Protein AF-R7TVD9-F1 (afdb_monomer_lite)

Organism: Capitella teleta (NCBI:txid283909)

Secondary structure (DSSP, 8-state):
--------------------------HHHHHHHHHHHHHHHHHHHHHHHHHHHHHHHHHHHHHHHHHHHHHHHS----HHHHHHHHHHHHHHHHHHHHHHHHHHHHHHHHHHHHHHHHHHHHHHHHIIIIIHHHHHHHHHHHHHHHHHHHHHHHHHHHHHHHHHHHHHHHHHHHHHHHHHHHHHHHHHHHHHHHHHHHHHHTTS-HHHHHHHHHHHHHHHHHHHHHHHHHHHHHHHHHHHHHHHHHHHHHHHHHHHHHHHHHHHHHHHS-TT----STTHHHHHHHHHHHHTS---S--PPPPHHHHHHHHHHHT-----------------------------TTSSSSS--TTHHHHTT--S---------------PPPPPPPHHHHHHHHHS-SS-SS-HHHHHTTTT-PPP-

pLDDT: mean 73.04, std 22.51, range [28.39, 98.31]

InterPro domains:
  IPR026702 Coiled-coil domain-containing protein 83 [PTHR21468] (41-410)

Sequence (417 aa):
MGKKAKKSGKKGKKGKKGKKADDSMTWEEALLAYKISLVEREMEDNERLQLEQKEYISILLQDAKQYKKDHLNDPETEKEEVVMVMKDKWEAARQEEKNIADLKEQIAKKAAEIALEEHQVEYWTEYRDHGQNEHRMQIQLLEHELQDMQNTFNEMSATELTKLIISRPLKQNLNAAKAEIQGSTDEALDQQKYLATEKAMAKMDKYSRQEVLDNDWLKREVAIHQSDVDVLMSQVESVEAENLKIMSQLFECHVDDLKISRDFFLTQFGEGDEVEGFLEDDITQNLSLVSTKASNQSQRPKSAIHKAVEEKVMSLPAPSKVDSDDAVDSDFDGDPGEEGSAADPFEKNFLGDEHFEDYLRLGPLELKMLNVNGKGMKIIKPQTPPVEEIKSKDWRPDEWPVTKPMLRNITGVTPRK

Radius of gyration: 65.83 Å; chains: 1; bounding box: 169×78×164 Å

Foldseek 3Di:
DDDDDDDDDDDDDDDDDDDDDDPDDPVVNVVVVVVVVVVVVVVVVVVVVVVVVVVVVVVVVVVVVVVVVVVVPPPPDDPVVVVVVVVVVVVVVVVVVVVVVVVVVVVVVVVVVVVVVVVVVVVVVCCVVPVVVVVVVVVVVVVVVVVVVVVVVVVVVVVVVVVCVVVVVVVVVVVVVVVVVVVVVVVVVVVVVVVVVVVVLVPDDPVVNVVVVVVVVVVVVVVVVVVVVVVVVVVVVVVVVVVVVVVVVVVVVVVVVVVVVVVVVVVVVPDDDPPPDPPVVVVVVVVVVVVPPDDDDDDDDDDPVVVVVVVVVVPDDDDDDDDDDDDDDDDDDDDDDDDDDDDDPPPPPDPPDPCPVVVVPDDDDDDDDDDDDDDDDDDDDPDDDDPVVVVVCVVPPPDDPDDPVNVVVVVPDDDDD

Structure (mmCIF, N/CA/C/O backbone):
data_AF-R7TVD9-F1
#
_entry.id   AF-R7TVD9-F1
#
loop_
_atom_site.group_PDB
_atom_site.id
_atom_site.type_symbol
_atom_site.label_atom_id
_atom_site.label_alt_id
_atom_site.label_comp_id
_atom_site.label_asym_id
_atom_site.label_entity_id
_atom_site.label_seq_id
_atom_site.pdbx_PDB_ins_code
_atom_site.Cartn_x
_atom_site.Cartn_y
_atom_site.Cartn_z
_atom_site.occupancy
_atom_site.B_iso_or_equiv
_atom_site.auth_seq_id
_atom_site.auth_comp_id
_atom_site.auth_asym_id
_atom_site.auth_atom_id
_atom_site.pdbx_PDB_model_num
ATOM 1 N N . MET A 1 1 ? 51.808 -37.024 -86.737 1.00 39.38 1 MET A N 1
ATOM 2 C CA . MET A 1 1 ? 52.379 -37.529 -88.007 1.00 39.38 1 MET A CA 1
ATOM 3 C C . MET A 1 1 ? 53.708 -36.823 -88.289 1.00 39.38 1 MET A C 1
ATOM 5 O O . MET A 1 1 ? 53.767 -35.635 -88.032 1.00 39.38 1 MET A O 1
ATOM 9 N N . GLY A 1 2 ? 54.729 -37.563 -88.769 1.00 36.62 2 GLY A N 1
ATOM 10 C CA . GLY A 1 2 ? 55.984 -37.115 -89.439 1.00 36.62 2 GLY A CA 1
ATOM 11 C C . GLY A 1 2 ? 56.921 -36.152 -88.679 1.00 36.62 2 GLY A C 1
ATOM 12 O O . GLY A 1 2 ? 56.628 -34.974 -88.616 1.00 36.62 2 GLY A O 1
ATOM 13 N N . LYS A 1 3 ? 58.018 -36.538 -87.999 1.00 40.53 3 LYS A N 1
ATOM 14 C CA . LYS A 1 3 ? 59.333 -37.108 -88.420 1.00 40.53 3 LYS A CA 1
ATOM 15 C C . LYS A 1 3 ? 60.117 -36.332 -89.504 1.00 40.53 3 LYS A C 1
ATOM 17 O O . LYS A 1 3 ? 59.781 -36.458 -90.675 1.00 40.53 3 LYS A O 1
ATOM 22 N N . LYS A 1 4 ? 61.272 -35.752 -89.110 1.00 37.47 4 LYS A N 1
ATOM 23 C CA . LYS A 1 4 ? 62.683 -35.975 -89.581 1.00 37.47 4 LYS A CA 1
ATOM 24 C C . LYS A 1 4 ? 63.512 -34.693 -89.309 1.00 37.47 4 LYS A C 1
ATOM 26 O O . LYS A 1 4 ? 63.111 -33.643 -89.771 1.00 37.47 4 LYS A O 1
ATOM 31 N N . ALA A 1 5 ? 64.565 -34.616 -88.484 1.00 38.12 5 ALA A N 1
ATOM 32 C CA . ALA A 1 5 ? 65.796 -35.401 -88.254 1.00 38.12 5 ALA A CA 1
ATOM 33 C C . ALA A 1 5 ? 66.974 -35.103 -89.215 1.00 38.12 5 ALA A C 1
ATOM 35 O O . ALA A 1 5 ? 66.896 -35.453 -90.389 1.00 38.12 5 ALA A O 1
ATOM 36 N N . LYS A 1 6 ? 68.086 -34.578 -88.654 1.00 34.38 6 LYS A N 1
ATOM 37 C CA . LYS A 1 6 ? 69.535 -34.884 -88.881 1.00 34.38 6 LYS A CA 1
ATOM 38 C C . LYS A 1 6 ? 70.362 -33.805 -88.145 1.00 34.38 6 LYS A C 1
ATOM 40 O O . LYS A 1 6 ? 70.102 -32.639 -88.375 1.00 34.38 6 LYS A O 1
ATOM 45 N N . LYS A 1 7 ? 71.276 -34.014 -87.185 1.00 39.00 7 LYS A N 1
ATOM 46 C CA . LYS A 1 7 ? 72.205 -35.084 -86.746 1.00 39.00 7 LYS A CA 1
ATOM 47 C C . LYS A 1 7 ? 73.457 -35.281 -87.622 1.00 39.00 7 LYS A C 1
ATOM 49 O O . LYS A 1 7 ? 73.372 -35.972 -88.627 1.00 39.00 7 LYS A O 1
ATOM 54 N N . SER A 1 8 ? 74.605 -34.787 -87.133 1.00 34.12 8 SER A N 1
ATOM 55 C CA . SER A 1 8 ? 75.961 -35.405 -87.099 1.00 34.12 8 SER A CA 1
ATOM 56 C C . SER A 1 8 ? 76.964 -34.318 -86.664 1.00 34.12 8 SER A C 1
ATOM 58 O O . SER A 1 8 ? 76.883 -33.223 -87.194 1.00 34.12 8 SER A O 1
ATOM 60 N N . GLY A 1 9 ? 77.879 -34.455 -85.699 1.00 32.19 9 GLY A N 1
ATOM 61 C CA . GLY A 1 9 ? 78.761 -35.573 -85.329 1.00 32.19 9 GLY A CA 1
ATOM 62 C C . GLY A 1 9 ? 80.219 -35.104 -85.551 1.00 32.19 9 GLY A C 1
ATOM 63 O O . GLY A 1 9 ? 80.590 -34.856 -86.684 1.00 32.19 9 GLY A O 1
ATOM 64 N N . LYS A 1 10 ? 80.991 -34.763 -84.508 1.00 34.44 10 LYS A N 1
ATOM 65 C CA . LYS A 1 10 ? 81.915 -35.621 -83.720 1.00 34.44 10 LYS A CA 1
ATOM 66 C C . LYS A 1 10 ? 83.335 -35.791 -84.310 1.00 34.44 10 LYS A C 1
ATOM 68 O O . LYS A 1 10 ? 83.477 -36.384 -85.371 1.00 34.44 10 LYS A O 1
ATOM 73 N N . LYS A 1 11 ? 84.339 -35.454 -83.471 1.00 31.97 11 LYS A N 1
ATOM 74 C CA . LYS A 1 11 ? 85.750 -35.940 -83.311 1.00 31.97 11 LYS A CA 1
ATOM 75 C C . LYS A 1 11 ? 86.691 -34.721 -83.228 1.00 31.97 11 LYS A C 1
ATOM 77 O O . LYS A 1 11 ? 86.650 -33.900 -84.120 1.00 31.97 11 LYS A O 1
ATOM 82 N N . GLY A 1 12 ? 87.546 -34.482 -82.231 1.00 31.95 12 GLY A N 1
ATOM 83 C CA . GLY A 1 12 ? 88.108 -35.302 -81.159 1.00 31.95 12 GLY A CA 1
ATOM 84 C C . GLY A 1 12 ? 89.523 -35.782 -81.503 1.00 31.95 12 GLY A C 1
ATOM 85 O O . GLY A 1 12 ? 89.610 -36.741 -82.261 1.00 31.95 12 GLY A O 1
ATOM 86 N N . LYS A 1 13 ? 90.581 -35.180 -80.918 1.00 32.12 13 LYS A N 1
ATOM 87 C CA . LYS A 1 13 ? 91.706 -35.832 -80.181 1.00 32.12 13 LYS A CA 1
ATOM 88 C C . LYS A 1 13 ? 92.952 -34.932 -80.010 1.00 32.12 13 LYS A C 1
ATOM 90 O O . LYS A 1 13 ? 93.446 -34.423 -81.000 1.00 32.12 13 LYS A O 1
ATOM 95 N N . LYS A 1 14 ? 93.503 -34.969 -78.776 1.00 29.25 14 LYS A N 1
ATOM 96 C CA . LYS A 1 14 ? 94.933 -35.019 -78.342 1.00 29.25 14 LYS A CA 1
ATOM 97 C C . LYS A 1 14 ? 95.892 -33.950 -78.913 1.00 29.25 14 LYS A C 1
ATOM 99 O O . LYS A 1 14 ? 96.063 -33.872 -80.111 1.00 29.25 14 LYS A O 1
ATOM 104 N N . GLY A 1 15 ? 96.655 -33.169 -78.147 1.00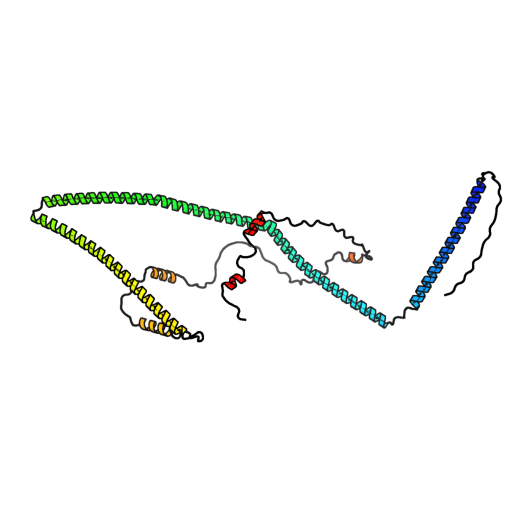 31.58 15 GLY A N 1
ATOM 105 C CA . GLY A 1 15 ? 97.243 -33.351 -76.815 1.00 31.58 15 GLY A CA 1
ATOM 106 C C . GLY A 1 15 ? 98.780 -33.266 -76.911 1.00 31.58 15 GLY A C 1
ATOM 107 O O . GLY A 1 15 ? 99.368 -34.116 -77.572 1.00 31.58 15 GLY A O 1
ATOM 108 N N . LYS A 1 16 ? 99.424 -32.278 -76.262 1.00 31.16 16 LYS A N 1
ATOM 109 C CA . LYS A 1 16 ? 100.869 -32.228 -75.896 1.00 31.16 16 LYS A CA 1
ATOM 110 C C . LYS A 1 16 ? 101.117 -30.947 -75.067 1.00 31.16 16 LYS A C 1
ATOM 112 O O . LYS A 1 16 ? 100.814 -29.874 -75.556 1.00 31.16 16 LYS A O 1
ATOM 117 N N . LYS A 1 17 ? 101.325 -31.016 -73.745 1.00 29.69 17 LYS A N 1
ATOM 118 C CA . LYS A 1 17 ? 102.586 -31.164 -72.970 1.00 29.69 17 LYS A CA 1
ATOM 119 C C . LYS A 1 17 ? 103.625 -30.036 -73.149 1.00 29.69 17 LYS A C 1
ATOM 121 O O . LYS A 1 17 ? 104.224 -29.931 -74.211 1.00 29.69 17 LYS A O 1
ATOM 126 N N . GLY A 1 18 ? 103.938 -29.377 -72.022 1.00 30.00 18 GLY A N 1
ATOM 127 C CA . GLY A 1 18 ? 105.071 -28.461 -71.786 1.00 30.00 18 GLY A CA 1
ATOM 128 C C . GLY A 1 18 ? 104.653 -27.000 -71.968 1.00 30.00 18 GLY A C 1
ATOM 129 O O . GLY A 1 18 ? 104.059 -26.693 -72.983 1.00 30.00 18 GLY A O 1
ATOM 130 N N . LYS A 1 19 ? 104.885 -26.051 -71.059 1.00 32.25 19 LYS A N 1
ATOM 131 C CA . LYS A 1 19 ? 106.022 -25.849 -70.150 1.00 32.25 19 LYS A CA 1
ATOM 132 C C . LYS A 1 19 ? 105.587 -24.821 -69.084 1.00 32.25 19 LYS A C 1
ATOM 134 O O . LYS A 1 19 ? 104.889 -23.875 -69.426 1.00 32.25 19 LYS A O 1
ATOM 139 N N . LYS A 1 20 ? 106.017 -24.995 -67.829 1.00 43.34 20 LYS A N 1
ATOM 140 C CA . LYS A 1 20 ? 106.060 -23.906 -66.839 1.00 43.34 20 LYS A CA 1
ATOM 141 C C . LYS A 1 20 ? 106.999 -22.818 -67.372 1.00 43.34 20 LYS A C 1
ATOM 143 O O . LYS A 1 20 ? 108.105 -23.160 -67.793 1.00 43.34 20 LYS A O 1
ATOM 148 N N . ALA A 1 21 ? 106.569 -21.565 -67.336 1.00 33.84 21 ALA A N 1
ATOM 149 C CA . ALA A 1 21 ? 107.438 -20.400 -67.400 1.00 33.84 21 ALA A CA 1
ATOM 150 C C . ALA A 1 21 ? 106.856 -19.352 -66.453 1.00 33.84 21 ALA A C 1
ATOM 152 O O . ALA A 1 21 ? 105.637 -19.233 -66.349 1.00 33.84 21 ALA A O 1
ATOM 153 N N . ASP A 1 22 ? 107.763 -18.734 -65.716 1.00 35.34 22 ASP A N 1
ATOM 154 C CA . ASP A 1 22 ? 107.546 -17.895 -64.555 1.00 35.34 22 ASP A CA 1
ATOM 155 C C . ASP A 1 22 ? 106.434 -16.864 -64.693 1.00 35.34 22 ASP A C 1
ATOM 157 O O . ASP A 1 22 ? 106.326 -16.115 -65.662 1.00 35.34 22 ASP A O 1
ATOM 161 N N . ASP A 1 23 ? 105.659 -16.847 -63.621 1.00 51.28 23 ASP A N 1
ATOM 162 C CA . ASP A 1 23 ? 104.728 -15.823 -63.216 1.00 51.28 23 ASP A CA 1
ATOM 163 C C . ASP A 1 23 ? 105.523 -14.578 -62.797 1.00 51.28 23 ASP A C 1
ATOM 165 O O . ASP A 1 23 ? 105.921 -14.408 -61.646 1.00 51.28 23 ASP A O 1
ATOM 169 N N . SER A 1 24 ? 105.795 -13.711 -63.763 1.00 51.91 24 SER A N 1
ATOM 170 C CA . SER A 1 24 ? 105.859 -12.284 -63.487 1.00 51.91 24 SER A CA 1
ATOM 171 C C . SER A 1 24 ? 105.196 -11.561 -64.650 1.00 51.91 24 SER A C 1
ATOM 173 O O . SER A 1 24 ? 105.871 -11.123 -65.581 1.00 51.91 24 SER A O 1
ATOM 175 N N . MET A 1 25 ? 103.860 -11.466 -64.624 1.00 48.34 25 MET A N 1
ATOM 176 C CA . MET A 1 25 ? 103.194 -10.423 -65.403 1.00 48.34 25 MET A CA 1
ATOM 177 C C . MET A 1 25 ? 103.833 -9.098 -65.000 1.00 48.34 25 MET A C 1
ATOM 179 O O . MET A 1 25 ? 103.726 -8.662 -63.850 1.00 48.34 25 MET A O 1
ATOM 183 N N . THR A 1 26 ? 104.515 -8.463 -65.945 1.00 61.47 26 THR A N 1
ATOM 184 C CA . THR A 1 26 ? 104.913 -7.072 -65.801 1.00 61.47 26 THR A CA 1
ATOM 185 C C . THR A 1 26 ? 103.630 -6.284 -65.557 1.00 61.47 26 THR A C 1
ATOM 187 O O . THR A 1 26 ? 102.646 -6.481 -66.271 1.00 61.47 26 THR A O 1
ATOM 190 N N . TRP A 1 27 ? 103.596 -5.441 -64.524 1.00 59.84 27 TRP A N 1
ATOM 191 C CA . TRP A 1 27 ? 102.374 -4.739 -64.107 1.00 59.84 27 TRP A CA 1
ATOM 192 C C . TRP A 1 27 ? 101.680 -4.021 -65.278 1.00 59.84 27 TRP A C 1
ATOM 194 O O . TRP A 1 27 ? 100.457 -3.960 -65.305 1.00 59.84 27 TRP A O 1
ATOM 204 N N . GLU A 1 28 ? 102.447 -3.567 -66.273 1.00 69.44 28 GLU A N 1
ATOM 205 C CA . GLU A 1 28 ? 101.973 -2.947 -67.514 1.00 69.44 28 GLU A CA 1
ATOM 206 C C . GLU A 1 28 ? 101.155 -3.898 -68.401 1.00 69.44 28 GLU A C 1
ATOM 208 O O . GLU A 1 28 ? 100.112 -3.503 -68.913 1.00 69.44 28 GLU A O 1
ATOM 213 N N . GLU A 1 29 ? 101.565 -5.159 -68.549 1.00 71.19 29 GLU A N 1
ATOM 214 C CA . GLU A 1 29 ? 100.846 -6.163 -69.347 1.00 71.19 29 GLU A CA 1
ATOM 215 C C . GLU A 1 29 ? 99.570 -6.628 -68.639 1.00 71.19 29 GLU A C 1
ATOM 217 O O . GLU A 1 29 ? 98.536 -6.801 -69.285 1.00 71.19 29 GLU A O 1
ATOM 222 N N . ALA A 1 30 ? 99.604 -6.741 -67.306 1.00 71.38 30 ALA A N 1
ATOM 223 C CA . ALA A 1 30 ? 98.407 -6.983 -66.501 1.00 71.38 30 ALA A CA 1
ATOM 224 C C . ALA A 1 30 ? 97.405 -5.823 -66.628 1.00 71.38 30 ALA A C 1
ATOM 226 O O . ALA A 1 30 ? 96.202 -6.049 -66.765 1.00 71.38 30 ALA A O 1
ATOM 227 N N . LEU A 1 31 ? 97.899 -4.578 -66.633 1.00 73.69 31 LEU A N 1
ATOM 228 C CA . LEU A 1 31 ? 97.075 -3.379 -66.795 1.00 73.69 31 LEU A CA 1
ATOM 229 C C . LEU A 1 31 ? 96.479 -3.283 -68.202 1.00 73.69 31 LEU A C 1
ATOM 231 O O . LEU A 1 31 ? 95.321 -2.897 -68.353 1.00 73.69 31 LEU A O 1
ATOM 235 N N . LEU A 1 32 ? 97.246 -3.652 -69.231 1.00 78.88 32 LEU A N 1
ATOM 236 C CA . LEU A 1 32 ? 96.796 -3.620 -70.621 1.00 78.88 32 LEU A CA 1
ATOM 237 C C . LEU A 1 32 ? 95.785 -4.736 -70.908 1.00 78.88 32 LEU A C 1
ATOM 239 O O . LEU A 1 32 ? 94.755 -4.468 -71.520 1.00 78.88 32 LEU A O 1
ATOM 243 N N . ALA A 1 33 ? 96.016 -5.950 -70.400 1.00 76.69 33 ALA A N 1
ATOM 244 C CA . ALA A 1 33 ? 95.053 -7.048 -70.470 1.00 76.69 33 ALA A CA 1
ATOM 245 C C . ALA A 1 33 ? 93.765 -6.720 -69.700 1.00 76.69 33 ALA A C 1
ATOM 247 O O . ALA A 1 33 ? 92.673 -6.969 -70.205 1.00 76.69 33 ALA A O 1
ATOM 248 N N . TYR A 1 34 ? 93.872 -6.090 -68.524 1.00 80.50 34 TYR A N 1
ATOM 249 C CA . TYR A 1 34 ? 92.705 -5.596 -67.795 1.00 80.50 34 TYR A CA 1
ATOM 250 C C . TYR A 1 34 ? 91.949 -4.539 -68.607 1.00 80.50 34 TYR A C 1
ATOM 252 O O . TYR A 1 34 ? 90.733 -4.639 -68.743 1.00 80.50 34 TYR A O 1
ATOM 260 N N . LYS A 1 35 ? 92.656 -3.581 -69.220 1.00 80.44 35 LYS A N 1
ATOM 261 C CA . LYS A 1 35 ? 92.052 -2.534 -70.056 1.00 80.44 35 LYS A CA 1
ATOM 262 C C . LYS A 1 35 ? 91.376 -3.097 -71.308 1.00 80.44 35 LYS A C 1
ATOM 264 O O . LYS A 1 35 ? 90.278 -2.662 -71.631 1.00 80.44 35 LYS A O 1
ATOM 269 N N . ILE A 1 36 ? 91.986 -4.078 -71.973 1.00 80.88 36 ILE A N 1
ATOM 270 C CA . ILE A 1 36 ? 91.374 -4.794 -73.102 1.00 80.88 36 ILE A CA 1
ATOM 271 C C . ILE A 1 36 ? 90.132 -5.551 -72.628 1.00 80.88 36 ILE A C 1
ATOM 273 O O . ILE A 1 36 ? 89.071 -5.363 -73.207 1.00 80.88 36 ILE A O 1
ATOM 277 N N . SER A 1 37 ? 90.218 -6.299 -71.523 1.00 79.50 37 SER A N 1
ATOM 278 C CA . SER A 1 37 ? 89.065 -7.029 -70.975 1.00 79.50 37 SER A CA 1
ATOM 279 C C . SER A 1 37 ? 87.926 -6.107 -70.524 1.00 79.50 37 SER A C 1
ATOM 281 O O . SER A 1 37 ? 86.766 -6.508 -70.528 1.00 79.50 37 SER A O 1
ATOM 283 N N . LEU A 1 38 ? 88.249 -4.872 -70.124 1.00 80.38 38 LEU A N 1
ATOM 284 C CA . LEU A 1 38 ? 87.268 -3.857 -69.759 1.00 80.38 38 LEU A CA 1
ATOM 285 C C . LEU A 1 38 ? 86.541 -3.344 -71.005 1.00 80.38 38 LEU A C 1
ATOM 287 O O . LEU A 1 38 ? 85.318 -3.313 -71.011 1.00 80.38 38 LEU A O 1
ATOM 291 N N . VAL A 1 39 ? 87.283 -3.028 -72.070 1.00 82.19 39 VAL A N 1
ATOM 292 C CA . VAL A 1 39 ? 86.712 -2.594 -73.356 1.00 82.19 39 VAL A CA 1
ATOM 293 C C . VAL A 1 39 ? 85.912 -3.715 -74.021 1.00 82.19 39 VAL A C 1
ATOM 295 O O . VAL A 1 39 ? 84.844 -3.460 -74.564 1.00 82.19 39 VAL A O 1
ATOM 298 N N . GLU A 1 40 ? 86.386 -4.960 -73.963 1.00 79.75 40 GLU A N 1
ATOM 299 C CA . GLU A 1 40 ? 85.651 -6.126 -74.468 1.00 79.75 40 GLU A CA 1
ATOM 300 C C . GLU A 1 40 ? 84.344 -6.333 -73.694 1.00 79.75 40 GLU A C 1
ATOM 302 O O . GLU A 1 40 ? 83.306 -6.549 -74.311 1.00 79.75 40 GLU A O 1
ATOM 307 N N . ARG A 1 41 ? 84.354 -6.168 -72.363 1.00 78.62 41 ARG A N 1
ATOM 308 C CA . ARG A 1 41 ? 83.131 -6.228 -71.551 1.00 78.62 41 ARG A CA 1
ATOM 309 C C . ARG A 1 41 ? 82.165 -5.090 -71.882 1.00 78.62 41 ARG A C 1
ATOM 311 O O . ARG A 1 41 ? 80.979 -5.340 -72.032 1.00 78.62 41 ARG A O 1
ATOM 318 N N . GLU A 1 42 ? 82.662 -3.866 -72.057 1.00 80.56 42 GLU A N 1
ATOM 319 C CA . GLU A 1 42 ? 81.837 -2.720 -72.467 1.00 80.56 42 GLU A CA 1
ATOM 320 C C . GLU A 1 42 ? 81.228 -2.912 -73.866 1.00 80.56 42 GLU A C 1
ATOM 322 O O . GLU A 1 42 ? 80.079 -2.538 -74.100 1.00 80.56 42 GLU A O 1
ATOM 327 N N . MET A 1 43 ? 81.971 -3.520 -74.795 1.00 80.88 43 MET A N 1
ATOM 328 C CA . MET A 1 43 ? 81.476 -3.878 -76.128 1.00 80.88 43 MET A CA 1
ATOM 329 C C . MET A 1 43 ? 80.390 -4.956 -76.051 1.00 80.88 43 MET A C 1
ATOM 331 O O . MET A 1 43 ? 79.331 -4.787 -76.652 1.00 80.88 43 MET A O 1
ATOM 335 N N . GLU A 1 44 ? 80.617 -6.025 -75.284 1.00 83.00 44 GLU A N 1
ATOM 336 C CA . GLU A 1 44 ? 79.630 -7.091 -75.070 1.00 83.00 44 GLU A CA 1
ATOM 337 C C . GLU A 1 44 ? 78.358 -6.568 -74.387 1.00 83.00 44 GLU A C 1
ATOM 339 O O . GLU A 1 44 ? 77.248 -6.928 -74.786 1.00 83.00 44 GLU A O 1
ATOM 344 N N . ASP A 1 45 ? 78.498 -5.688 -73.393 1.00 81.25 45 ASP A N 1
ATOM 345 C CA . ASP A 1 45 ? 77.371 -5.063 -72.700 1.00 81.25 45 ASP A CA 1
ATOM 346 C C . ASP A 1 45 ? 76.585 -4.135 -73.640 1.00 81.25 45 ASP A C 1
ATOM 348 O O . ASP A 1 45 ? 75.353 -4.140 -73.631 1.00 81.25 45 ASP A O 1
ATOM 352 N N . ASN A 1 46 ? 77.268 -3.390 -74.516 1.00 85.50 46 ASN A N 1
ATOM 353 C CA . ASN A 1 46 ? 76.619 -2.546 -75.521 1.00 85.50 46 ASN A CA 1
ATOM 354 C C . ASN A 1 46 ? 75.893 -3.383 -76.592 1.00 85.50 46 ASN A C 1
ATOM 356 O O . ASN A 1 46 ? 74.778 -3.052 -76.992 1.00 85.50 46 ASN A O 1
ATOM 360 N N . GLU A 1 47 ? 76.474 -4.501 -77.031 1.00 87.00 47 GLU A N 1
ATOM 361 C CA . GLU A 1 47 ? 75.817 -5.426 -77.961 1.00 87.00 47 GLU A CA 1
ATOM 362 C C . GLU A 1 47 ? 74.575 -6.079 -77.341 1.00 87.00 47 GLU A C 1
ATOM 364 O O . GLU A 1 47 ? 73.528 -6.146 -77.994 1.00 87.00 47 GLU A O 1
ATOM 369 N N . ARG A 1 48 ? 74.649 -6.500 -76.071 1.00 84.81 48 ARG A N 1
ATOM 370 C CA . ARG A 1 48 ? 73.489 -7.012 -75.322 1.00 84.81 48 ARG A CA 1
ATOM 371 C C . ARG A 1 48 ? 72.400 -5.958 -75.200 1.00 84.81 48 ARG A C 1
ATOM 373 O O . ARG A 1 48 ? 71.254 -6.242 -75.537 1.00 84.81 48 ARG A O 1
ATOM 380 N N . LEU A 1 49 ? 72.762 -4.735 -74.818 1.00 88.12 49 LEU A N 1
ATOM 381 C CA . LEU A 1 49 ? 71.816 -3.630 -74.703 1.00 88.12 49 LEU A CA 1
ATOM 382 C C . LEU A 1 49 ? 71.133 -3.327 -76.045 1.00 88.12 49 LEU A C 1
ATOM 384 O O . LEU A 1 49 ? 69.929 -3.093 -76.088 1.00 88.12 49 LEU A O 1
ATOM 388 N N . GLN A 1 50 ? 71.867 -3.374 -77.159 1.00 87.56 50 GLN A N 1
ATOM 389 C CA . GLN A 1 50 ? 71.281 -3.182 -78.488 1.00 87.56 50 GLN A CA 1
ATOM 390 C C . GLN A 1 50 ? 70.344 -4.319 -78.901 1.00 87.56 50 GLN A C 1
ATOM 392 O O . GLN A 1 50 ? 69.362 -4.068 -79.604 1.00 87.56 50 GLN A O 1
ATOM 397 N N . LEU A 1 51 ? 70.637 -5.563 -78.516 1.00 89.81 51 LEU A N 1
ATOM 398 C CA . LEU A 1 51 ? 69.744 -6.696 -78.760 1.00 89.81 51 LEU A CA 1
ATOM 399 C C . LEU A 1 51 ? 68.467 -6.574 -77.931 1.00 89.81 51 LEU A C 1
ATOM 401 O O . LEU A 1 51 ? 67.384 -6.658 -78.502 1.00 89.81 51 LEU A O 1
ATOM 405 N N . GLU A 1 52 ? 68.587 -6.266 -76.641 1.00 87.06 52 GLU A N 1
ATOM 406 C CA . GLU A 1 52 ? 67.440 -6.007 -75.766 1.00 87.06 52 GLU A CA 1
ATOM 407 C C . GLU A 1 52 ? 66.588 -4.852 -76.305 1.00 87.06 52 GLU A C 1
ATOM 409 O O . GLU A 1 52 ? 65.374 -4.980 -76.435 1.00 87.06 52 GLU A O 1
ATOM 414 N N . GLN A 1 53 ? 67.207 -3.743 -76.728 1.00 90.56 53 GLN A N 1
ATOM 415 C CA . GLN A 1 53 ? 66.491 -2.627 -77.353 1.00 90.56 53 GLN A CA 1
ATOM 416 C C . GLN A 1 53 ? 65.759 -3.048 -78.633 1.00 90.56 53 GLN A C 1
ATOM 418 O O . GLN A 1 53 ? 64.614 -2.649 -78.842 1.00 90.56 53 GLN A O 1
ATOM 423 N N . LYS A 1 54 ? 66.380 -3.867 -79.490 1.00 91.12 54 LYS A N 1
ATOM 424 C CA . LYS A 1 54 ? 65.725 -4.392 -80.700 1.00 91.12 54 LYS A CA 1
ATOM 425 C C . LYS A 1 54 ? 64.559 -5.318 -80.360 1.00 91.12 54 LYS A C 1
ATOM 427 O O . LYS A 1 54 ? 63.537 -5.258 -81.042 1.00 91.12 54 LYS A O 1
ATOM 432 N N . GLU A 1 55 ? 64.684 -6.132 -79.317 1.00 90.81 55 GLU A N 1
ATOM 433 C CA . GLU A 1 55 ? 63.603 -6.988 -78.827 1.00 90.81 55 GLU A CA 1
ATOM 434 C C . GLU A 1 55 ? 62.442 -6.157 -78.273 1.00 90.81 55 GLU A C 1
ATOM 436 O O . GLU A 1 55 ? 61.307 -6.358 -78.705 1.00 90.81 55 GLU A O 1
ATOM 441 N N . TYR A 1 56 ? 62.703 -5.152 -77.430 1.00 92.25 56 TYR A N 1
ATOM 442 C CA . TYR A 1 56 ? 61.664 -4.244 -76.928 1.00 92.25 56 TYR A CA 1
ATOM 443 C C . TYR A 1 56 ? 60.966 -3.476 -78.051 1.00 92.25 56 TYR A C 1
ATOM 445 O O . TYR A 1 56 ? 59.740 -3.382 -78.063 1.00 92.25 56 TYR A O 1
ATOM 453 N N . ILE A 1 57 ? 61.720 -2.969 -79.033 1.00 93.38 57 ILE A N 1
ATOM 454 C CA . ILE A 1 57 ? 61.140 -2.306 -80.208 1.00 93.38 57 ILE A CA 1
ATOM 455 C C . ILE A 1 57 ? 60.273 -3.292 -81.000 1.00 93.38 57 ILE A C 1
ATOM 457 O O . ILE A 1 57 ? 59.181 -2.933 -81.439 1.00 93.38 57 ILE A O 1
ATOM 461 N N . SER A 1 58 ? 60.717 -4.539 -81.166 1.00 93.94 58 SER A N 1
ATOM 462 C CA . SER A 1 58 ? 59.939 -5.572 -81.853 1.00 93.94 58 SER A CA 1
ATOM 463 C C . SER A 1 58 ? 58.639 -5.899 -81.116 1.00 93.94 58 SER A C 1
ATOM 465 O O . SER A 1 58 ? 57.596 -6.004 -81.761 1.00 93.94 58 SER A O 1
ATOM 467 N N . ILE A 1 59 ? 58.687 -6.032 -79.788 1.00 93.69 59 ILE A N 1
ATOM 468 C CA . ILE A 1 59 ? 57.514 -6.300 -78.947 1.00 93.69 59 ILE A CA 1
ATOM 469 C C . ILE A 1 59 ? 56.529 -5.134 -79.037 1.00 93.69 59 ILE A C 1
ATOM 471 O O . ILE A 1 59 ? 55.376 -5.347 -79.389 1.00 93.69 59 ILE A O 1
ATOM 475 N N . LEU A 1 60 ? 56.988 -3.892 -78.858 1.00 92.50 60 LEU A N 1
ATOM 476 C CA . LEU A 1 60 ? 56.133 -2.706 -78.978 1.00 92.50 60 LEU A CA 1
ATOM 477 C C . LEU A 1 60 ? 55.498 -2.581 -80.369 1.00 92.50 60 LEU A C 1
ATOM 479 O O . LEU A 1 60 ? 54.333 -2.210 -80.496 1.00 92.50 60 LEU A O 1
ATOM 483 N N . LEU A 1 61 ? 56.238 -2.914 -81.431 1.00 91.19 61 LEU A N 1
ATOM 484 C CA . LEU A 1 61 ? 55.693 -2.938 -82.789 1.00 91.19 61 LEU A CA 1
ATOM 485 C C . LEU A 1 61 ? 54.666 -4.058 -82.984 1.00 91.19 61 LEU A C 1
ATOM 487 O O . LEU A 1 61 ? 53.721 -3.882 -83.754 1.00 91.19 61 LEU A O 1
ATOM 491 N N . GLN A 1 62 ? 54.851 -5.204 -82.332 1.00 93.12 62 GLN A N 1
ATOM 492 C CA . GLN A 1 62 ? 53.898 -6.307 -82.355 1.00 93.12 62 GLN A CA 1
ATOM 493 C C . GLN A 1 62 ? 52.625 -5.950 -81.581 1.00 93.12 62 GLN A C 1
ATOM 495 O O . GLN A 1 62 ? 51.540 -6.125 -82.130 1.00 93.12 62 GLN A O 1
ATOM 500 N N . ASP A 1 63 ? 52.748 -5.366 -80.393 1.00 90.00 63 ASP A N 1
ATOM 501 C CA . ASP A 1 63 ? 51.621 -4.901 -79.580 1.00 90.00 63 ASP A CA 1
ATOM 502 C C . ASP A 1 63 ? 50.847 -3.796 -80.298 1.00 90.00 63 ASP A C 1
ATOM 504 O O . ASP A 1 63 ? 49.625 -3.849 -80.389 1.00 90.00 63 ASP A O 1
ATOM 508 N N . ALA A 1 64 ? 51.541 -2.845 -80.929 1.00 88.31 64 ALA A N 1
ATOM 509 C CA . ALA A 1 64 ? 50.897 -1.813 -81.736 1.00 88.31 64 ALA A CA 1
ATOM 510 C C . ALA A 1 64 ? 50.170 -2.393 -82.962 1.00 88.31 64 ALA A C 1
ATOM 512 O O . ALA A 1 64 ? 49.123 -1.883 -83.363 1.00 88.31 64 ALA A O 1
ATOM 513 N N . LYS A 1 65 ? 50.706 -3.452 -83.584 1.00 87.75 65 LYS A N 1
ATOM 514 C CA . LYS A 1 65 ? 50.024 -4.162 -84.680 1.00 87.75 65 LYS A CA 1
ATOM 515 C C . LYS A 1 65 ? 48.813 -4.939 -84.180 1.00 87.75 65 LYS A C 1
ATOM 517 O O . LYS A 1 65 ? 47.800 -4.946 -84.872 1.00 87.75 65 LYS A O 1
ATOM 522 N N . GLN A 1 66 ? 48.918 -5.571 -83.016 1.00 86.44 66 GLN A N 1
ATOM 523 C CA . GLN A 1 66 ? 47.837 -6.329 -82.402 1.00 86.44 66 GLN A CA 1
ATOM 524 C C . GLN A 1 66 ? 46.703 -5.394 -81.974 1.00 86.44 66 GLN A C 1
ATOM 526 O O . GLN A 1 66 ? 45.579 -5.593 -82.405 1.00 86.44 66 GLN A O 1
ATOM 531 N N . TYR A 1 67 ? 47.020 -4.291 -81.296 1.00 84.44 67 TYR A N 1
ATOM 532 C CA . TYR A 1 67 ? 46.068 -3.238 -80.945 1.00 84.44 67 TYR A CA 1
ATOM 533 C C . TYR A 1 67 ? 45.368 -2.655 -82.176 1.00 84.44 67 TYR A C 1
ATOM 535 O O . TYR A 1 67 ? 44.151 -2.518 -82.188 1.00 84.44 67 TYR A O 1
ATOM 543 N N . LYS A 1 68 ? 46.113 -2.373 -83.257 1.00 80.25 68 LYS A N 1
ATOM 544 C CA . LYS A 1 68 ? 45.509 -1.940 -84.526 1.00 80.25 68 LYS A CA 1
ATOM 545 C C . LYS A 1 68 ? 44.602 -3.003 -85.121 1.00 80.25 68 LYS A C 1
ATOM 547 O O . LYS A 1 68 ? 43.556 -2.645 -85.628 1.00 80.25 68 LYS A O 1
ATOM 552 N N . LYS A 1 69 ? 45.003 -4.276 -85.106 1.00 83.00 69 LYS A N 1
ATOM 553 C CA . LYS A 1 69 ? 44.206 -5.383 -85.645 1.00 83.00 69 LYS A CA 1
ATOM 554 C C . LYS A 1 69 ? 42.926 -5.586 -84.839 1.00 83.00 69 LYS A C 1
ATOM 556 O O . LYS A 1 69 ? 41.885 -5.796 -85.443 1.00 83.00 69 LYS A O 1
ATOM 561 N N . ASP A 1 70 ? 43.013 -5.517 -83.518 1.00 80.56 70 ASP A N 1
ATOM 562 C CA . ASP A 1 70 ? 41.873 -5.678 -82.623 1.00 80.56 70 ASP A CA 1
ATOM 563 C C . ASP A 1 70 ? 40.907 -4.496 -82.796 1.00 80.56 70 ASP A C 1
ATOM 565 O O . ASP A 1 70 ? 39.741 -4.730 -83.081 1.00 80.56 70 ASP A O 1
ATOM 569 N N . HIS A 1 71 ? 41.404 -3.253 -82.855 1.00 72.50 71 HIS A N 1
ATOM 570 C CA . HIS A 1 71 ? 40.571 -2.089 -83.188 1.00 72.50 71 HIS A CA 1
ATOM 571 C C . HIS A 1 71 ? 40.025 -2.064 -84.620 1.00 72.50 71 HIS A C 1
ATOM 573 O O . HIS A 1 71 ? 38.976 -1.478 -84.854 1.00 72.50 71 HIS A O 1
ATOM 579 N N . LEU A 1 72 ? 40.720 -2.658 -85.596 1.00 69.50 72 LEU A N 1
ATOM 580 C CA . LEU A 1 72 ? 40.194 -2.782 -86.963 1.00 69.50 72 LEU A CA 1
ATOM 581 C C . LEU A 1 72 ? 39.094 -3.848 -87.057 1.00 69.50 72 LEU A C 1
ATOM 583 O O . LEU A 1 72 ? 38.292 -3.811 -87.984 1.00 69.50 72 LEU A O 1
ATOM 587 N N . ASN A 1 73 ? 39.123 -4.833 -86.155 1.00 70.31 73 ASN A N 1
ATOM 588 C CA . ASN A 1 73 ? 38.145 -5.914 -86.074 1.00 70.31 73 ASN A CA 1
ATOM 589 C C . ASN A 1 73 ? 36.990 -5.587 -85.119 1.00 70.31 73 ASN A C 1
ATOM 591 O O . ASN A 1 73 ? 36.032 -6.362 -85.078 1.00 70.31 73 ASN A O 1
ATOM 595 N N . ASP A 1 74 ? 37.068 -4.488 -84.364 1.00 69.56 74 ASP A N 1
ATOM 596 C CA . ASP A 1 74 ? 35.925 -3.970 -83.625 1.00 69.56 74 ASP A CA 1
ATOM 597 C C . ASP A 1 74 ? 34.826 -3.646 -84.649 1.00 69.56 74 ASP A C 1
ATOM 599 O O . ASP A 1 74 ? 35.061 -2.853 -85.567 1.00 69.56 74 ASP A O 1
ATOM 603 N N . PRO A 1 75 ? 33.639 -4.271 -84.555 1.00 66.44 75 PRO A N 1
ATOM 604 C CA . PRO A 1 75 ? 32.535 -3.902 -85.422 1.00 66.44 75 PRO A CA 1
ATOM 605 C C . PRO A 1 75 ? 32.240 -2.418 -85.199 1.00 66.44 75 PRO A C 1
ATOM 607 O O . PRO A 1 75 ? 32.114 -1.973 -84.056 1.00 66.44 75 PRO A O 1
ATOM 610 N N . GLU A 1 76 ? 32.158 -1.645 -86.285 1.00 63.88 76 GLU A N 1
ATOM 611 C CA . GLU A 1 76 ? 31.703 -0.260 -86.219 1.00 63.88 76 GLU A CA 1
ATOM 612 C C . GLU A 1 76 ? 30.307 -0.266 -85.592 1.00 63.88 76 GLU A C 1
ATOM 614 O O . GLU A 1 76 ? 29.332 -0.692 -86.209 1.00 63.88 76 GLU A O 1
ATOM 619 N N . THR A 1 77 ? 30.236 0.122 -84.321 1.00 64.25 77 THR A N 1
ATOM 620 C CA . THR A 1 77 ? 28.979 0.149 -83.578 1.00 64.25 77 THR A CA 1
ATOM 621 C C . THR A 1 77 ? 28.054 1.166 -84.224 1.00 64.25 77 THR A C 1
ATOM 623 O O . THR A 1 77 ? 28.436 2.311 -84.499 1.00 64.25 77 THR A O 1
ATOM 626 N N . GLU A 1 78 ? 26.824 0.744 -84.496 1.00 74.44 78 GLU A N 1
ATOM 627 C CA . GLU A 1 78 ? 25.822 1.645 -85.033 1.00 74.44 78 GLU A CA 1
ATOM 628 C C . GLU A 1 78 ? 25.539 2.734 -83.991 1.00 74.44 78 GLU A C 1
ATOM 630 O O . GLU A 1 78 ? 25.444 2.476 -82.787 1.00 74.44 78 GLU A O 1
ATOM 635 N N . LYS A 1 79 ? 25.411 3.986 -84.444 1.00 80.75 79 LYS A N 1
ATOM 636 C CA . LYS A 1 79 ? 25.158 5.126 -83.546 1.00 80.75 79 LYS A CA 1
ATOM 637 C C . LYS A 1 79 ? 23.924 4.893 -82.669 1.00 80.75 79 LYS A C 1
ATOM 639 O O . LYS A 1 79 ? 23.878 5.385 -81.546 1.00 80.75 79 LYS A O 1
ATOM 644 N N . GLU A 1 80 ? 22.949 4.140 -83.170 1.00 82.81 80 GLU A N 1
ATOM 645 C CA . GLU A 1 80 ? 21.724 3.785 -82.458 1.00 82.81 80 GLU A CA 1
ATOM 646 C C . GLU A 1 80 ? 21.987 2.860 -81.261 1.00 82.81 80 GLU A C 1
ATOM 648 O O . GLU A 1 80 ? 21.474 3.128 -80.175 1.00 82.81 80 GLU A O 1
ATOM 653 N N . GLU A 1 81 ? 22.850 1.848 -81.399 1.00 84.00 81 GLU A N 1
ATOM 654 C CA . GLU A 1 81 ? 23.221 0.940 -80.302 1.00 84.00 81 GLU A CA 1
ATOM 655 C C . GLU A 1 81 ? 23.950 1.682 -79.177 1.00 84.00 81 GLU A C 1
ATOM 657 O O . GLU A 1 81 ? 23.641 1.501 -77.999 1.00 84.00 81 GLU A O 1
ATOM 662 N N . VAL A 1 82 ? 24.869 2.588 -79.530 1.00 86.25 82 VAL A N 1
ATOM 663 C CA . VAL A 1 82 ? 25.572 3.433 -78.549 1.00 86.25 82 VAL A CA 1
ATOM 664 C C . VAL A 1 82 ? 24.589 4.340 -77.809 1.00 86.25 82 VAL A C 1
ATOM 666 O O . VAL A 1 82 ? 24.685 4.492 -76.591 1.00 86.25 82 VAL A O 1
ATOM 669 N N . VAL A 1 83 ? 23.619 4.920 -78.522 1.00 87.31 83 VAL A N 1
ATOM 670 C CA . VAL A 1 83 ? 22.578 5.761 -77.918 1.00 87.31 83 VAL A CA 1
ATOM 671 C C . VAL A 1 83 ? 21.665 4.946 -76.999 1.00 87.31 83 VAL A C 1
ATOM 673 O O . VAL A 1 83 ? 21.321 5.445 -75.930 1.00 87.31 83 VAL A O 1
ATOM 676 N N . MET A 1 84 ? 21.296 3.712 -77.360 1.00 86.75 84 MET A N 1
ATOM 677 C CA . MET A 1 84 ? 20.508 2.828 -76.489 1.00 86.75 84 MET A CA 1
ATOM 678 C C . MET A 1 84 ? 21.276 2.462 -75.217 1.00 86.75 84 MET A C 1
ATOM 680 O O . MET A 1 84 ? 20.785 2.722 -74.125 1.00 86.75 84 MET A O 1
ATOM 684 N N . VAL A 1 85 ? 22.523 1.991 -75.334 1.00 91.56 85 VAL A N 1
ATOM 685 C CA . VAL A 1 85 ? 23.355 1.654 -74.164 1.00 91.56 85 VAL A CA 1
ATOM 686 C C . VAL A 1 85 ? 23.604 2.879 -73.279 1.00 91.56 85 VAL A C 1
ATOM 688 O O . VAL A 1 85 ? 23.655 2.761 -72.054 1.00 91.56 85 VAL A O 1
ATOM 691 N N . MET A 1 86 ? 23.760 4.072 -73.863 1.00 89.56 86 MET A N 1
ATOM 692 C CA . MET A 1 86 ? 23.845 5.301 -73.075 1.00 89.56 86 MET A CA 1
ATOM 693 C C . MET A 1 86 ? 22.531 5.616 -72.361 1.00 89.56 86 MET A C 1
ATOM 695 O O . MET A 1 86 ? 22.580 5.934 -71.178 1.00 89.56 86 MET A O 1
ATOM 699 N N . LYS A 1 87 ? 21.372 5.498 -73.018 1.00 93.44 87 LYS A N 1
ATOM 700 C CA . LYS A 1 87 ? 20.069 5.684 -72.358 1.00 93.44 87 LYS A CA 1
ATOM 701 C C . LYS A 1 87 ? 19.880 4.704 -71.202 1.00 93.44 87 LYS A C 1
ATOM 703 O O . LYS A 1 87 ? 19.554 5.155 -70.111 1.00 93.44 87 LYS A O 1
ATOM 708 N N . ASP A 1 88 ? 20.204 3.429 -71.393 1.00 94.19 88 ASP A N 1
ATOM 709 C CA . ASP A 1 88 ? 20.109 2.405 -70.347 1.00 94.19 88 ASP A CA 1
ATOM 710 C C . ASP A 1 88 ? 21.015 2.730 -69.150 1.00 94.19 88 ASP A C 1
ATOM 712 O O . ASP A 1 88 ? 20.593 2.637 -67.999 1.00 94.19 88 ASP A O 1
ATOM 716 N N . LYS A 1 89 ? 22.255 3.181 -69.396 1.00 95.12 89 LYS A N 1
ATOM 717 C CA . LYS A 1 89 ? 23.166 3.629 -68.327 1.00 95.12 89 LYS A CA 1
ATOM 718 C C . LYS A 1 89 ? 22.641 4.861 -67.595 1.00 95.12 89 LYS A C 1
ATOM 720 O O . LYS A 1 89 ? 22.790 4.953 -66.381 1.00 95.12 89 LYS A O 1
ATOM 725 N N . TRP A 1 90 ? 22.042 5.804 -68.319 1.00 94.81 90 TRP A N 1
ATOM 726 C CA . TRP A 1 90 ? 21.425 6.992 -67.729 1.00 94.81 90 TRP A CA 1
ATOM 727 C C . TRP A 1 90 ? 20.190 6.637 -66.896 1.00 94.81 90 TRP A C 1
ATOM 729 O O . TRP A 1 90 ? 19.980 7.217 -65.833 1.00 94.81 90 TRP A O 1
ATOM 739 N N . GLU A 1 91 ? 19.381 5.681 -67.347 1.00 94.94 91 GLU A N 1
ATOM 740 C CA . GLU A 1 91 ? 18.229 5.174 -66.602 1.00 94.94 91 GLU A CA 1
ATOM 741 C C . GLU A 1 91 ? 18.658 4.396 -65.356 1.00 94.94 91 GLU A C 1
ATOM 743 O O . GLU A 1 91 ? 18.106 4.635 -64.282 1.00 94.94 91 GLU A O 1
ATOM 748 N N . ALA A 1 92 ? 19.684 3.549 -65.465 1.00 94.88 92 ALA A N 1
ATOM 749 C CA . ALA A 1 92 ? 20.276 2.847 -64.330 1.00 94.88 92 ALA A CA 1
ATOM 750 C C . ALA A 1 92 ? 20.830 3.831 -63.289 1.00 94.88 92 ALA A C 1
ATOM 752 O O . ALA A 1 92 ? 20.474 3.733 -62.118 1.00 94.88 92 ALA A O 1
ATOM 753 N N . ALA A 1 93 ? 21.604 4.835 -63.718 1.00 95.62 93 ALA A N 1
ATOM 754 C CA . ALA A 1 93 ? 22.121 5.877 -62.831 1.00 95.62 93 ALA A CA 1
ATOM 755 C C . ALA A 1 93 ? 20.989 6.652 -62.138 1.00 95.62 93 ALA A C 1
ATOM 757 O O . ALA A 1 93 ? 21.023 6.859 -60.929 1.00 95.62 93 ALA A O 1
ATOM 758 N N . ARG A 1 94 ? 19.929 7.015 -62.872 1.00 96.50 94 ARG A N 1
ATOM 759 C CA . ARG A 1 94 ? 18.757 7.691 -62.295 1.00 96.50 94 ARG A CA 1
ATOM 760 C C . ARG A 1 94 ? 18.010 6.804 -61.297 1.00 96.50 94 ARG A C 1
ATOM 762 O O . ARG A 1 94 ? 17.472 7.308 -60.312 1.00 96.50 94 ARG A O 1
ATOM 769 N N . GLN A 1 95 ? 17.929 5.500 -61.550 1.00 95.75 95 GLN A N 1
ATOM 770 C CA . GLN A 1 95 ? 17.309 4.566 -60.617 1.00 95.75 95 GLN A CA 1
ATOM 771 C C . GLN A 1 95 ? 18.164 4.390 -59.357 1.00 95.75 95 GLN A C 1
ATOM 773 O O . GLN A 1 95 ? 17.616 4.360 -58.258 1.00 95.75 95 GLN A O 1
ATOM 778 N N . GLU A 1 96 ? 19.488 4.332 -59.491 1.00 95.12 96 GLU A N 1
ATOM 779 C CA . GLU A 1 96 ? 20.413 4.320 -58.356 1.00 95.12 96 GLU A CA 1
ATOM 780 C C . GLU A 1 96 ? 20.313 5.607 -57.530 1.00 95.12 96 GLU A C 1
ATOM 782 O O . GLU A 1 96 ? 20.223 5.530 -56.308 1.00 95.12 96 GLU A O 1
ATOM 787 N N . GLU A 1 97 ? 20.229 6.778 -58.167 1.00 96.25 97 GLU A N 1
ATOM 788 C CA . GLU A 1 97 ? 20.010 8.056 -57.478 1.00 96.25 97 GLU A CA 1
ATOM 789 C C . GLU A 1 97 ? 18.701 8.071 -56.681 1.00 96.25 97 GLU A C 1
ATOM 791 O O . GLU A 1 97 ? 18.694 8.502 -55.526 1.00 96.25 97 GLU A O 1
ATOM 796 N N . LYS A 1 98 ? 17.606 7.554 -57.257 1.00 96.62 98 LYS A N 1
ATOM 797 C CA . LYS A 1 98 ? 16.333 7.392 -56.535 1.00 96.62 98 LYS A CA 1
ATOM 798 C C . LYS A 1 98 ? 16.480 6.453 -55.344 1.00 96.62 98 LYS A C 1
ATOM 800 O O . LYS A 1 98 ? 16.091 6.815 -54.242 1.00 96.62 98 LYS A O 1
ATOM 805 N N . ASN A 1 99 ? 17.109 5.295 -55.537 1.00 96.38 99 ASN A N 1
ATOM 806 C CA . ASN A 1 99 ? 17.333 4.340 -54.453 1.00 96.38 99 ASN A CA 1
ATOM 807 C C . ASN A 1 99 ? 18.185 4.962 -53.329 1.00 96.38 99 ASN A C 1
ATOM 809 O O . ASN A 1 99 ? 17.910 4.745 -52.152 1.00 96.38 99 ASN A O 1
ATOM 813 N N . ILE A 1 100 ? 19.206 5.756 -53.669 1.00 96.44 100 ILE A N 1
ATOM 814 C CA . ILE A 1 100 ? 20.029 6.484 -52.693 1.00 96.44 100 ILE A CA 1
ATOM 815 C C . ILE A 1 100 ? 19.190 7.529 -51.950 1.00 96.44 100 ILE A C 1
ATOM 817 O O . ILE A 1 100 ? 19.351 7.676 -50.739 1.00 96.44 100 ILE A O 1
ATOM 821 N N . ALA A 1 101 ? 18.308 8.253 -52.642 1.00 96.69 101 ALA A N 1
ATOM 822 C CA . ALA A 1 101 ? 17.410 9.217 -52.014 1.00 96.69 101 ALA A CA 1
ATOM 823 C C . ALA A 1 101 ? 16.439 8.535 -51.034 1.00 96.69 101 ALA A C 1
ATOM 825 O O . ALA A 1 101 ? 16.343 8.965 -49.885 1.00 96.69 101 ALA A O 1
ATOM 826 N N . ASP A 1 102 ? 15.818 7.425 -51.439 1.00 97.19 102 ASP A N 1
ATOM 827 C CA . ASP A 1 102 ? 14.911 6.644 -50.592 1.00 97.19 102 ASP A CA 1
ATOM 828 C C . ASP A 1 102 ? 15.637 6.086 -49.356 1.00 97.19 102 ASP A C 1
ATOM 830 O O . ASP A 1 102 ? 15.121 6.137 -48.237 1.00 97.19 102 ASP A O 1
ATOM 834 N N . LEU A 1 103 ? 16.872 5.594 -49.525 1.00 97.25 103 LEU A N 1
ATOM 835 C CA . LEU A 1 103 ? 17.705 5.138 -48.410 1.00 97.25 103 LEU A CA 1
ATOM 836 C C . LEU A 1 103 ? 18.067 6.285 -47.462 1.00 97.25 103 LEU A C 1
ATOM 838 O O . LEU A 1 103 ? 18.024 6.100 -46.247 1.00 97.25 103 LEU A O 1
ATOM 842 N N . LYS A 1 104 ? 18.387 7.475 -47.984 1.00 97.25 104 LYS A N 1
ATOM 843 C CA . LYS A 1 104 ? 18.637 8.665 -47.155 1.00 97.25 104 LYS A CA 1
ATOM 844 C C . LYS A 1 104 ? 17.398 9.065 -46.357 1.00 97.25 104 LYS A C 1
ATOM 846 O O . LYS A 1 104 ? 17.529 9.382 -45.178 1.00 97.25 104 LYS A O 1
ATOM 851 N N . GLU A 1 105 ? 16.208 9.004 -46.955 1.00 97.38 105 GLU A N 1
ATOM 852 C CA . GLU A 1 105 ? 14.951 9.276 -46.249 1.00 97.38 105 GLU A CA 1
ATOM 853 C C . GLU A 1 105 ? 14.701 8.251 -45.131 1.00 97.38 105 GLU A C 1
ATOM 855 O O . GLU A 1 105 ? 14.342 8.621 -44.012 1.00 97.38 105 GLU A O 1
ATOM 860 N N . GLN A 1 106 ? 14.935 6.963 -45.395 1.00 97.50 106 GLN A N 1
ATOM 861 C CA . GLN A 1 106 ? 14.811 5.916 -44.376 1.00 97.50 106 GLN A CA 1
ATOM 862 C C . GLN A 1 106 ? 15.817 6.098 -43.236 1.00 97.50 106 GLN A C 1
ATOM 864 O O . GLN A 1 106 ? 15.443 5.958 -42.071 1.00 97.50 106 GLN A O 1
ATOM 869 N N . ILE A 1 107 ? 17.066 6.455 -43.551 1.00 96.44 107 ILE A N 1
ATOM 870 C CA . ILE A 1 107 ? 18.088 6.773 -42.547 1.00 96.44 107 ILE A CA 1
ATOM 871 C C . ILE A 1 107 ? 17.645 7.971 -41.703 1.00 96.44 107 ILE A C 1
ATOM 873 O O . ILE A 1 107 ? 17.743 7.905 -40.483 1.00 96.44 107 ILE A O 1
ATOM 877 N N . ALA A 1 108 ? 17.105 9.028 -42.316 1.00 97.19 108 ALA A N 1
ATOM 878 C CA . ALA A 1 108 ? 16.617 10.199 -41.588 1.00 97.19 108 ALA A CA 1
ATOM 879 C C . ALA A 1 108 ? 15.450 9.853 -40.647 1.00 97.19 108 ALA A C 1
ATOM 881 O O . ALA A 1 108 ? 15.455 10.259 -39.485 1.00 97.19 108 ALA A O 1
ATOM 882 N N . LYS A 1 109 ? 14.484 9.044 -41.106 1.00 97.81 109 LYS A N 1
ATOM 883 C CA . LYS A 1 109 ? 13.378 8.557 -40.261 1.00 97.81 109 LYS A CA 1
ATOM 884 C C . LYS A 1 109 ? 13.886 7.735 -39.079 1.00 97.81 109 LYS A C 1
ATOM 886 O O . LYS A 1 109 ? 13.437 7.943 -37.957 1.00 97.81 109 LYS A O 1
ATOM 891 N N . LYS A 1 110 ? 14.841 6.831 -39.315 1.00 97.31 110 LYS A N 1
ATOM 892 C CA . LYS A 1 110 ? 15.445 6.019 -38.251 1.00 97.31 110 LYS A CA 1
ATOM 893 C C . LYS A 1 110 ? 16.292 6.839 -37.286 1.00 97.31 110 LYS A C 1
ATOM 895 O O . LYS A 1 110 ? 16.234 6.580 -36.094 1.00 97.31 110 LYS A O 1
ATOM 900 N N . ALA A 1 111 ? 17.011 7.850 -37.760 1.00 97.38 111 ALA A N 1
ATOM 901 C CA . ALA A 1 111 ? 17.740 8.767 -36.890 1.00 97.38 111 ALA A CA 1
ATOM 902 C C . ALA A 1 111 ? 16.794 9.551 -35.964 1.00 97.38 111 ALA A C 1
ATOM 904 O O . ALA A 1 111 ? 17.091 9.709 -34.786 1.00 97.38 111 ALA A O 1
ATOM 905 N N . ALA A 1 112 ? 15.633 9.982 -36.468 1.00 96.88 112 ALA A N 1
ATOM 906 C CA . ALA A 1 112 ? 14.617 10.637 -35.645 1.00 96.88 112 ALA A CA 1
ATOM 907 C C . ALA A 1 112 ? 13.995 9.689 -34.601 1.00 96.88 112 ALA A C 1
ATOM 909 O O . ALA A 1 112 ? 13.772 10.094 -33.464 1.00 96.88 112 ALA A O 1
ATOM 910 N N . GLU A 1 113 ? 13.742 8.427 -34.968 1.00 97.81 113 GLU A N 1
ATOM 911 C CA . GLU A 1 113 ? 13.269 7.391 -34.035 1.00 97.81 113 GLU A CA 1
ATOM 912 C C . GLU A 1 113 ? 14.300 7.125 -32.927 1.00 97.81 113 GLU A C 1
ATOM 914 O O . GLU A 1 113 ? 13.946 7.134 -31.751 1.00 97.81 113 GLU A O 1
ATOM 919 N N . ILE A 1 114 ? 15.582 7.000 -33.290 1.00 96.69 114 ILE A N 1
ATOM 920 C CA . ILE A 1 114 ? 16.685 6.828 -32.335 1.00 96.69 114 ILE A CA 1
ATOM 921 C C . ILE A 1 114 ? 16.774 8.022 -31.380 1.00 96.69 114 ILE A C 1
ATOM 923 O O . ILE A 1 114 ? 16.883 7.813 -30.180 1.00 96.69 114 ILE A O 1
ATOM 927 N N . ALA A 1 115 ? 16.663 9.259 -31.870 1.00 96.88 115 ALA A N 1
ATOM 928 C CA . ALA A 1 115 ? 16.715 10.444 -31.010 1.00 96.88 115 ALA A CA 1
ATOM 929 C C . ALA A 1 115 ? 15.578 10.471 -29.967 1.00 96.88 115 ALA A C 1
ATOM 931 O O . ALA A 1 115 ? 15.770 10.903 -28.830 1.00 96.88 115 ALA A O 1
ATOM 932 N N . LEU A 1 116 ? 14.387 9.984 -30.332 1.00 96.94 116 LEU A N 1
ATOM 933 C CA . LEU A 1 116 ? 13.266 9.873 -29.398 1.00 96.94 116 LEU A CA 1
ATOM 934 C C . LEU A 1 116 ? 13.498 8.768 -28.359 1.00 96.94 116 LEU A C 1
ATOM 936 O O . LEU A 1 116 ? 13.184 8.955 -27.183 1.00 96.94 116 LEU A O 1
ATOM 940 N N . GLU A 1 117 ? 14.062 7.633 -28.774 1.00 96.94 117 GLU A N 1
ATOM 941 C CA . GLU A 1 117 ? 14.472 6.567 -27.857 1.00 96.94 117 GLU A CA 1
ATOM 942 C C . GLU A 1 117 ? 15.595 7.024 -26.915 1.00 96.94 117 GLU A C 1
ATOM 944 O O . GLU A 1 117 ? 15.544 6.721 -25.726 1.00 96.94 117 GLU A O 1
ATOM 949 N N . GLU A 1 118 ? 16.565 7.802 -27.397 1.00 96.75 118 GLU A N 1
ATOM 950 C CA . GLU A 1 118 ? 17.641 8.380 -26.584 1.00 96.75 118 GLU A CA 1
ATOM 951 C C . GLU A 1 118 ? 17.088 9.278 -25.474 1.00 96.75 118 GLU A C 1
ATOM 953 O O . GLU A 1 118 ? 17.479 9.114 -24.320 1.00 96.75 118 GLU A O 1
ATOM 958 N N . HIS A 1 119 ? 16.107 10.135 -25.776 1.00 96.62 119 HIS A N 1
ATOM 959 C CA . HIS A 1 119 ? 15.434 10.945 -24.756 1.00 96.62 119 HIS A CA 1
ATOM 960 C C . HIS A 1 119 ? 14.695 10.082 -23.718 1.00 96.62 119 HIS A C 1
ATOM 962 O O . HIS A 1 119 ? 14.686 10.390 -22.527 1.00 96.62 119 HIS A O 1
ATOM 968 N N . GLN A 1 120 ? 14.064 8.976 -24.136 1.00 97.00 120 GLN A N 1
ATOM 969 C CA . GLN A 1 120 ? 13.447 8.046 -23.183 1.00 97.00 120 GLN A CA 1
ATOM 970 C C . GLN A 1 120 ? 14.494 7.365 -22.303 1.00 97.00 120 GLN A C 1
ATOM 972 O O . GLN A 1 120 ? 14.284 7.223 -21.100 1.00 97.00 120 GLN A O 1
ATOM 977 N N . VAL A 1 121 ? 15.616 6.938 -22.884 1.00 97.31 121 VAL A N 1
ATOM 978 C CA . VAL A 1 121 ? 16.729 6.355 -22.130 1.00 97.31 121 VAL A CA 1
ATOM 979 C C . VAL A 1 121 ? 17.263 7.365 -21.120 1.00 97.31 121 VAL A C 1
ATOM 981 O O . VAL A 1 121 ? 17.423 6.999 -19.959 1.00 97.31 121 VAL A O 1
ATOM 984 N N . GLU A 1 122 ? 17.471 8.618 -21.523 1.00 96.88 122 GLU A N 1
ATOM 985 C CA . GLU A 1 122 ? 17.912 9.701 -20.641 1.00 96.88 122 GLU A CA 1
ATOM 986 C C . GLU A 1 122 ? 16.943 9.884 -19.467 1.00 96.88 122 GLU A C 1
ATOM 988 O O . GLU A 1 122 ? 17.352 9.739 -18.314 1.00 96.88 122 GLU A O 1
ATOM 993 N N . TYR A 1 123 ? 15.642 10.016 -19.745 1.00 96.94 123 TYR A N 1
ATOM 994 C CA . TYR A 1 123 ? 14.601 10.089 -18.716 1.00 96.94 123 TYR A CA 1
ATOM 995 C C . TYR A 1 123 ? 14.659 8.913 -17.725 1.00 96.94 123 TYR A C 1
ATOM 997 O O . TYR A 1 123 ? 14.639 9.099 -16.505 1.00 96.94 123 TYR A O 1
ATOM 1005 N N . TRP A 1 124 ? 14.770 7.678 -18.223 1.00 96.50 124 TRP A N 1
ATOM 1006 C CA . TRP A 1 124 ? 14.850 6.504 -17.352 1.00 96.50 124 TRP A CA 1
ATOM 1007 C C . TRP A 1 124 ? 16.161 6.439 -16.567 1.00 96.50 124 TRP A C 1
ATOM 1009 O O . TRP A 1 124 ? 16.167 5.929 -15.444 1.00 96.50 124 TRP A O 1
ATOM 1019 N N . THR A 1 125 ? 17.267 6.951 -17.112 1.00 95.56 125 THR A N 1
ATOM 1020 C CA . THR A 1 125 ? 18.531 7.053 -16.373 1.00 95.56 125 THR A CA 1
ATOM 1021 C C . THR A 1 125 ? 18.467 8.105 -15.273 1.00 95.56 125 THR A C 1
ATOM 1023 O O . THR A 1 125 ? 18.874 7.811 -14.150 1.00 95.56 125 THR A O 1
ATOM 1026 N N . GLU A 1 126 ? 17.871 9.268 -15.535 1.00 96.56 126 GLU A N 1
ATOM 1027 C CA . GLU A 1 126 ? 17.636 10.303 -14.526 1.00 96.56 126 GLU A CA 1
ATOM 1028 C C . GLU A 1 126 ? 16.736 9.787 -13.403 1.00 96.56 126 GLU A C 1
ATOM 1030 O O . GLU A 1 126 ? 17.040 9.966 -12.220 1.00 96.56 126 GLU A O 1
ATOM 1035 N N . TYR A 1 127 ? 15.668 9.071 -13.760 1.00 97.00 127 TYR A N 1
ATOM 1036 C CA . TYR A 1 127 ? 14.787 8.451 -12.781 1.00 97.00 127 TYR A CA 1
ATOM 1037 C C . TYR A 1 127 ? 15.505 7.373 -11.964 1.00 97.00 127 TYR A C 1
ATOM 1039 O O . TYR A 1 127 ? 15.371 7.342 -10.744 1.00 97.00 127 TYR A O 1
ATOM 1047 N N . ARG A 1 128 ? 16.295 6.500 -12.596 1.00 95.38 128 ARG A N 1
ATOM 1048 C CA . ARG A 1 128 ? 17.079 5.476 -11.887 1.00 95.38 128 ARG A CA 1
ATOM 1049 C C . ARG A 1 128 ? 18.058 6.103 -10.892 1.00 95.38 128 ARG A C 1
ATOM 1051 O O . ARG A 1 128 ? 18.195 5.603 -9.778 1.00 95.38 128 ARG A O 1
ATOM 1058 N N . ASP A 1 129 ? 18.741 7.171 -11.294 1.00 92.81 129 ASP A N 1
ATOM 1059 C CA . ASP A 1 129 ? 19.833 7.747 -10.509 1.00 92.81 129 ASP A CA 1
ATOM 1060 C C . ASP A 1 129 ? 19.324 8.696 -9.410 1.00 92.81 129 ASP A C 1
ATOM 1062 O O . ASP A 1 129 ? 19.853 8.685 -8.295 1.00 92.81 129 ASP A O 1
ATOM 1066 N N . HIS A 1 130 ? 18.264 9.465 -9.677 1.00 93.75 130 HIS A N 1
ATOM 1067 C CA . HIS A 1 130 ? 17.752 10.495 -8.765 1.00 93.75 130 HIS A CA 1
ATOM 1068 C C . HIS A 1 130 ? 16.308 10.227 -8.327 1.00 93.75 130 HIS A C 1
ATOM 1070 O O . HIS A 1 130 ? 16.058 10.064 -7.130 1.00 93.75 130 HIS A O 1
ATOM 1076 N N . GLY A 1 131 ? 15.371 10.096 -9.272 1.00 94.44 131 GLY A N 1
ATOM 1077 C CA . GLY A 1 131 ? 13.935 9.978 -8.965 1.00 94.44 131 GLY A CA 1
ATOM 1078 C C . GLY A 1 131 ? 13.575 8.774 -8.083 1.00 94.44 131 GLY A C 1
ATOM 1079 O O . GLY A 1 131 ? 12.760 8.876 -7.168 1.00 94.44 131 GLY A O 1
ATOM 1080 N N . GLN A 1 132 ? 14.251 7.637 -8.267 1.00 94.88 132 GLN A N 1
ATOM 1081 C CA . GLN A 1 132 ? 14.077 6.445 -7.441 1.00 94.88 132 GLN A CA 1
ATOM 1082 C C . GLN A 1 132 ? 14.441 6.719 -5.978 1.00 94.88 132 GLN A C 1
ATOM 1084 O O . GLN A 1 132 ? 13.802 6.180 -5.074 1.00 94.88 132 GLN A O 1
ATOM 1089 N N . ASN A 1 133 ? 15.472 7.528 -5.727 1.00 95.44 133 ASN A N 1
ATOM 1090 C CA . ASN A 1 133 ? 15.913 7.835 -4.371 1.00 95.44 133 ASN A CA 1
ATOM 1091 C C . ASN A 1 133 ? 14.929 8.778 -3.668 1.00 95.44 133 ASN A C 1
ATOM 1093 O O . ASN A 1 133 ? 14.636 8.552 -2.494 1.00 95.44 133 ASN A O 1
ATOM 1097 N N . GLU A 1 134 ? 14.389 9.769 -4.381 1.00 95.69 134 GLU A N 1
ATOM 1098 C CA . GLU A 1 134 ? 13.357 10.679 -3.864 1.00 95.69 134 GLU A CA 1
ATOM 1099 C C . GLU A 1 134 ? 12.069 9.925 -3.528 1.00 95.69 134 GLU A C 1
ATOM 1101 O O . GLU A 1 134 ? 11.595 9.987 -2.393 1.00 95.69 134 GLU A O 1
ATOM 1106 N N . HIS A 1 135 ? 11.562 9.116 -4.464 1.00 97.06 135 HIS A N 1
ATOM 1107 C CA . HIS A 1 135 ? 10.379 8.290 -4.222 1.00 97.06 135 HIS A CA 1
ATOM 1108 C C . HIS A 1 135 ? 10.609 7.274 -3.102 1.00 97.06 135 HIS A C 1
ATOM 1110 O O . HIS A 1 135 ? 9.733 7.076 -2.265 1.00 97.06 135 HIS A O 1
ATOM 1116 N N . ARG A 1 136 ? 11.795 6.654 -3.022 1.00 97.50 136 ARG A N 1
ATOM 1117 C CA . ARG A 1 136 ? 12.132 5.756 -1.908 1.00 97.50 136 ARG A CA 1
ATOM 1118 C C . ARG A 1 136 ? 12.109 6.491 -0.570 1.00 97.50 136 ARG A C 1
ATOM 1120 O O . ARG A 1 136 ? 11.588 5.940 0.392 1.00 97.50 136 ARG A O 1
ATOM 1127 N N . MET A 1 137 ? 12.662 7.701 -0.501 1.00 96.56 137 MET A N 1
ATOM 1128 C CA . MET A 1 137 ? 12.650 8.509 0.722 1.00 96.56 137 MET A CA 1
ATOM 1129 C C . MET A 1 137 ? 11.220 8.879 1.127 1.00 96.56 137 MET A C 1
ATOM 1131 O O . MET A 1 137 ? 10.857 8.735 2.291 1.00 96.56 137 MET A O 1
ATOM 1135 N N . GLN A 1 138 ? 10.391 9.294 0.167 1.00 97.88 138 GLN A N 1
ATOM 1136 C CA . GLN A 1 138 ? 8.986 9.609 0.416 1.00 97.88 138 GLN A CA 1
ATOM 1137 C C . GLN A 1 138 ? 8.210 8.387 0.920 1.00 97.88 138 GLN A C 1
ATOM 1139 O O . GLN A 1 138 ? 7.459 8.494 1.885 1.00 97.88 138 GLN A O 1
ATOM 1144 N N . ILE A 1 139 ? 8.420 7.219 0.309 1.00 97.88 139 ILE A N 1
ATOM 1145 C CA . ILE A 1 139 ? 7.804 5.965 0.757 1.00 97.88 139 ILE A CA 1
ATOM 1146 C C . ILE A 1 139 ? 8.246 5.637 2.186 1.00 97.88 139 ILE A C 1
ATOM 1148 O O . ILE A 1 139 ? 7.398 5.351 3.021 1.00 97.88 139 ILE A O 1
ATOM 1152 N N . GLN A 1 140 ? 9.542 5.741 2.493 1.00 98.06 140 GLN A N 1
ATOM 1153 C CA . GLN A 1 140 ? 10.058 5.485 3.841 1.00 98.06 140 GLN A CA 1
ATOM 1154 C C . GLN A 1 140 ? 9.463 6.432 4.889 1.00 98.06 140 GLN A C 1
ATOM 1156 O O . GLN A 1 140 ? 9.139 5.996 5.992 1.00 98.06 140 GLN A O 1
ATOM 1161 N N . LEU A 1 141 ? 9.301 7.713 4.551 1.00 98.31 141 LEU A N 1
ATOM 1162 C CA . LEU A 1 141 ? 8.665 8.687 5.434 1.00 98.31 141 LEU A CA 1
ATOM 1163 C C . LEU A 1 141 ? 7.201 8.315 5.701 1.00 98.31 141 LEU A C 1
ATOM 1165 O O . LEU A 1 141 ? 6.787 8.261 6.855 1.00 98.31 141 LEU A O 1
ATOM 1169 N N . LEU A 1 142 ? 6.442 7.988 4.652 1.00 98.25 142 LEU A N 1
ATOM 1170 C CA . LEU A 1 142 ? 5.040 7.585 4.778 1.00 98.25 142 LEU A CA 1
ATOM 1171 C C . LEU A 1 142 ? 4.878 6.273 5.560 1.00 98.25 142 LEU A C 1
ATOM 1173 O O . LEU A 1 142 ? 3.955 6.140 6.359 1.00 98.25 142 LEU A O 1
ATOM 1177 N N . GLU A 1 143 ? 5.772 5.303 5.368 1.00 97.94 143 GLU A N 1
ATOM 1178 C CA . GLU A 1 143 ? 5.791 4.061 6.151 1.00 97.94 143 GLU A CA 1
ATOM 1179 C C . GLU A 1 143 ? 6.041 4.337 7.638 1.00 97.94 143 GLU A C 1
ATOM 1181 O O . GLU A 1 143 ? 5.366 3.757 8.492 1.00 97.94 143 GLU A O 1
ATOM 1186 N N . HIS A 1 144 ? 6.961 5.254 7.951 1.00 97.88 144 HIS A N 1
ATOM 1187 C CA . HIS A 1 144 ? 7.218 5.681 9.324 1.00 97.88 144 HIS A CA 1
ATOM 1188 C C . HIS A 1 144 ? 6.007 6.400 9.934 1.00 97.88 144 HIS A C 1
ATOM 1190 O O . HIS A 1 144 ? 5.603 6.076 11.047 1.00 97.88 144 HIS A O 1
ATOM 1196 N N . GLU A 1 145 ? 5.376 7.325 9.207 1.00 98.06 145 GLU A N 1
ATOM 1197 C CA . GLU A 1 145 ? 4.159 8.015 9.660 1.00 98.06 145 GLU A CA 1
ATOM 1198 C C . GLU A 1 145 ? 3.003 7.036 9.918 1.00 98.06 145 GLU A C 1
ATOM 1200 O O . GLU A 1 145 ? 2.311 7.135 10.934 1.00 98.06 145 GLU A O 1
ATOM 1205 N N . LEU A 1 146 ? 2.812 6.046 9.039 1.00 97.56 146 LEU A N 1
ATOM 1206 C CA . LEU A 1 146 ? 1.836 4.974 9.247 1.00 97.56 146 LEU A CA 1
ATOM 1207 C C . LEU A 1 146 ? 2.156 4.153 10.498 1.00 97.56 146 LEU A C 1
ATOM 1209 O O . LEU A 1 146 ? 1.252 3.816 11.268 1.00 97.56 146 LEU A O 1
ATOM 1213 N N . GLN A 1 147 ? 3.432 3.836 10.720 1.00 97.62 147 GLN A N 1
ATOM 1214 C CA . GLN A 1 147 ? 3.867 3.102 11.900 1.00 97.62 147 GLN A CA 1
ATOM 1215 C C . GLN A 1 147 ? 3.646 3.906 13.188 1.00 97.62 147 GLN A C 1
ATOM 1217 O O . GLN A 1 147 ? 3.150 3.353 14.171 1.00 97.62 147 GLN A O 1
ATOM 1222 N N . ASP A 1 148 ? 3.936 5.205 13.184 1.00 97.44 148 ASP A N 1
ATOM 1223 C CA . ASP A 1 148 ? 3.685 6.101 14.315 1.00 97.44 148 ASP A CA 1
ATOM 1224 C C . ASP A 1 148 ? 2.189 6.227 14.617 1.00 97.44 148 ASP A C 1
ATOM 1226 O O . ASP A 1 148 ? 1.770 6.129 15.775 1.00 97.44 148 ASP A O 1
ATOM 1230 N N . MET A 1 149 ? 1.349 6.364 13.588 1.00 96.25 149 MET A N 1
ATOM 1231 C CA . MET A 1 149 ? -0.107 6.346 13.759 1.00 96.25 149 MET A CA 1
ATOM 1232 C C . MET A 1 149 ? -0.596 5.016 14.347 1.00 96.25 149 MET A C 1
ATOM 1234 O O . MET A 1 149 ? -1.456 5.002 15.229 1.00 96.25 149 MET A O 1
ATOM 1238 N N . GLN A 1 150 ? -0.022 3.887 13.929 1.00 96.69 150 GLN A N 1
ATOM 1239 C CA . GLN A 1 150 ? -0.363 2.587 14.502 1.00 96.69 150 GLN A CA 1
ATOM 1240 C C . GLN A 1 150 ? 0.091 2.465 15.964 1.00 96.69 150 GLN A C 1
ATOM 1242 O O . GLN A 1 150 ? -0.649 1.936 16.796 1.00 96.69 150 GLN A O 1
ATOM 1247 N N . ASN A 1 151 ? 1.289 2.950 16.294 1.00 95.56 151 ASN A N 1
ATOM 1248 C CA . ASN A 1 151 ? 1.818 2.932 17.656 1.00 95.56 151 ASN A CA 1
ATOM 1249 C C . ASN A 1 151 ? 0.970 3.806 18.584 1.00 95.56 151 ASN A C 1
ATOM 1251 O O . ASN A 1 151 ? 0.535 3.331 19.630 1.00 95.56 151 ASN A O 1
ATOM 1255 N N . THR A 1 152 ? 0.646 5.031 18.169 1.00 95.12 152 THR A N 1
ATOM 1256 C CA . THR A 1 152 ? -0.225 5.938 18.936 1.00 95.12 152 THR A CA 1
ATOM 1257 C C . THR A 1 152 ? -1.630 5.364 19.123 1.00 95.12 152 THR A C 1
ATOM 1259 O O . THR A 1 152 ? -2.188 5.445 20.220 1.00 95.12 152 THR A O 1
ATOM 1262 N N . PHE A 1 153 ? -2.191 4.706 18.103 1.00 94.19 153 PHE A N 1
ATOM 1263 C CA . PHE A 1 153 ? -3.455 3.981 18.235 1.00 94.19 153 PHE A CA 1
ATOM 1264 C C . PHE A 1 153 ? -3.351 2.830 19.243 1.00 94.19 153 PHE A C 1
ATOM 1266 O O . PHE A 1 153 ? -4.208 2.690 20.118 1.00 94.19 153 PHE A O 1
ATOM 1273 N N . ASN A 1 154 ? -2.294 2.021 19.161 1.00 93.12 154 ASN A N 1
ATOM 1274 C CA . ASN A 1 154 ? -2.071 0.909 20.079 1.00 93.12 154 ASN A CA 1
ATOM 1275 C C . ASN A 1 154 ? -1.905 1.403 21.524 1.00 93.12 154 ASN A C 1
ATOM 1277 O O . ASN A 1 154 ? -2.522 0.843 22.427 1.00 93.12 154 ASN A O 1
ATOM 1281 N N . GLU A 1 155 ? -1.143 2.471 21.753 1.00 92.44 155 GLU A N 1
ATOM 1282 C CA . GLU A 1 155 ? -0.977 3.100 23.068 1.00 92.44 155 GLU A CA 1
ATOM 1283 C C . GLU A 1 155 ? -2.302 3.643 23.617 1.00 92.44 155 GLU A C 1
ATOM 1285 O O . GLU A 1 155 ? -2.659 3.381 24.770 1.00 92.44 155 GLU A O 1
ATOM 1290 N N . MET A 1 156 ? -3.086 4.336 22.788 1.00 84.75 156 MET A N 1
ATOM 1291 C CA . MET A 1 156 ? -4.420 4.808 23.165 1.00 84.75 156 MET A CA 1
ATOM 1292 C C . MET A 1 156 ? -5.349 3.638 23.510 1.00 84.75 156 MET A C 1
ATOM 1294 O O . MET A 1 156 ? -6.044 3.658 24.526 1.00 84.75 156 MET A O 1
ATOM 1298 N N . SER A 1 157 ? -5.314 2.568 22.716 1.00 85.56 157 SER A N 1
ATOM 1299 C CA . SER A 1 157 ? -6.097 1.364 22.992 1.00 85.56 157 SER A CA 1
ATOM 1300 C C . SER A 1 157 ? -5.657 0.680 24.293 1.00 85.56 157 SER A C 1
ATOM 1302 O O . SER A 1 157 ? -6.499 0.266 25.087 1.00 85.56 157 SER A O 1
ATOM 1304 N N . ALA A 1 158 ? -4.351 0.615 24.572 1.00 86.88 158 ALA A N 1
ATOM 1305 C CA . ALA A 1 158 ? -3.804 -0.003 25.773 1.00 86.88 158 ALA A CA 1
ATOM 1306 C C . ALA A 1 158 ? -4.129 0.807 27.037 1.00 86.88 158 ALA A C 1
ATOM 1308 O O . ALA A 1 158 ? -4.456 0.228 28.078 1.00 86.88 158 ALA A O 1
ATOM 1309 N N . THR A 1 159 ? -4.084 2.139 26.963 1.00 85.44 159 THR A N 1
ATOM 1310 C CA . THR A 1 159 ? -4.464 3.024 28.077 1.00 85.44 159 THR A CA 1
ATOM 1311 C C . THR A 1 159 ? -5.960 2.937 28.385 1.00 85.44 159 THR A C 1
ATOM 1313 O O . THR A 1 159 ? -6.340 2.792 29.549 1.00 85.44 159 THR A O 1
ATOM 1316 N N . GLU A 1 160 ? -6.827 2.916 27.372 1.00 84.31 160 GLU A N 1
ATOM 1317 C CA . GLU A 1 160 ? -8.266 2.727 27.591 1.00 84.31 160 GLU A CA 1
ATOM 1318 C C . GLU A 1 160 ? -8.593 1.311 28.097 1.00 84.31 160 GLU A C 1
ATOM 1320 O O . GLU A 1 160 ? -9.386 1.152 29.031 1.00 84.31 160 GLU A O 1
ATOM 1325 N N . LEU A 1 161 ? -7.922 0.272 27.586 1.00 82.69 161 LEU A N 1
ATOM 1326 C CA . LEU A 1 161 ? -8.066 -1.091 28.104 1.00 82.69 161 LEU A CA 1
ATOM 1327 C C . LEU A 1 161 ? -7.610 -1.202 29.563 1.00 82.69 161 LEU A C 1
ATOM 1329 O O . LEU A 1 161 ? -8.335 -1.763 30.383 1.00 82.69 161 LEU A O 1
ATOM 1333 N N . THR A 1 162 ? -6.453 -0.647 29.929 1.00 78.19 162 THR A N 1
ATOM 1334 C CA . THR A 1 162 ? -5.966 -0.665 31.322 1.00 78.19 162 THR A CA 1
ATOM 1335 C C . THR A 1 162 ? -6.890 0.111 32.259 1.00 78.19 162 THR A C 1
ATOM 1337 O O . THR A 1 162 ? -7.209 -0.370 33.349 1.00 78.19 162 THR A O 1
ATOM 1340 N N . LYS A 1 163 ? -7.425 1.254 31.823 1.00 85.25 163 LYS A N 1
ATOM 1341 C CA . LYS A 1 163 ? -8.442 2.019 32.560 1.00 85.25 163 LYS A CA 1
ATOM 1342 C C . LYS A 1 163 ? -9.734 1.222 32.774 1.00 85.25 163 LYS A C 1
ATOM 1344 O O . LYS A 1 163 ? -10.299 1.238 33.874 1.00 85.25 163 LYS A O 1
ATOM 1349 N N . LEU A 1 164 ? -10.198 0.474 31.772 1.00 82.25 164 LEU A N 1
ATOM 1350 C CA . LEU A 1 164 ? -11.338 -0.438 31.917 1.00 82.25 164 LEU A CA 1
ATOM 1351 C C . LEU A 1 164 ? -11.025 -1.597 32.874 1.00 82.25 164 LEU A C 1
ATOM 1353 O O . LEU A 1 164 ? -11.832 -1.890 33.760 1.00 82.25 164 LEU A O 1
ATOM 1357 N N . ILE A 1 165 ? -9.845 -2.210 32.746 1.00 82.25 165 ILE A N 1
ATOM 1358 C CA . ILE A 1 165 ? -9.396 -3.324 33.593 1.00 82.25 165 ILE A CA 1
ATOM 1359 C C . ILE A 1 165 ? -9.280 -2.903 35.058 1.00 82.25 165 ILE A C 1
ATOM 1361 O O . ILE A 1 165 ? -9.641 -3.692 35.919 1.00 82.25 165 ILE A O 1
ATOM 1365 N N . ILE A 1 166 ? -8.833 -1.681 35.362 1.00 82.94 166 ILE A N 1
ATOM 1366 C CA . ILE A 1 166 ? -8.712 -1.187 36.745 1.00 82.94 166 ILE A CA 1
ATOM 1367 C C . ILE A 1 166 ? -10.071 -0.730 37.294 1.00 82.94 166 ILE A C 1
ATOM 1369 O O . ILE A 1 166 ? -10.410 -1.009 38.445 1.00 82.94 166 ILE A O 1
ATOM 1373 N N . SER A 1 167 ? -10.890 -0.054 36.484 1.00 84.12 167 SER A N 1
ATOM 1374 C CA . SER A 1 167 ? -12.181 0.471 36.952 1.00 84.12 167 SER A CA 1
ATOM 1375 C C . SER A 1 167 ? -13.230 -0.617 37.202 1.00 84.12 167 SER A C 1
ATOM 1377 O O . SER A 1 167 ? -14.077 -0.461 38.084 1.00 84.12 167 SER A O 1
ATOM 1379 N N . ARG A 1 168 ? -13.183 -1.733 36.468 1.00 85.81 168 ARG A N 1
ATOM 1380 C CA . ARG A 1 168 ? -14.114 -2.861 36.627 1.00 85.81 168 ARG A CA 1
ATOM 1381 C C . ARG A 1 168 ? -14.057 -3.539 38.010 1.00 85.81 168 ARG A C 1
ATOM 1383 O O . ARG A 1 168 ? -15.116 -3.613 38.632 1.00 85.81 168 ARG A O 1
ATOM 1390 N N . PRO A 1 169 ? -12.902 -4.004 38.528 1.00 83.12 169 PRO A N 1
ATOM 1391 C CA . PRO A 1 169 ? -12.815 -4.643 39.839 1.00 83.12 169 PRO A CA 1
ATOM 1392 C C . PRO A 1 169 ? -13.136 -3.664 40.969 1.00 83.12 169 PRO A C 1
ATOM 1394 O O . PRO A 1 169 ? -13.789 -4.049 41.931 1.00 83.12 169 PRO A O 1
ATOM 1397 N N . LEU A 1 170 ? -12.771 -2.383 40.830 1.00 86.81 170 LEU A N 1
ATOM 1398 C CA . LEU A 1 170 ? -13.159 -1.329 41.774 1.00 86.81 170 LEU A CA 1
ATOM 1399 C C . LEU A 1 170 ? -14.683 -1.175 41.861 1.00 86.81 170 LEU A C 1
ATOM 1401 O O . LEU A 1 170 ? -15.241 -1.168 42.957 1.00 86.81 170 LEU A O 1
ATOM 1405 N N . LYS A 1 171 ? -15.370 -1.117 40.714 1.00 89.25 171 LYS A N 1
ATOM 1406 C CA . LYS A 1 171 ? -16.840 -1.067 40.662 1.00 89.25 171 LYS A CA 1
ATOM 1407 C C . LYS A 1 171 ? -17.479 -2.337 41.222 1.00 89.25 171 LYS A C 1
ATOM 1409 O O . LYS A 1 171 ? -18.460 -2.248 41.951 1.00 89.25 171 LYS A O 1
ATOM 1414 N N . GLN A 1 172 ? -16.933 -3.509 40.901 1.00 91.75 172 GLN A N 1
ATOM 1415 C CA . GLN A 1 172 ? -17.431 -4.784 41.423 1.00 91.75 172 GLN A CA 1
ATOM 1416 C C . GLN A 1 172 ? -17.275 -4.876 42.943 1.00 91.75 172 GLN A C 1
ATOM 1418 O O . GLN A 1 172 ? -18.229 -5.251 43.614 1.00 91.75 172 GLN A O 1
ATOM 1423 N N . ASN A 1 173 ? -16.125 -4.472 43.488 1.00 93.25 173 ASN A N 1
ATOM 1424 C CA . ASN A 1 173 ? -15.886 -4.447 44.929 1.00 93.25 173 ASN A CA 1
ATOM 1425 C C . ASN A 1 173 ? -16.827 -3.459 45.638 1.00 93.25 173 ASN A C 1
ATOM 1427 O O . ASN A 1 173 ? -17.468 -3.811 46.622 1.00 93.25 173 ASN A O 1
ATOM 1431 N N . LEU A 1 174 ? -17.005 -2.252 45.087 1.00 93.75 174 LEU A N 1
ATOM 1432 C CA . LEU A 1 174 ? -17.962 -1.277 45.619 1.00 93.75 174 LEU A CA 1
ATOM 1433 C C . LEU A 1 174 ? -19.390 -1.836 45.640 1.00 93.75 174 LEU A C 1
ATOM 1435 O O . LEU A 1 174 ? -20.102 -1.677 46.629 1.00 93.75 174 LEU A O 1
ATOM 1439 N N . ASN A 1 175 ? -19.808 -2.505 44.566 1.00 94.25 175 ASN A N 1
ATOM 1440 C CA . ASN A 1 175 ? -21.130 -3.119 44.493 1.00 94.25 175 ASN A CA 1
ATOM 1441 C C . ASN A 1 175 ? -21.282 -4.279 45.486 1.00 94.25 175 ASN A C 1
ATOM 1443 O O . ASN A 1 175 ? -22.340 -4.402 46.095 1.00 94.25 175 ASN A O 1
ATOM 1447 N N . ALA A 1 176 ? -20.240 -5.093 45.674 1.00 94.94 176 ALA A N 1
ATOM 1448 C CA . ALA A 1 176 ? -20.236 -6.169 46.660 1.00 94.94 176 ALA A CA 1
ATOM 1449 C C . ALA A 1 176 ? -20.366 -5.617 48.088 1.00 94.94 176 ALA A C 1
ATOM 1451 O O . ALA A 1 176 ? -21.256 -6.038 48.820 1.00 94.94 176 ALA A O 1
ATOM 1452 N N . ALA A 1 177 ? -19.573 -4.601 48.443 1.00 95.19 177 ALA A N 1
ATOM 1453 C CA . ALA A 1 177 ? -19.673 -3.926 49.737 1.00 95.19 177 ALA A CA 1
ATOM 1454 C C . ALA A 1 177 ? -21.054 -3.280 49.944 1.00 95.19 177 ALA A C 1
ATOM 1456 O O . ALA A 1 177 ? -21.627 -3.352 51.028 1.00 95.19 177 ALA A O 1
ATOM 1457 N N . LYS A 1 178 ? -21.635 -2.681 48.895 1.00 96.31 178 LYS A N 1
ATOM 1458 C CA . LYS A 1 178 ? -22.995 -2.128 48.953 1.00 96.31 178 LYS A CA 1
ATOM 1459 C C . LYS A 1 178 ? -24.042 -3.217 49.205 1.00 96.31 178 LYS A C 1
ATOM 1461 O O . LYS A 1 178 ? -24.944 -2.992 50.004 1.00 96.31 178 LYS A O 1
ATOM 1466 N N . ALA A 1 179 ? -23.928 -4.367 48.542 1.00 95.62 179 ALA A N 1
ATOM 1467 C CA . ALA A 1 179 ? -24.838 -5.493 48.735 1.00 95.62 179 ALA A CA 1
ATOM 1468 C C . ALA A 1 179 ? -24.718 -6.091 50.146 1.00 95.62 179 ALA A C 1
ATOM 1470 O O . ALA A 1 179 ? -25.733 -6.428 50.743 1.00 95.62 179 ALA A O 1
ATOM 1471 N N . GLU A 1 180 ? -23.509 -6.157 50.706 1.00 97.19 180 GLU A N 1
ATOM 1472 C CA . GLU A 1 180 ? -23.273 -6.608 52.084 1.00 97.19 180 GLU A CA 1
ATOM 1473 C C . GLU A 1 180 ? -23.869 -5.640 53.119 1.00 97.19 180 GLU A C 1
ATOM 1475 O O . GLU A 1 180 ? -24.556 -6.057 54.055 1.00 97.19 180 GLU A O 1
ATOM 1480 N N . ILE A 1 181 ? -23.678 -4.330 52.929 1.00 95.50 181 ILE A N 1
ATOM 1481 C CA . ILE A 1 181 ? -24.312 -3.310 53.777 1.00 95.50 181 ILE A CA 1
ATOM 1482 C C . ILE A 1 181 ? -25.834 -3.405 53.665 1.00 95.50 181 ILE A C 1
ATOM 1484 O O . ILE A 1 181 ? -26.528 -3.338 54.675 1.00 95.50 181 ILE A O 1
ATOM 1488 N N . GLN A 1 182 ? -26.365 -3.578 52.455 1.00 96.00 182 GLN A N 1
ATOM 1489 C CA . GLN A 1 182 ? -27.802 -3.707 52.251 1.00 96.00 182 GLN A CA 1
ATOM 1490 C C . GLN A 1 182 ? -28.354 -4.967 52.932 1.00 96.00 182 GLN A C 1
ATOM 1492 O O . GLN A 1 182 ? -29.302 -4.851 53.697 1.00 96.00 182 GLN A O 1
ATOM 1497 N N . GLY A 1 183 ? -27.713 -6.125 52.753 1.00 96.31 183 GLY A N 1
ATOM 1498 C CA . GLY A 1 183 ? -28.112 -7.373 53.407 1.00 96.31 183 GLY A CA 1
ATOM 1499 C C . GLY A 1 183 ? -28.075 -7.277 54.932 1.00 96.31 183 GLY A C 1
ATOM 1500 O O . GLY A 1 183 ? -29.063 -7.587 55.588 1.00 96.31 183 GLY A O 1
ATOM 1501 N N . SER A 1 184 ? -26.988 -6.752 55.506 1.00 96.31 184 SER A N 1
ATOM 1502 C CA . SER A 1 184 ? -26.896 -6.552 56.963 1.00 96.31 184 SER A CA 1
ATOM 1503 C C . SER A 1 184 ? -27.915 -5.537 57.499 1.00 96.31 184 SER A C 1
ATOM 1505 O O . SER A 1 184 ? -28.441 -5.711 58.599 1.00 96.31 184 SER A O 1
ATOM 1507 N N . THR A 1 185 ? -28.236 -4.494 56.726 1.00 96.31 185 THR A N 1
ATOM 1508 C CA . THR A 1 185 ? -29.294 -3.531 57.077 1.00 96.31 185 THR A CA 1
ATOM 1509 C C . THR A 1 185 ? -30.670 -4.197 57.035 1.00 96.31 185 THR A C 1
ATOM 1511 O O . THR A 1 185 ? -31.454 -4.021 57.966 1.00 96.31 185 THR A O 1
ATOM 1514 N N . ASP A 1 186 ? -30.963 -4.979 55.995 1.00 96.31 186 ASP A N 1
ATOM 1515 C CA . ASP A 1 186 ? -32.235 -5.688 55.832 1.00 96.31 186 ASP A CA 1
ATOM 1516 C C . ASP A 1 186 ? -32.434 -6.728 56.946 1.00 96.31 186 ASP A C 1
ATOM 1518 O O . ASP A 1 186 ? -33.491 -6.761 57.576 1.00 96.31 186 ASP A O 1
ATOM 1522 N N . GLU A 1 187 ? -31.392 -7.491 57.291 1.00 96.38 187 GLU A N 1
ATOM 1523 C CA . GLU A 1 187 ? -31.407 -8.421 58.426 1.00 96.38 187 GLU A CA 1
ATOM 1524 C C . GLU A 1 187 ? -31.661 -7.704 59.758 1.00 96.38 187 GLU A C 1
ATOM 1526 O O . GLU A 1 187 ? -32.471 -8.162 60.569 1.00 96.38 187 GLU A O 1
ATOM 1531 N N . ALA A 1 188 ? -31.008 -6.562 59.998 1.00 95.25 188 ALA A N 1
ATOM 1532 C CA . ALA A 1 188 ? -31.234 -5.769 61.204 1.00 95.25 188 ALA A CA 1
ATOM 1533 C C . ALA A 1 188 ? -32.670 -5.221 61.266 1.00 95.25 188 ALA A C 1
ATOM 1535 O O . ALA A 1 188 ? -33.299 -5.240 62.330 1.00 95.25 188 ALA A O 1
ATOM 1536 N N . LEU A 1 189 ? -33.214 -4.772 60.129 1.00 95.88 189 LEU A N 1
ATOM 1537 C CA . LEU A 1 189 ? -34.604 -4.332 60.022 1.00 95.88 189 LEU A CA 1
ATOM 1538 C C . LEU A 1 189 ? -35.575 -5.483 60.285 1.00 95.88 189 LEU A C 1
ATOM 1540 O O . LEU A 1 189 ? -36.554 -5.290 61.005 1.00 95.88 189 LEU A O 1
ATOM 1544 N N . ASP A 1 190 ? -35.317 -6.676 59.760 1.00 94.31 190 ASP A N 1
ATOM 1545 C CA . ASP A 1 190 ? -36.175 -7.841 59.971 1.00 94.31 190 ASP A CA 1
ATOM 1546 C C . ASP A 1 190 ? -36.121 -8.346 61.416 1.00 94.31 190 ASP A C 1
ATOM 1548 O O . ASP A 1 190 ? -37.168 -8.633 62.002 1.00 94.31 190 ASP A O 1
ATOM 1552 N N . GLN A 1 191 ? -34.947 -8.336 62.053 1.00 95.06 191 GLN A N 1
ATOM 1553 C CA . GLN A 1 191 ? -34.825 -8.589 63.493 1.00 95.06 191 GLN A CA 1
ATOM 1554 C C . GLN A 1 191 ? -35.607 -7.554 64.311 1.00 95.06 191 GLN A C 1
ATOM 1556 O O . GLN A 1 191 ? -36.321 -7.907 65.254 1.00 95.06 191 GLN A O 1
ATOM 1561 N N . GLN A 1 192 ? -35.529 -6.271 63.944 1.00 95.06 192 GLN A N 1
ATOM 1562 C CA . GLN A 1 192 ? -36.281 -5.218 64.621 1.00 95.06 192 GLN A CA 1
ATOM 1563 C C . GLN A 1 192 ? -37.796 -5.387 64.431 1.00 95.06 192 GLN A C 1
ATOM 1565 O O . GLN A 1 192 ? -38.545 -5.237 65.401 1.00 95.06 192 GLN A O 1
ATOM 1570 N N . LYS A 1 193 ? -38.256 -5.735 63.221 1.00 94.31 193 LYS A N 1
ATOM 1571 C CA . LYS A 1 193 ? -39.664 -6.064 62.940 1.00 94.31 193 LYS A CA 1
ATOM 1572 C C . LYS A 1 193 ? -40.115 -7.269 63.761 1.00 94.31 193 LYS A C 1
ATOM 1574 O O . LYS A 1 193 ? -41.186 -7.217 64.363 1.00 94.31 193 LYS A O 1
ATOM 1579 N N . TYR A 1 194 ? -39.304 -8.322 63.847 1.00 92.12 194 TYR A N 1
ATOM 1580 C CA . TYR A 1 194 ? -39.607 -9.504 64.653 1.00 92.12 194 TYR A CA 1
ATOM 1581 C C . TYR A 1 194 ? -39.757 -9.150 66.140 1.00 92.12 194 TYR A C 1
ATOM 1583 O O . TYR A 1 194 ? -40.783 -9.434 66.750 1.00 92.12 194 TYR A O 1
ATOM 1591 N N . LEU A 1 195 ? -38.800 -8.420 66.719 1.00 93.75 195 LEU A N 1
ATOM 1592 C CA . LEU A 1 195 ? -38.877 -7.998 68.122 1.00 93.75 195 LEU A CA 1
ATOM 1593 C C . LEU A 1 195 ? -40.061 -7.058 68.392 1.00 93.75 195 LEU A C 1
ATOM 1595 O O . LEU A 1 195 ? -40.668 -7.108 69.464 1.00 93.75 195 LEU A O 1
ATOM 1599 N N . ALA A 1 196 ? -40.388 -6.175 67.445 1.00 92.06 196 ALA A N 1
ATOM 1600 C CA . ALA A 1 196 ? -41.538 -5.282 67.551 1.00 92.06 196 ALA A CA 1
ATOM 1601 C C . ALA A 1 196 ? -42.864 -6.055 67.488 1.00 92.06 196 ALA A C 1
ATOM 1603 O O . ALA A 1 196 ? -43.746 -5.817 68.314 1.00 92.06 196 ALA A O 1
ATOM 1604 N N . THR A 1 197 ? -42.990 -6.999 66.552 1.00 90.12 197 THR A N 1
ATOM 1605 C CA . THR A 1 197 ? -44.178 -7.853 66.406 1.00 90.12 197 THR A CA 1
ATOM 1606 C C . THR A 1 197 ? -44.348 -8.788 67.599 1.00 90.12 197 THR A C 1
ATOM 1608 O O . THR A 1 197 ? -45.451 -8.883 68.124 1.00 90.12 197 THR A O 1
ATOM 1611 N N . GLU A 1 198 ? -43.277 -9.386 68.124 1.00 90.50 198 GLU A N 1
ATOM 1612 C CA . GLU A 1 198 ? -43.322 -10.216 69.333 1.00 90.50 198 GLU A CA 1
ATOM 1613 C C . GLU A 1 198 ? -43.783 -9.412 70.560 1.00 90.50 198 GLU A C 1
ATOM 1615 O O . GLU A 1 198 ? -44.708 -9.818 71.270 1.00 90.50 198 GLU A O 1
ATOM 1620 N N . LYS A 1 199 ? -43.207 -8.220 70.778 1.00 92.31 199 LYS A N 1
ATOM 1621 C CA . LYS A 1 199 ? -43.627 -7.316 71.864 1.00 92.31 199 LYS A CA 1
ATOM 1622 C C . LYS A 1 199 ? -45.070 -6.841 71.708 1.00 92.31 199 LYS A C 1
ATOM 1624 O O . LYS A 1 199 ? -45.743 -6.640 72.720 1.00 92.31 199 LYS A O 1
ATOM 1629 N N . ALA A 1 200 ? -45.539 -6.632 70.477 1.00 90.00 200 ALA A N 1
ATOM 1630 C CA . ALA A 1 200 ? -46.933 -6.303 70.203 1.00 90.00 200 ALA A CA 1
ATOM 1631 C C . ALA A 1 200 ? -47.845 -7.499 70.515 1.00 90.00 200 ALA A C 1
ATOM 1633 O O . ALA A 1 200 ? -48.784 -7.351 71.293 1.00 90.00 200 ALA A O 1
ATOM 1634 N N . MET A 1 201 ? -47.517 -8.696 70.016 1.00 87.00 201 MET A N 1
ATOM 1635 C CA . MET A 1 201 ? -48.255 -9.939 70.277 1.00 87.00 201 MET A CA 1
ATOM 1636 C C . MET A 1 201 ? -48.356 -10.284 71.762 1.00 87.00 201 MET A C 1
ATOM 1638 O O . MET A 1 201 ? -49.400 -10.763 72.197 1.00 87.00 201 MET A O 1
ATOM 1642 N N . ALA A 1 202 ? -47.316 -10.010 72.553 1.00 89.25 202 ALA A N 1
ATOM 1643 C CA . ALA A 1 202 ? -47.325 -10.243 73.997 1.00 89.25 202 ALA A CA 1
ATOM 1644 C C . ALA A 1 202 ? -48.328 -9.355 74.761 1.00 89.25 202 ALA A C 1
ATOM 1646 O O . ALA A 1 202 ? -48.740 -9.713 75.863 1.00 89.25 202 ALA A O 1
ATOM 1647 N N . LYS A 1 203 ? -48.709 -8.200 74.199 1.00 89.06 203 LYS A N 1
ATOM 1648 C CA . LYS A 1 203 ? -49.655 -7.249 74.809 1.00 89.06 203 LYS A CA 1
ATOM 1649 C C . LYS A 1 203 ? -51.097 -7.413 74.313 1.00 89.06 203 LYS A C 1
ATOM 1651 O O . LYS A 1 203 ? -51.980 -6.748 74.850 1.00 89.06 203 LYS A O 1
ATOM 1656 N N . MET A 1 204 ? -51.335 -8.239 73.293 1.00 88.25 204 MET A N 1
ATOM 1657 C CA . MET A 1 204 ? -52.667 -8.472 72.722 1.00 88.25 204 MET A CA 1
ATOM 1658 C C . MET A 1 204 ? -53.444 -9.562 73.477 1.00 88.25 204 MET A C 1
ATOM 1660 O O . MET A 1 204 ? -52.856 -10.419 74.134 1.00 88.25 204 MET A O 1
ATOM 1664 N N . ASP A 1 205 ? -54.775 -9.548 73.346 1.00 92.12 205 ASP A N 1
ATOM 1665 C CA . ASP A 1 205 ? -55.647 -10.635 73.810 1.00 92.12 205 ASP A CA 1
ATOM 1666 C C . ASP A 1 205 ? -55.447 -11.915 72.971 1.00 92.12 205 ASP A C 1
ATOM 1668 O O . ASP A 1 205 ? -55.027 -11.876 71.810 1.00 92.12 205 ASP A O 1
ATOM 1672 N N . LYS A 1 206 ? -55.769 -13.070 73.561 1.00 90.31 206 LYS A N 1
ATOM 1673 C CA . LYS A 1 206 ? -55.631 -14.402 72.968 1.00 90.31 206 LYS A CA 1
ATOM 1674 C C . LYS A 1 206 ? -56.380 -14.531 71.640 1.00 90.31 206 LYS A C 1
ATOM 1676 O O . LYS A 1 206 ? -55.848 -15.157 70.728 1.00 90.31 206 LYS A O 1
ATOM 1681 N N . TYR A 1 207 ? -57.578 -13.950 71.529 1.00 90.50 207 TYR A N 1
ATOM 1682 C CA . TYR A 1 207 ? -58.375 -14.009 70.301 1.00 90.50 207 TYR A CA 1
ATOM 1683 C C . TYR A 1 207 ? -57.721 -13.199 69.168 1.00 90.50 207 TYR A C 1
ATOM 1685 O O . TYR A 1 207 ? -57.431 -13.751 68.111 1.00 90.50 207 TYR A O 1
ATOM 1693 N N . SER A 1 208 ? -57.350 -11.940 69.424 1.00 88.31 208 SER A N 1
ATOM 1694 C CA . SER A 1 208 ? -56.653 -11.093 68.442 1.00 88.31 208 SER A CA 1
ATOM 1695 C C . SER A 1 208 ? -55.288 -11.650 68.024 1.00 88.31 208 SER A C 1
ATOM 1697 O O . SER A 1 208 ? -54.891 -11.517 66.871 1.00 88.31 208 SER A O 1
ATOM 1699 N N . ARG A 1 209 ? -54.559 -12.310 68.936 1.00 88.56 209 ARG A N 1
ATOM 1700 C CA . ARG A 1 209 ? -53.301 -12.991 68.596 1.00 88.56 209 ARG A CA 1
ATOM 1701 C C . ARG A 1 209 ? -53.524 -14.148 67.621 1.00 88.56 209 ARG A C 1
ATOM 1703 O O . ARG A 1 209 ? -52.705 -14.330 66.724 1.00 88.56 209 ARG A O 1
ATOM 1710 N N . GLN A 1 210 ? -54.597 -14.919 67.795 1.00 90.62 210 GLN A N 1
ATOM 1711 C CA . GLN A 1 210 ? -54.915 -16.021 66.890 1.00 90.62 210 GLN A CA 1
ATOM 1712 C C . GLN A 1 210 ? -55.269 -15.504 65.492 1.00 90.62 210 GLN A C 1
ATOM 1714 O O . GLN A 1 210 ? -54.726 -16.011 64.518 1.00 90.62 210 GLN A O 1
ATOM 1719 N N . GLU A 1 211 ? -56.074 -14.441 65.391 1.00 91.06 211 GLU A N 1
ATOM 1720 C CA . GLU A 1 211 ? -56.428 -13.836 64.097 1.00 91.06 211 GLU A CA 1
ATOM 1721 C C . GLU A 1 211 ? -55.196 -13.351 63.316 1.00 91.06 211 GLU A C 1
ATOM 1723 O O . GLU A 1 211 ? -55.126 -13.521 62.099 1.00 91.06 211 GLU A O 1
ATOM 1728 N N . VAL A 1 212 ? -54.194 -12.784 64.000 1.00 90.00 212 VAL A N 1
ATOM 1729 C CA . VAL A 1 212 ? -52.934 -12.364 63.361 1.00 90.00 212 VAL A CA 1
ATOM 1730 C C . VAL A 1 212 ? -52.135 -13.563 62.847 1.00 90.00 212 VAL A C 1
ATOM 1732 O O . VAL A 1 212 ? -51.652 -13.523 61.718 1.00 90.00 212 VAL A O 1
ATOM 1735 N N . LEU A 1 213 ? -52.029 -14.643 63.629 1.00 88.94 213 LEU A N 1
ATOM 1736 C CA . LEU A 1 213 ? -51.335 -15.864 63.198 1.00 88.94 213 LEU A CA 1
ATOM 1737 C C . LEU A 1 213 ? -52.033 -16.534 62.009 1.00 88.94 213 LEU A C 1
ATOM 1739 O O . LEU A 1 213 ? -51.357 -16.987 61.083 1.00 88.94 213 LEU A O 1
ATOM 1743 N N . ASP A 1 214 ? -53.365 -16.559 62.014 1.00 92.81 214 ASP A N 1
ATOM 1744 C CA . ASP A 1 214 ? -54.164 -17.101 60.916 1.00 92.81 214 ASP A CA 1
ATOM 1745 C C . ASP A 1 214 ? -54.013 -16.232 59.657 1.00 92.81 214 ASP A C 1
ATOM 1747 O O . ASP A 1 214 ? -53.850 -16.757 58.556 1.00 92.81 214 ASP A O 1
ATOM 1751 N N . ASN A 1 215 ? -53.971 -14.901 59.799 1.00 93.44 215 ASN A N 1
ATOM 1752 C CA . ASN A 1 215 ? -53.707 -13.988 58.686 1.00 93.44 215 ASN A CA 1
ATOM 1753 C C . ASN A 1 215 ? -52.291 -14.160 58.111 1.00 93.44 215 ASN A C 1
ATOM 1755 O O . ASN A 1 215 ? -52.121 -14.159 56.893 1.00 93.44 215 ASN A O 1
ATOM 1759 N N . ASP A 1 216 ? -51.280 -14.342 58.962 1.00 90.81 216 ASP A N 1
ATOM 1760 C CA . ASP A 1 216 ? -49.902 -14.603 58.531 1.00 90.81 216 ASP A CA 1
ATOM 1761 C C . ASP A 1 216 ? -49.755 -15.971 57.858 1.00 90.81 216 ASP A C 1
ATOM 1763 O O . ASP A 1 216 ? -48.937 -16.132 56.948 1.00 90.81 216 ASP A O 1
ATOM 1767 N N . TRP A 1 217 ? -50.536 -16.964 58.288 1.00 94.25 217 TRP A N 1
ATOM 1768 C CA . TRP A 1 217 ? -50.631 -18.246 57.596 1.00 94.25 217 TRP A CA 1
ATOM 1769 C C . TRP A 1 217 ? -51.288 -18.084 56.220 1.00 94.25 217 TRP A C 1
ATOM 1771 O O . TRP A 1 217 ? -50.697 -18.494 55.225 1.00 94.25 217 TRP A O 1
ATOM 1781 N N . LEU A 1 218 ? -52.429 -17.390 56.137 1.00 95.94 218 LEU A N 1
ATOM 1782 C CA . LEU A 1 218 ? -53.111 -17.109 54.868 1.00 95.94 218 LEU A CA 1
ATOM 1783 C C . LEU A 1 218 ? -52.230 -16.320 53.892 1.00 95.94 218 LEU A C 1
ATOM 1785 O O . LEU A 1 218 ? -52.229 -16.614 52.703 1.00 95.94 218 LEU A O 1
ATOM 1789 N N . LYS A 1 219 ? -51.445 -15.346 54.367 1.00 95.69 219 LYS A N 1
ATOM 1790 C CA . LYS A 1 219 ? -50.494 -14.604 53.520 1.00 95.69 219 LYS A CA 1
ATOM 1791 C C . LYS A 1 219 ? -49.413 -15.504 52.931 1.00 95.69 219 LYS A C 1
ATOM 1793 O O . LYS A 1 219 ? -49.082 -15.347 51.760 1.00 95.69 219 LYS A O 1
ATOM 1798 N N . ARG A 1 220 ? -48.864 -16.430 53.727 1.00 94.50 220 ARG A N 1
ATOM 1799 C CA . ARG A 1 220 ? -47.890 -17.418 53.239 1.00 94.50 220 ARG A CA 1
ATOM 1800 C C . ARG A 1 220 ? -48.515 -18.328 52.190 1.00 94.50 220 ARG A C 1
ATOM 1802 O O . ARG A 1 220 ? -47.901 -18.539 51.154 1.00 94.50 220 ARG A O 1
ATOM 1809 N N . GLU A 1 221 ? -49.739 -18.787 52.426 1.00 95.62 221 GLU A N 1
ATOM 1810 C CA . GLU A 1 221 ? -50.468 -19.624 51.471 1.00 95.62 221 GLU A CA 1
ATOM 1811 C C . GLU A 1 221 ? -50.743 -18.882 50.153 1.00 95.62 221 GLU A C 1
ATOM 1813 O O . GLU A 1 221 ? -50.462 -19.391 49.072 1.00 95.62 221 GLU A O 1
ATOM 1818 N N . VAL A 1 222 ? -51.200 -17.627 50.229 1.00 96.50 222 VAL A N 1
ATOM 1819 C CA . VAL A 1 222 ? -51.407 -16.776 49.047 1.00 96.50 222 VAL A CA 1
ATOM 1820 C C . VAL A 1 222 ? -50.102 -16.557 48.282 1.00 96.50 222 VAL A C 1
ATOM 1822 O O . VAL A 1 222 ? -50.116 -16.609 47.058 1.00 96.50 222 VAL A O 1
ATOM 1825 N N . ALA A 1 223 ? -48.979 -16.342 48.972 1.00 96.44 223 ALA A N 1
ATOM 1826 C CA . ALA A 1 223 ? -47.680 -16.170 48.323 1.00 96.44 223 ALA A CA 1
ATOM 1827 C C . ALA A 1 223 ? -47.209 -17.448 47.605 1.00 96.44 223 ALA A C 1
ATOM 1829 O O . ALA A 1 223 ? -46.659 -17.361 46.509 1.00 96.44 223 ALA A O 1
ATOM 1830 N N . ILE A 1 224 ? -47.461 -18.627 48.185 1.00 95.88 224 ILE A N 1
ATOM 1831 C CA . ILE A 1 224 ? -47.182 -19.917 47.535 1.00 95.88 224 ILE A CA 1
ATOM 1832 C C . ILE A 1 224 ? -48.034 -20.052 46.272 1.00 95.88 224 ILE A C 1
ATOM 1834 O O . ILE A 1 224 ? -47.491 -20.279 45.196 1.00 95.88 224 ILE A O 1
ATOM 1838 N N . HIS A 1 225 ? -49.344 -19.815 46.368 1.00 96.75 225 HIS A N 1
ATOM 1839 C CA . HIS A 1 225 ? -50.223 -19.880 45.201 1.00 96.75 225 HIS A CA 1
ATOM 1840 C C . HIS A 1 225 ? -49.868 -18.849 44.124 1.00 96.75 225 HIS A C 1
ATOM 1842 O O . HIS A 1 225 ? -49.984 -19.155 42.943 1.00 96.75 225 HIS A O 1
ATOM 1848 N N . GLN A 1 226 ? -49.416 -17.648 44.495 1.00 96.81 226 GLN A N 1
ATOM 1849 C CA . GLN A 1 226 ? -48.908 -16.662 43.535 1.00 96.81 226 GLN A CA 1
ATOM 1850 C C . GLN A 1 226 ? -47.668 -17.181 42.806 1.00 96.81 226 GLN A C 1
ATOM 1852 O O . GLN A 1 226 ? -47.630 -17.138 41.582 1.00 96.81 226 GLN A O 1
ATOM 1857 N N . SER A 1 227 ? -46.704 -17.746 43.538 1.00 96.94 227 SER A N 1
ATOM 1858 C CA . SER A 1 227 ? -45.524 -18.371 42.936 1.00 96.94 227 SER A CA 1
ATOM 1859 C C . SER A 1 227 ? -45.901 -19.527 42.004 1.00 96.94 227 SER A C 1
ATOM 1861 O O . SER A 1 227 ? -45.329 -19.650 40.923 1.00 96.94 227 SER A O 1
ATOM 1863 N N . ASP A 1 228 ? -46.858 -20.372 42.394 1.00 96.75 228 ASP A N 1
ATOM 1864 C CA . ASP A 1 228 ? -47.334 -21.480 41.559 1.00 96.75 228 ASP A CA 1
ATOM 1865 C C . ASP A 1 228 ? -48.019 -20.965 40.285 1.00 96.75 228 ASP A C 1
ATOM 1867 O O . ASP A 1 228 ? -47.793 -21.500 39.199 1.00 96.75 228 ASP A O 1
ATOM 1871 N N . VAL A 1 229 ? -48.821 -19.899 40.393 1.00 97.62 229 VAL A N 1
ATOM 1872 C CA . VAL A 1 229 ? -49.453 -19.233 39.245 1.00 97.62 229 VAL A CA 1
ATOM 1873 C C . VAL A 1 229 ? -48.404 -18.638 38.308 1.00 97.62 229 VAL A C 1
ATOM 1875 O O . VAL A 1 229 ? -48.526 -18.822 37.101 1.00 97.62 229 VAL A O 1
ATOM 1878 N N . ASP A 1 230 ? -47.360 -17.990 38.827 1.00 97.00 230 ASP A N 1
ATOM 1879 C CA . ASP A 1 230 ? -46.282 -17.418 38.010 1.00 97.00 230 ASP A CA 1
ATOM 1880 C C . ASP A 1 230 ? -45.506 -18.502 37.245 1.00 97.00 230 ASP A C 1
ATOM 1882 O O . ASP A 1 230 ? -45.188 -18.343 36.060 1.00 97.00 230 ASP A O 1
ATOM 1886 N N . VAL A 1 231 ? -45.246 -19.645 37.890 1.00 97.38 231 VAL A N 1
ATOM 1887 C CA . VAL A 1 231 ? -44.613 -20.805 37.245 1.00 97.38 231 VAL A CA 1
ATOM 1888 C C . VAL A 1 231 ? -45.521 -21.396 36.168 1.00 97.38 231 VAL A C 1
ATOM 1890 O O . VAL A 1 231 ? -45.057 -21.652 35.056 1.00 97.38 231 VAL A O 1
ATOM 1893 N N . LEU A 1 232 ? -46.810 -21.594 36.464 1.00 97.25 232 LEU A N 1
ATOM 1894 C CA . LEU A 1 232 ? -47.780 -22.107 35.493 1.00 97.25 232 LEU A CA 1
ATOM 1895 C C . LEU A 1 232 ? -47.940 -21.159 34.304 1.00 97.25 232 LEU A C 1
ATOM 1897 O O . LEU A 1 232 ? -47.956 -21.612 33.165 1.00 97.25 232 LEU A O 1
ATOM 1901 N N . MET A 1 233 ? -48.005 -19.852 34.547 1.00 97.06 233 MET A N 1
ATOM 1902 C CA . MET A 1 233 ? -48.076 -18.831 33.505 1.00 97.06 233 MET A CA 1
ATOM 1903 C C . MET A 1 233 ? -46.833 -18.868 32.614 1.00 97.06 233 MET A C 1
ATOM 1905 O O . MET A 1 233 ? -46.970 -18.925 31.398 1.00 97.06 233 MET A O 1
ATOM 1909 N N . SER A 1 234 ? -45.635 -18.975 33.198 1.00 96.56 234 SER A N 1
ATOM 1910 C CA . SER A 1 234 ? -44.386 -19.125 32.435 1.00 96.56 234 SER A CA 1
ATOM 1911 C C . SER A 1 234 ? -44.376 -20.396 31.568 1.00 96.56 234 SER A C 1
ATOM 1913 O O . SER A 1 234 ? -43.882 -20.392 30.440 1.00 96.56 234 SER A O 1
ATOM 1915 N N . GLN A 1 235 ? -44.933 -21.502 32.072 1.00 97.31 235 GLN A N 1
ATOM 1916 C CA . GLN A 1 235 ? -45.072 -22.746 31.307 1.00 97.31 235 GLN A CA 1
ATOM 1917 C C . GLN A 1 235 ? -46.096 -22.615 30.175 1.00 97.31 235 GLN A C 1
ATOM 1919 O O . GLN A 1 235 ? -45.835 -23.088 29.071 1.00 97.31 235 GLN A O 1
ATOM 1924 N N . VAL A 1 236 ? -47.234 -21.961 30.425 1.00 97.44 236 VAL A N 1
ATOM 1925 C CA . VAL A 1 236 ? -48.246 -21.672 29.399 1.00 97.44 236 VAL A CA 1
ATOM 1926 C C . VAL A 1 236 ? -47.651 -20.790 28.307 1.00 97.44 236 VAL A C 1
ATOM 1928 O O . VAL A 1 236 ? -47.758 -21.150 27.142 1.00 97.44 236 VAL A O 1
ATOM 1931 N N . GLU A 1 237 ? -46.944 -19.717 28.663 1.00 97.25 237 GLU A N 1
ATOM 1932 C CA . GLU A 1 237 ? -46.247 -18.852 27.703 1.00 97.25 237 GLU A CA 1
ATOM 1933 C C . GLU A 1 237 ? -45.238 -19.639 26.850 1.00 97.25 237 GLU A C 1
ATOM 1935 O O . GLU A 1 237 ? -45.173 -19.454 25.633 1.00 97.25 237 GLU A O 1
ATOM 1940 N N . SER A 1 238 ? -44.486 -20.566 27.455 1.00 97.69 238 SER A N 1
ATOM 1941 C CA . SER A 1 238 ? -43.567 -21.450 26.724 1.00 97.69 238 SER A CA 1
ATOM 1942 C C . SER A 1 238 ? -44.306 -22.365 25.743 1.00 97.69 238 SER A C 1
ATOM 1944 O O . SER A 1 238 ? -43.892 -22.494 24.592 1.00 97.69 238 SER A O 1
ATOM 1946 N N . VAL A 1 239 ? -45.409 -22.986 26.171 1.00 97.69 239 VAL A N 1
ATOM 1947 C CA . VAL A 1 239 ? -46.223 -23.872 25.322 1.00 97.69 239 VAL A CA 1
ATOM 1948 C C . VAL A 1 239 ? -46.905 -23.088 24.200 1.00 97.69 239 VAL A C 1
ATOM 1950 O O . VAL A 1 239 ? -46.960 -23.552 23.063 1.00 97.69 239 VAL A O 1
ATOM 1953 N N . GLU A 1 240 ? -47.400 -21.885 24.475 1.00 96.94 240 GLU A N 1
ATOM 1954 C CA . GLU A 1 240 ? -47.964 -20.992 23.463 1.00 96.94 240 GLU A CA 1
ATOM 1955 C C . GLU A 1 240 ? -46.907 -20.574 22.436 1.00 96.94 240 GLU A C 1
ATOM 1957 O O . GLU A 1 240 ? -47.176 -20.602 21.232 1.00 96.94 240 GLU A O 1
ATOM 1962 N N . ALA A 1 241 ? -45.687 -20.261 22.880 1.00 96.56 241 ALA A N 1
ATOM 1963 C CA . ALA A 1 241 ? -44.571 -19.953 21.992 1.00 96.56 241 ALA A CA 1
ATOM 1964 C C . ALA A 1 241 ? -44.180 -21.153 21.108 1.00 96.56 241 ALA A C 1
ATOM 1966 O O . ALA A 1 241 ? -43.962 -20.989 19.904 1.00 96.56 241 ALA A O 1
ATOM 1967 N N . GLU A 1 242 ? -44.129 -22.362 21.672 1.00 96.88 242 GLU A N 1
ATOM 1968 C CA . GLU A 1 242 ? -43.879 -23.594 20.916 1.00 96.88 242 GLU A CA 1
ATOM 1969 C C . GLU A 1 242 ? -44.999 -23.892 19.913 1.00 96.88 242 GLU A C 1
ATOM 1971 O O . GLU A 1 242 ? -44.715 -24.193 18.755 1.00 96.88 242 GLU A O 1
ATOM 1976 N N . ASN A 1 243 ? -46.265 -23.728 20.303 1.00 95.88 243 ASN A N 1
ATOM 1977 C CA . ASN A 1 243 ? -47.408 -23.891 19.406 1.00 95.88 243 ASN A CA 1
ATOM 1978 C C . ASN A 1 243 ? -47.356 -22.904 18.236 1.00 95.88 243 ASN A C 1
ATOM 1980 O O . ASN A 1 243 ? -47.574 -23.304 17.093 1.00 95.88 243 ASN A O 1
ATOM 1984 N N . LEU A 1 244 ? -47.029 -21.631 18.487 1.00 96.12 244 LEU A N 1
ATOM 1985 C CA . LEU A 1 244 ? -46.854 -20.638 17.423 1.00 96.12 244 LEU A CA 1
ATOM 1986 C C . LEU A 1 244 ? -45.724 -21.026 16.462 1.00 96.12 244 LEU A C 1
ATOM 1988 O O . LEU A 1 244 ? -45.871 -20.849 15.253 1.00 96.12 244 LEU A O 1
ATOM 1992 N N . LYS A 1 245 ? -44.631 -21.597 16.976 1.00 96.25 245 LYS A N 1
ATOM 1993 C CA . LYS A 1 245 ? -43.518 -22.098 16.160 1.00 96.25 245 LYS A CA 1
ATOM 1994 C C . LYS A 1 245 ? -43.904 -23.325 15.330 1.00 96.25 245 LYS A C 1
ATOM 1996 O O . LYS A 1 245 ? -43.547 -23.406 14.161 1.00 96.25 245 LYS A O 1
ATOM 2001 N N . ILE A 1 246 ? -44.638 -24.276 15.904 1.00 96.38 246 ILE A N 1
ATOM 2002 C CA . ILE A 1 246 ? -45.132 -25.446 15.162 1.00 96.38 246 ILE A CA 1
ATOM 2003 C C . ILE A 1 246 ? -46.109 -24.995 14.073 1.00 96.38 246 ILE A C 1
ATOM 2005 O O . ILE A 1 246 ? -46.016 -25.451 12.937 1.00 96.38 246 ILE A O 1
ATOM 2009 N N . MET A 1 247 ? -47.008 -24.059 14.387 1.00 94.88 247 MET A N 1
ATOM 2010 C CA . MET A 1 247 ? -47.925 -23.480 13.405 1.00 94.88 247 MET A CA 1
ATOM 2011 C C . MET A 1 247 ? -47.170 -22.762 12.285 1.00 94.88 247 MET A C 1
ATOM 2013 O O . MET A 1 247 ? -47.510 -22.957 11.121 1.00 94.88 247 MET A O 1
ATOM 2017 N N . SER A 1 248 ? -46.130 -21.977 12.595 1.00 94.00 248 SER A N 1
ATOM 2018 C CA . SER A 1 248 ? -45.323 -21.317 11.561 1.00 94.00 248 SER A CA 1
ATOM 2019 C C . SER A 1 248 ? -44.621 -22.331 10.658 1.00 94.00 248 SER A C 1
ATOM 2021 O O . SER A 1 248 ? -44.671 -22.185 9.442 1.00 94.00 248 SER A O 1
ATOM 2023 N N . GLN A 1 249 ? -44.053 -23.395 11.230 1.00 94.00 249 GLN A N 1
ATOM 2024 C CA . GLN A 1 249 ? -43.444 -24.488 10.467 1.00 94.00 249 GLN A CA 1
ATOM 2025 C C . GLN A 1 249 ? -44.465 -25.216 9.588 1.00 94.00 249 GLN A C 1
ATOM 2027 O O . GLN A 1 249 ? -44.173 -25.521 8.440 1.00 94.00 249 GLN A O 1
ATOM 2032 N N . LEU A 1 250 ? -45.679 -25.465 10.088 1.00 94.88 250 LEU A N 1
ATOM 2033 C CA . LEU A 1 250 ? -46.737 -26.101 9.304 1.00 94.88 250 LEU A CA 1
ATOM 2034 C C . LEU A 1 250 ? -47.175 -25.219 8.125 1.00 94.88 250 LEU A C 1
ATOM 2036 O O . LEU A 1 250 ? -47.406 -25.733 7.032 1.00 94.88 250 LEU A O 1
ATOM 2040 N N . PHE A 1 251 ? -47.247 -23.899 8.321 1.00 92.75 251 PHE A N 1
ATOM 2041 C CA . PHE A 1 251 ? -47.491 -22.959 7.227 1.00 92.75 251 PHE A CA 1
ATOM 2042 C C . PHE A 1 251 ? -46.340 -22.936 6.216 1.00 92.75 251 PHE A C 1
ATOM 2044 O O . PHE A 1 251 ? -46.607 -22.930 5.018 1.00 92.75 251 PHE A O 1
ATOM 2051 N N . GLU A 1 252 ? -45.084 -22.962 6.667 1.00 92.81 252 GLU A N 1
ATOM 2052 C CA . GLU A 1 252 ? -43.908 -23.051 5.790 1.00 92.81 252 GLU A CA 1
ATOM 2053 C C . GLU A 1 252 ? -43.919 -24.344 4.967 1.00 92.81 252 GLU A C 1
ATOM 2055 O O . GLU A 1 252 ? -43.834 -24.278 3.744 1.00 92.81 252 GLU A O 1
ATOM 2060 N N . CYS A 1 253 ? -44.135 -25.500 5.604 1.00 86.31 253 CYS A N 1
ATOM 2061 C CA . CYS A 1 253 ? -44.263 -26.781 4.909 1.00 86.31 253 CYS A CA 1
ATOM 2062 C C . CYS A 1 253 ? -45.411 -26.765 3.896 1.00 86.31 253 CYS A C 1
ATOM 2064 O O . CYS A 1 253 ? -45.224 -27.188 2.764 1.00 86.31 253 CYS A O 1
ATOM 2066 N N . HIS A 1 254 ? -46.579 -26.226 4.256 1.00 88.94 254 HIS A N 1
ATOM 2067 C CA . HIS A 1 254 ? -47.703 -26.119 3.325 1.00 88.94 254 HIS A CA 1
ATOM 2068 C C . HIS A 1 254 ? -47.387 -25.200 2.132 1.00 88.94 254 HIS A C 1
ATOM 2070 O O . HIS A 1 254 ? -47.795 -25.472 1.004 1.00 88.94 254 HIS A O 1
ATOM 2076 N N . VAL A 1 255 ? -46.667 -24.098 2.360 1.00 87.69 255 VAL A N 1
ATOM 2077 C CA . VAL A 1 255 ? -46.203 -23.208 1.286 1.00 87.69 255 VAL A CA 1
ATOM 2078 C C . VAL A 1 255 ? -45.189 -23.917 0.392 1.00 87.69 255 VAL A C 1
ATOM 2080 O O . VAL A 1 255 ? -45.259 -23.772 -0.826 1.00 87.69 255 VAL A O 1
ATOM 2083 N N . ASP A 1 256 ? -44.267 -24.687 0.957 1.00 87.06 256 ASP A N 1
ATOM 2084 C CA . ASP A 1 256 ? -43.288 -25.440 0.179 1.00 87.06 256 ASP A CA 1
ATOM 2085 C C . ASP A 1 256 ? -43.937 -26.597 -0.595 1.00 87.06 256 ASP A C 1
ATOM 2087 O O . ASP A 1 256 ? -43.630 -26.768 -1.770 1.00 87.06 256 ASP A O 1
ATOM 2091 N N . ASP A 1 257 ? -44.919 -27.302 -0.029 1.00 88.19 257 ASP A N 1
ATOM 2092 C CA . ASP A 1 257 ? -45.724 -28.304 -0.744 1.00 88.19 257 ASP A CA 1
ATOM 2093 C C . ASP A 1 257 ? -46.524 -27.670 -1.900 1.00 88.19 257 ASP A C 1
ATOM 2095 O O . ASP A 1 257 ? -46.637 -28.238 -2.994 1.00 88.19 257 ASP A O 1
ATOM 2099 N N . LEU A 1 258 ? -47.043 -26.452 -1.704 1.00 84.88 258 LEU A N 1
ATOM 2100 C CA . LEU A 1 258 ? -47.660 -25.662 -2.774 1.00 84.88 258 LEU A CA 1
ATOM 2101 C C . LEU A 1 258 ? -46.649 -25.267 -3.857 1.00 84.88 258 LEU A C 1
ATOM 2103 O O . LEU A 1 258 ? -46.981 -25.326 -5.039 1.00 84.88 258 LEU A O 1
ATOM 2107 N N . LYS A 1 259 ? -45.417 -24.886 -3.495 1.00 79.44 259 LYS A N 1
ATOM 2108 C CA . LYS A 1 259 ? -44.357 -24.607 -4.478 1.00 79.44 259 LYS A CA 1
ATOM 2109 C C . LYS A 1 259 ? -43.967 -25.865 -5.236 1.00 79.44 259 LYS A C 1
ATOM 2111 O O . LYS A 1 259 ? -43.893 -25.811 -6.450 1.00 79.44 259 LYS A O 1
ATOM 2116 N N . ILE A 1 260 ? -43.788 -26.997 -4.558 1.00 75.94 260 ILE A N 1
ATOM 2117 C CA . ILE A 1 260 ? -43.442 -28.273 -5.195 1.00 75.94 260 ILE A CA 1
ATOM 2118 C C . ILE A 1 260 ? -44.554 -28.702 -6.150 1.00 75.94 260 ILE A C 1
ATOM 2120 O O . ILE A 1 260 ? -44.269 -29.104 -7.273 1.00 75.94 260 ILE A O 1
ATOM 2124 N N . SER A 1 261 ? -45.821 -28.598 -5.739 1.00 80.19 261 SER A N 1
ATOM 2125 C CA . SER A 1 261 ? -46.942 -28.902 -6.631 1.00 80.19 261 SER A CA 1
ATOM 2126 C C . SER A 1 261 ? -47.014 -27.921 -7.800 1.00 80.19 261 SER A C 1
ATOM 2128 O O . SER A 1 261 ? -47.157 -28.372 -8.933 1.00 80.19 261 SER A O 1
ATOM 2130 N N . ARG A 1 262 ? -46.827 -26.613 -7.581 1.00 76.50 262 ARG A N 1
ATOM 2131 C CA . ARG A 1 262 ? -46.710 -25.615 -8.657 1.00 76.50 262 ARG A CA 1
ATOM 2132 C C . ARG A 1 262 ? -45.575 -25.952 -9.617 1.00 76.50 262 ARG A C 1
ATOM 2134 O O . ARG A 1 262 ? -45.804 -25.978 -10.815 1.00 76.50 262 ARG A O 1
ATOM 2141 N N . ASP A 1 263 ? -44.383 -26.231 -9.115 1.00 72.69 263 ASP A N 1
ATOM 2142 C CA . ASP A 1 263 ? -43.201 -26.534 -9.916 1.00 72.69 263 ASP A CA 1
ATOM 2143 C C . ASP A 1 263 ? -43.371 -27.873 -10.649 1.00 72.69 263 ASP A C 1
ATOM 2145 O O . ASP A 1 263 ? -42.929 -28.004 -11.787 1.00 72.69 263 ASP A O 1
ATOM 2149 N N . PHE A 1 264 ? -44.088 -28.841 -10.065 1.00 74.12 264 PHE A N 1
ATOM 2150 C CA . PHE A 1 264 ? -44.525 -30.071 -10.732 1.00 74.12 264 PHE A CA 1
ATOM 2151 C C . PHE A 1 264 ? -45.540 -29.799 -11.852 1.00 74.12 264 PHE A C 1
ATOM 2153 O O . PHE A 1 264 ? -45.457 -30.409 -12.917 1.00 74.12 264 PHE A O 1
ATOM 2160 N N . PHE A 1 265 ? -46.484 -28.876 -11.650 1.00 71.62 265 PHE A N 1
ATOM 2161 C CA . PHE A 1 265 ? -47.389 -28.439 -12.715 1.00 71.62 265 PHE A CA 1
ATOM 2162 C C . PHE A 1 265 ? -46.629 -27.681 -13.809 1.00 71.62 265 PHE A C 1
ATOM 2164 O O . PHE A 1 265 ? -46.849 -27.954 -14.982 1.00 71.62 265 PHE A O 1
ATOM 2171 N N . LEU A 1 266 ? -45.693 -26.800 -13.451 1.00 66.94 266 LEU 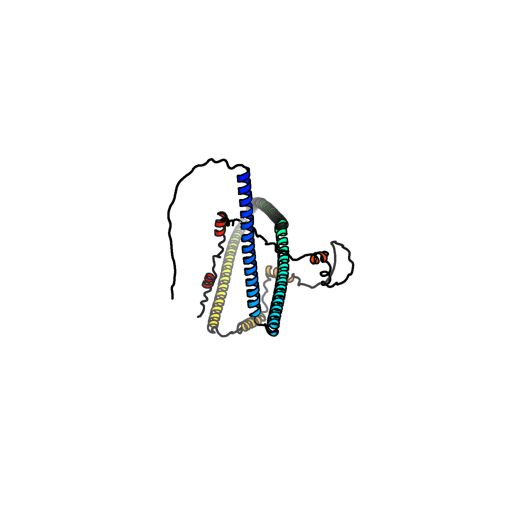A N 1
ATOM 2172 C CA . LEU A 1 266 ? -44.878 -26.031 -14.394 1.00 66.94 266 LEU A CA 1
ATOM 2173 C C . LEU A 1 266 ? -43.904 -26.917 -15.179 1.00 66.94 266 LEU A C 1
ATOM 2175 O O . LEU A 1 266 ? -43.747 -26.716 -16.372 1.00 66.94 266 LEU A O 1
ATOM 2179 N N . THR A 1 267 ? -43.311 -27.947 -14.570 1.00 62.44 267 THR A N 1
ATOM 2180 C CA . THR A 1 267 ? -42.438 -28.901 -15.285 1.00 62.44 267 THR A CA 1
ATOM 2181 C C . THR A 1 267 ? -43.191 -29.822 -16.246 1.00 62.44 267 THR A C 1
ATOM 2183 O O . THR A 1 267 ? -42.577 -30.354 -17.171 1.00 62.44 267 THR A O 1
ATOM 2186 N N . GLN A 1 268 ? -44.509 -29.997 -16.087 1.00 59.72 268 GLN A N 1
ATOM 2187 C CA . GLN A 1 268 ? -45.342 -30.683 -17.087 1.00 59.72 268 GLN A CA 1
ATOM 2188 C C . GLN A 1 268 ? -45.626 -29.820 -18.324 1.00 59.72 268 GLN A C 1
ATOM 2190 O O . GLN A 1 268 ? -45.886 -30.371 -19.395 1.00 59.72 268 GLN A O 1
ATOM 2195 N N . PHE A 1 269 ? -45.525 -28.494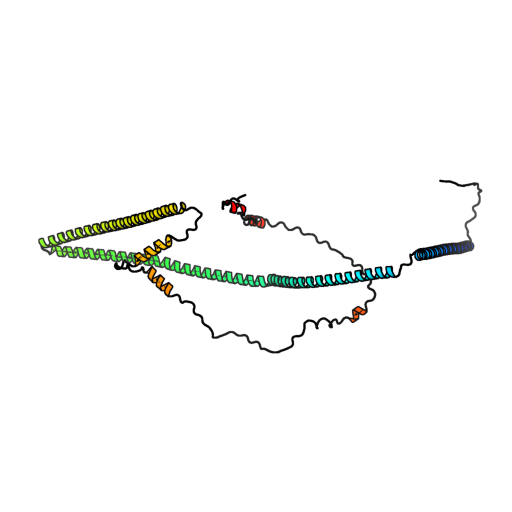 -18.208 1.00 55.09 269 PHE A N 1
ATOM 2196 C CA . PHE A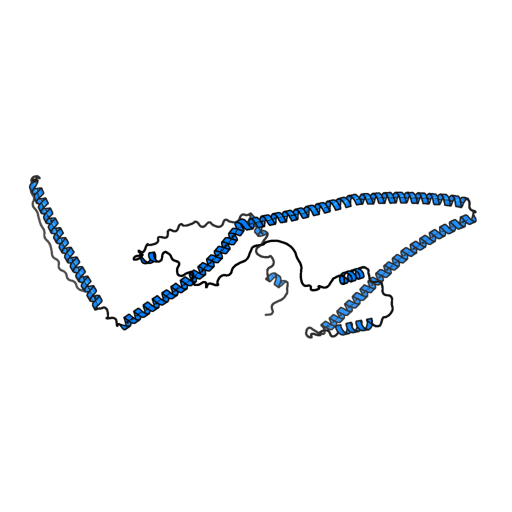 1 269 ? -45.463 -27.578 -19.346 1.00 55.09 269 PHE A CA 1
ATOM 2197 C C . PHE A 1 269 ? -43.987 -27.391 -19.716 1.00 55.09 269 PHE A C 1
ATOM 2199 O O . PHE A 1 269 ? -43.328 -26.440 -19.312 1.00 55.09 269 PHE A O 1
ATOM 2206 N N . GLY A 1 270 ? -43.436 -28.402 -20.388 1.00 43.78 270 GLY A N 1
ATOM 2207 C CA . GLY A 1 270 ? -42.004 -28.535 -20.636 1.00 43.78 270 GLY A CA 1
ATOM 2208 C C . GLY A 1 270 ? -41.341 -27.332 -21.318 1.00 43.78 270 GLY A C 1
ATOM 2209 O O . GLY A 1 270 ? -41.950 -26.646 -22.132 1.00 43.78 270 GLY A O 1
ATOM 2210 N N . GLU A 1 271 ? -40.058 -27.161 -20.979 1.00 49.44 271 GLU A N 1
ATOM 2211 C CA . GLU A 1 271 ? -38.948 -26.622 -21.786 1.00 49.44 271 GLU A CA 1
ATOM 2212 C C . GLU A 1 271 ? -39.331 -26.347 -23.260 1.00 49.44 271 GLU A C 1
ATOM 2214 O O . GLU A 1 271 ? -39.113 -27.176 -24.146 1.00 49.44 271 GLU A O 1
ATOM 2219 N N . GLY A 1 272 ? -39.951 -25.199 -23.542 1.00 47.56 272 GLY A N 1
ATOM 2220 C CA . GLY A 1 272 ? -40.370 -24.878 -24.908 1.00 47.56 272 GLY A CA 1
ATOM 2221 C C . GLY A 1 272 ? -41.296 -23.680 -25.068 1.00 47.56 272 GLY A C 1
ATOM 2222 O O . GLY A 1 272 ? -41.146 -22.973 -26.059 1.00 47.56 272 GLY A O 1
ATOM 2223 N N . ASP A 1 273 ? -42.178 -23.404 -24.107 1.00 45.09 273 ASP A N 1
ATOM 2224 C CA . ASP A 1 273 ? -43.025 -22.209 -24.152 1.00 45.09 273 ASP A CA 1
ATOM 2225 C C . ASP A 1 273 ? -42.582 -21.210 -23.078 1.00 45.09 273 ASP A C 1
ATOM 2227 O O . ASP A 1 273 ? -42.701 -21.458 -21.877 1.00 45.09 273 ASP A O 1
ATOM 2231 N N . GLU A 1 274 ? -42.066 -20.060 -23.519 1.00 51.94 274 GLU A N 1
ATOM 2232 C CA . GLU A 1 274 ? -41.971 -18.843 -22.711 1.00 51.94 274 GLU A CA 1
ATOM 2233 C C . GLU A 1 274 ? -43.391 -18.422 -22.301 1.00 51.94 274 GLU A C 1
ATOM 2235 O O . GLU A 1 274 ? -44.029 -17.588 -22.940 1.00 51.94 274 GLU A O 1
ATOM 2240 N N . VAL A 1 275 ? -43.924 -19.022 -21.235 1.00 53.72 275 VAL A N 1
ATOM 2241 C CA . VAL A 1 275 ? -45.123 -18.508 -20.569 1.00 53.72 275 VAL A CA 1
ATOM 2242 C C . VAL A 1 275 ? -44.662 -17.496 -19.533 1.00 53.72 275 VAL A C 1
ATOM 2244 O O . VAL A 1 275 ? -44.566 -17.761 -18.336 1.00 53.72 275 VAL A O 1
ATOM 2247 N N . GLU A 1 276 ? -44.324 -16.321 -20.047 1.00 45.16 276 GLU A N 1
ATOM 2248 C CA . GLU A 1 276 ? -44.165 -15.104 -19.274 1.00 45.16 276 GLU A CA 1
ATOM 2249 C C . GLU A 1 276 ? -45.465 -14.834 -18.487 1.00 45.16 276 GLU A C 1
ATOM 2251 O O . GLU A 1 276 ? -46.551 -14.685 -19.047 1.00 45.16 276 GLU A O 1
ATOM 2256 N N . GLY A 1 277 ? -45.359 -14.827 -17.158 1.00 49.16 277 GLY A N 1
ATOM 2257 C CA . GLY A 1 277 ? -46.105 -13.906 -16.296 1.00 49.16 277 GLY A CA 1
ATOM 2258 C C . GLY A 1 277 ? -47.618 -14.065 -16.107 1.00 49.16 277 GLY A C 1
ATOM 2259 O O . GLY A 1 277 ? -48.184 -13.264 -15.375 1.00 49.16 277 GLY A O 1
ATOM 2260 N N . PHE A 1 278 ? -48.319 -15.057 -16.669 1.00 46.34 278 PHE A N 1
ATOM 2261 C CA . PHE A 1 278 ? -49.795 -15.017 -16.592 1.00 46.34 278 PHE A CA 1
ATOM 2262 C C . PHE A 1 278 ? -50.392 -15.279 -15.188 1.00 46.34 278 PHE A C 1
ATOM 2264 O O . PHE A 1 278 ? -51.486 -14.806 -14.895 1.00 46.34 278 PHE A O 1
ATOM 2271 N N . LEU A 1 279 ? -49.704 -16.007 -14.295 1.00 48.31 279 LEU A N 1
ATOM 2272 C CA . LEU A 1 279 ? -50.236 -16.324 -12.953 1.00 48.31 279 LEU A CA 1
ATOM 2273 C C . LEU A 1 279 ? -49.696 -15.431 -11.820 1.00 48.31 279 LEU A C 1
ATOM 2275 O O . LEU A 1 279 ? -50.316 -15.363 -10.758 1.00 48.31 279 LEU A O 1
ATOM 2279 N N . GLU A 1 280 ? -48.553 -14.764 -12.011 1.00 50.53 280 GLU A N 1
ATOM 2280 C CA . GLU A 1 280 ? -47.982 -13.860 -10.997 1.00 50.53 280 GLU A CA 1
ATOM 2281 C C . GLU A 1 280 ? -48.763 -12.543 -10.904 1.00 50.53 280 GLU A C 1
ATOM 2283 O O . GLU A 1 280 ? -48.980 -12.032 -9.797 1.00 50.53 280 GLU A O 1
ATOM 2288 N N . ASP A 1 281 ? -49.289 -12.061 -12.032 1.00 50.06 281 ASP A N 1
ATOM 2289 C CA . ASP A 1 281 ? -50.098 -10.841 -12.092 1.00 50.06 281 ASP A CA 1
ATOM 2290 C C . ASP A 1 281 ? -51.489 -11.019 -11.451 1.00 50.06 281 ASP A C 1
ATOM 2292 O O . ASP A 1 281 ? -52.021 -10.092 -10.836 1.00 50.06 281 ASP A O 1
ATOM 2296 N N . ASP A 1 282 ? -52.071 -12.223 -11.508 1.00 47.94 282 ASP A N 1
ATOM 2297 C CA . ASP A 1 282 ? -53.435 -12.471 -11.011 1.00 47.94 282 ASP A CA 1
ATOM 2298 C C . ASP A 1 282 ? -53.476 -12.733 -9.486 1.00 47.94 282 ASP A C 1
ATOM 2300 O O . ASP A 1 282 ? -54.440 -12.395 -8.788 1.00 47.94 282 ASP A O 1
ATOM 2304 N N . ILE A 1 283 ? -52.388 -13.263 -8.910 1.00 55.91 283 ILE A N 1
ATOM 2305 C CA . ILE A 1 283 ? -52.251 -13.430 -7.450 1.00 55.91 283 ILE A CA 1
ATOM 2306 C C . ILE A 1 283 ? -51.908 -12.090 -6.779 1.00 55.91 283 ILE A C 1
ATOM 2308 O O . ILE A 1 283 ? -52.433 -11.784 -5.702 1.00 55.91 283 ILE A O 1
ATOM 2312 N N . THR A 1 284 ? -51.086 -11.249 -7.417 1.00 55.47 284 THR A N 1
ATOM 2313 C CA . THR A 1 284 ? -50.773 -9.902 -6.907 1.00 55.47 284 THR A CA 1
ATOM 2314 C C . THR A 1 284 ? -51.960 -8.941 -7.023 1.00 55.47 284 THR A C 1
ATOM 2316 O O . THR A 1 284 ? -52.202 -8.168 -6.088 1.00 55.47 284 THR A O 1
ATOM 2319 N N . GLN A 1 285 ? -52.779 -9.039 -8.079 1.00 55.03 285 GLN A N 1
ATOM 2320 C CA . GLN A 1 285 ? -54.045 -8.295 -8.158 1.00 55.03 285 GLN A CA 1
ATOM 2321 C C . GLN A 1 285 ? -55.048 -8.723 -7.078 1.00 55.03 285 GLN A C 1
ATOM 2323 O O . GLN A 1 285 ? -55.678 -7.862 -6.456 1.00 55.03 285 GLN A O 1
ATOM 2328 N N . ASN A 1 286 ? -55.148 -10.019 -6.763 1.00 48.62 286 ASN A N 1
ATOM 2329 C CA . ASN A 1 286 ? -56.042 -10.490 -5.701 1.00 48.62 286 ASN A CA 1
ATOM 2330 C C . ASN A 1 286 ? -55.555 -10.133 -4.281 1.00 48.62 286 ASN A C 1
ATOM 2332 O O . ASN A 1 286 ? -56.384 -9.809 -3.428 1.00 48.62 286 ASN A O 1
ATOM 2336 N N . LEU A 1 287 ? -54.241 -10.080 -4.016 1.00 50.75 287 LEU A N 1
ATOM 2337 C CA . LEU A 1 287 ? -53.719 -9.564 -2.736 1.00 50.75 287 LEU A CA 1
ATOM 2338 C C . LEU A 1 287 ? -53.972 -8.053 -2.564 1.00 50.75 287 LEU A C 1
ATOM 2340 O O . LEU A 1 287 ? -54.286 -7.595 -1.462 1.00 50.75 287 LEU A O 1
ATOM 2344 N N . SER A 1 288 ? -53.895 -7.284 -3.655 1.00 44.09 288 SER A N 1
ATOM 2345 C CA . SER A 1 288 ? -54.217 -5.848 -3.667 1.00 44.09 288 SER A CA 1
ATOM 2346 C C . SER A 1 288 ? -55.710 -5.585 -3.398 1.00 44.09 288 SER A C 1
ATOM 2348 O O . SER A 1 288 ? -56.073 -4.662 -2.662 1.00 44.09 288 SER A O 1
ATOM 2350 N N . LEU A 1 289 ? -56.594 -6.457 -3.897 1.00 48.22 289 LEU A N 1
ATOM 2351 C CA . LEU A 1 289 ? -58.044 -6.372 -3.682 1.00 48.22 289 LEU A CA 1
ATOM 2352 C C . LEU A 1 289 ? -58.492 -6.794 -2.270 1.00 48.22 289 LEU A C 1
ATOM 2354 O O . LEU A 1 289 ? -59.508 -6.294 -1.782 1.00 48.22 289 LEU A O 1
ATOM 2358 N N . VAL A 1 290 ? -57.739 -7.653 -1.574 1.00 44.19 290 VAL A N 1
ATOM 2359 C CA . VAL A 1 290 ? -58.038 -8.045 -0.179 1.00 44.19 290 VAL A CA 1
ATOM 2360 C C . VAL A 1 290 ? -57.552 -6.994 0.831 1.00 44.19 290 VAL A C 1
ATOM 2362 O O . VAL A 1 290 ? -58.187 -6.799 1.870 1.00 44.19 290 VAL A O 1
ATOM 2365 N N . SER A 1 291 ? -56.508 -6.226 0.497 1.00 40.75 291 SER A N 1
ATOM 2366 C CA . SER A 1 291 ? -55.981 -5.143 1.349 1.00 40.75 291 SER A CA 1
ATOM 2367 C C . SER A 1 291 ? -56.968 -3.975 1.550 1.00 40.75 291 SER A C 1
ATOM 2369 O O . SER A 1 291 ? -56.893 -3.241 2.533 1.00 40.75 291 SER A O 1
ATOM 2371 N N . THR A 1 292 ? -57.968 -3.826 0.674 1.00 40.44 292 THR A N 1
ATOM 2372 C CA . THR A 1 292 ? -58.935 -2.713 0.733 1.00 40.44 292 THR A CA 1
ATOM 2373 C C . THR A 1 292 ? -60.257 -3.044 1.441 1.00 40.44 292 THR A C 1
ATOM 2375 O O . THR A 1 292 ? -61.137 -2.186 1.514 1.00 40.44 292 THR A O 1
ATOM 2378 N N . LYS A 1 293 ? -60.411 -4.247 2.024 1.00 43.72 293 LYS A N 1
ATOM 2379 C CA . LYS A 1 293 ? -61.651 -4.658 2.726 1.00 43.72 293 LYS A CA 1
ATOM 2380 C C . LYS A 1 293 ? -61.502 -5.068 4.195 1.00 43.72 293 LYS A C 1
ATOM 2382 O O . LYS A 1 293 ? -62.494 -5.456 4.803 1.00 43.72 293 LYS A O 1
ATOM 2387 N N . ALA A 1 294 ? -60.333 -4.891 4.805 1.00 32.75 294 ALA A N 1
ATOM 2388 C CA . ALA A 1 294 ? -60.141 -5.087 6.245 1.00 32.75 294 ALA A CA 1
ATOM 2389 C C . ALA A 1 294 ? -59.780 -3.764 6.942 1.00 32.75 294 ALA A C 1
ATOM 2391 O O . ALA A 1 294 ? -58.682 -3.567 7.456 1.00 32.75 294 ALA A O 1
ATOM 2392 N N . SER A 1 295 ? -60.735 -2.833 6.953 1.00 41.44 295 SER A N 1
ATOM 2393 C CA . SER A 1 295 ? -60.762 -1.756 7.942 1.00 41.44 295 SER A CA 1
ATOM 2394 C C . SER A 1 295 ? -61.193 -2.347 9.287 1.00 41.44 295 SER A C 1
ATOM 2396 O O . SER A 1 295 ? -62.195 -3.055 9.362 1.00 41.44 295 SER A O 1
ATOM 2398 N N . ASN A 1 296 ? -60.442 -1.978 10.329 1.00 44.72 296 ASN A N 1
ATOM 2399 C CA . ASN A 1 296 ? -60.681 -2.187 11.762 1.00 44.72 296 ASN A CA 1
ATOM 2400 C C . ASN A 1 296 ? -60.105 -3.471 12.369 1.00 44.72 296 ASN A C 1
ATOM 2402 O O . ASN A 1 296 ? -60.845 -4.395 12.682 1.00 44.72 296 ASN A O 1
ATOM 2406 N N . GLN A 1 297 ? -58.803 -3.448 12.683 1.00 38.91 297 GLN A N 1
ATOM 2407 C CA . GLN A 1 297 ? -58.309 -3.865 14.003 1.00 38.91 297 GLN A CA 1
ATOM 2408 C C . GLN A 1 297 ? -56.876 -3.353 14.260 1.00 38.91 297 GLN A C 1
ATOM 2410 O O . GLN A 1 297 ? -55.953 -3.603 13.496 1.00 38.91 297 GLN A O 1
ATOM 2415 N N . SER A 1 298 ? -56.758 -2.565 15.335 1.00 44.19 298 SER A N 1
ATOM 2416 C CA . SER A 1 298 ? -55.575 -2.138 16.099 1.00 44.19 298 SER A CA 1
ATOM 2417 C C . SER A 1 298 ? -54.188 -2.308 15.453 1.00 44.19 298 SER A C 1
ATOM 2419 O O . SER A 1 298 ? -53.572 -3.370 15.523 1.00 44.19 298 SER A O 1
ATOM 2421 N N . GLN A 1 299 ? -53.636 -1.210 14.925 1.00 40.66 299 GLN A N 1
ATOM 2422 C CA . GLN A 1 299 ? -52.235 -1.151 14.508 1.00 40.66 299 GLN A CA 1
ATOM 2423 C C . GLN A 1 299 ? -51.308 -1.287 15.721 1.00 40.66 299 GLN A C 1
ATOM 2425 O O . GLN A 1 299 ? -51.261 -0.434 16.607 1.00 40.66 299 GLN A O 1
ATOM 2430 N N . ARG A 1 300 ? -50.544 -2.377 15.733 1.00 49.12 300 ARG A N 1
ATOM 2431 C CA . ARG A 1 300 ? -49.375 -2.571 16.594 1.00 49.12 300 ARG A CA 1
ATOM 2432 C C . ARG A 1 300 ? -48.386 -1.416 16.332 1.00 49.12 300 ARG A C 1
ATOM 2434 O O . ARG A 1 300 ? -48.146 -1.107 15.162 1.00 49.12 300 ARG A O 1
ATOM 2441 N N . PRO A 1 301 ? -47.817 -0.757 17.358 1.00 53.66 301 PRO A N 1
ATOM 2442 C CA . PRO A 1 301 ? -46.882 0.339 17.129 1.00 53.66 301 PRO A CA 1
ATOM 2443 C C . PRO A 1 301 ? -45.657 -0.164 16.354 1.00 53.66 301 PRO A C 1
ATOM 2445 O O . PRO A 1 301 ? -45.089 -1.209 16.680 1.00 53.66 301 PRO A O 1
ATOM 2448 N N . LYS A 1 302 ? -45.265 0.580 15.311 1.00 65.81 302 LYS A N 1
ATOM 2449 C CA . LYS A 1 302 ? -44.060 0.312 14.513 1.00 65.81 302 LYS A CA 1
ATOM 2450 C C . LYS A 1 302 ? -42.839 0.222 15.441 1.00 65.81 302 LYS A C 1
ATOM 2452 O O . LYS A 1 302 ? -42.687 1.053 16.338 1.00 65.81 302 LYS A O 1
ATOM 2457 N N . SER A 1 303 ? -41.978 -0.777 15.231 1.00 66.31 303 SER A N 1
ATOM 2458 C CA . SER A 1 303 ? -40.785 -0.975 16.063 1.00 66.31 303 SER A CA 1
ATOM 2459 C C . SER A 1 303 ? -39.848 0.237 15.975 1.00 66.31 303 SER A C 1
ATOM 2461 O O . SER A 1 303 ? -39.747 0.891 14.934 1.00 66.31 303 SER A O 1
ATOM 2463 N N . ALA A 1 304 ? -39.140 0.530 17.070 1.00 63.94 304 ALA A N 1
ATOM 2464 C CA . ALA A 1 304 ? -38.217 1.665 17.165 1.00 63.94 304 ALA A CA 1
ATOM 2465 C C . ALA A 1 304 ? -37.136 1.653 16.066 1.00 63.94 304 ALA A C 1
ATOM 2467 O O . ALA A 1 304 ? -36.698 2.705 15.608 1.00 63.94 304 ALA A O 1
ATOM 2468 N N . ILE A 1 305 ? -36.769 0.461 15.593 1.00 65.19 305 ILE A N 1
ATOM 2469 C CA . ILE A 1 305 ? -35.814 0.258 14.501 1.00 65.19 305 ILE A CA 1
ATOM 2470 C C . ILE A 1 305 ? -36.394 0.771 13.180 1.00 65.19 305 ILE A C 1
ATOM 2472 O O . ILE A 1 305 ? -35.707 1.456 12.432 1.00 65.19 305 ILE A O 1
ATOM 2476 N N . HIS A 1 306 ? -37.672 0.502 12.907 1.00 64.69 306 HIS A N 1
ATOM 2477 C CA . HIS A 1 306 ? -38.301 0.931 11.662 1.00 64.69 306 HIS A CA 1
ATOM 2478 C C . HIS A 1 306 ? -38.466 2.456 11.601 1.00 64.69 306 HIS A C 1
ATOM 2480 O O . HIS A 1 306 ? -38.234 3.063 10.559 1.00 64.69 306 HIS A O 1
ATOM 2486 N N . LYS A 1 307 ? -38.756 3.080 12.749 1.00 72.94 307 LYS A N 1
ATOM 2487 C CA . LYS A 1 307 ? -38.861 4.539 12.882 1.00 72.94 307 LYS A CA 1
ATOM 2488 C C . LYS A 1 307 ? -37.508 5.243 12.694 1.00 72.94 307 LYS A C 1
ATOM 2490 O O . LYS A 1 307 ? -37.441 6.250 12.003 1.00 72.94 307 LYS A O 1
ATOM 2495 N N . ALA A 1 308 ? -36.431 4.673 13.241 1.00 67.62 308 ALA A N 1
ATOM 2496 C CA . ALA A 1 308 ? -35.075 5.207 13.090 1.00 67.62 308 ALA A CA 1
ATOM 2497 C C . ALA A 1 308 ? -34.527 5.065 11.657 1.00 67.62 308 ALA A C 1
ATOM 2499 O O . ALA A 1 308 ? -33.726 5.885 11.210 1.00 67.62 308 ALA A O 1
ATOM 2500 N N . VAL A 1 309 ? -34.953 4.027 10.929 1.00 68.06 309 VAL A N 1
ATOM 2501 C CA . VAL A 1 309 ? -34.586 3.830 9.520 1.00 68.06 309 VAL A CA 1
ATOM 2502 C C . VAL A 1 309 ? -35.365 4.785 8.612 1.00 68.06 309 VAL A C 1
ATOM 2504 O O . VAL A 1 309 ? -34.750 5.404 7.750 1.00 68.06 309 VAL A O 1
ATOM 2507 N N . GLU A 1 310 ? -36.671 4.981 8.835 1.00 67.94 310 GLU A N 1
ATOM 2508 C CA . GLU A 1 310 ? -37.458 6.003 8.118 1.00 67.94 310 GLU A CA 1
ATOM 2509 C C . GLU A 1 310 ? -36.867 7.410 8.325 1.00 67.94 310 GLU A C 1
ATOM 2511 O O . GLU A 1 310 ? -36.713 8.157 7.362 1.00 67.94 310 GLU A O 1
ATOM 2516 N N . GLU A 1 311 ? -36.463 7.752 9.552 1.00 66.31 311 GLU A N 1
ATOM 2517 C CA . GLU A 1 311 ? -35.874 9.058 9.877 1.00 66.31 311 GLU A CA 1
ATOM 2518 C C . GLU A 1 311 ? -34.509 9.273 9.198 1.00 66.31 311 GLU A C 1
ATOM 2520 O O . GLU A 1 311 ? -34.259 10.349 8.659 1.00 66.31 311 GLU A O 1
ATOM 2525 N N . LYS A 1 312 ? -33.664 8.232 9.123 1.00 67.56 312 LYS A N 1
ATOM 2526 C CA . LYS A 1 312 ? -32.365 8.292 8.426 1.00 67.56 312 LYS A CA 1
ATOM 2527 C C . LYS A 1 312 ? -32.474 8.342 6.903 1.00 67.56 312 LYS A C 1
ATOM 2529 O O . LYS A 1 312 ? -31.620 8.942 6.255 1.00 67.56 312 LYS A O 1
ATOM 2534 N N . VAL A 1 313 ? -33.488 7.700 6.327 1.00 58.44 313 VAL A N 1
ATOM 2535 C CA . VAL A 1 313 ? -33.709 7.691 4.872 1.00 58.44 313 VAL A CA 1
ATOM 2536 C C . VAL A 1 313 ? -34.372 8.995 4.413 1.00 58.44 313 VAL A C 1
ATOM 2538 O O . VAL A 1 313 ? -34.072 9.478 3.326 1.00 58.44 313 VAL A O 1
ATOM 2541 N N . MET A 1 314 ? -35.191 9.618 5.265 1.00 54.31 314 MET A N 1
ATOM 2542 C CA . MET A 1 314 ? -35.789 10.938 5.019 1.00 54.31 314 MET A CA 1
ATOM 2543 C C . MET A 1 314 ? -34.820 12.109 5.264 1.00 54.31 314 MET A C 1
ATOM 2545 O O . MET A 1 314 ? -35.081 13.213 4.795 1.00 54.31 314 MET A O 1
ATOM 2549 N N . SER A 1 315 ? -33.704 11.894 5.974 1.00 53.44 315 SER A N 1
ATOM 2550 C CA . SER A 1 315 ? -32.696 12.930 6.261 1.00 53.44 315 SER A CA 1
ATOM 2551 C C . SER A 1 315 ? -31.572 13.045 5.221 1.00 53.44 315 SER A C 1
ATOM 2553 O O . SER A 1 315 ? -30.616 13.784 5.447 1.00 53.44 315 SER A O 1
ATOM 2555 N N . LEU A 1 316 ? -31.637 12.314 4.104 1.00 42.66 316 LEU A N 1
ATOM 2556 C CA . LEU A 1 316 ? -30.670 12.436 3.008 1.00 42.66 316 LEU A CA 1
ATOM 2557 C C . LEU A 1 316 ? -31.104 13.565 2.053 1.00 42.66 316 LEU A C 1
ATOM 2559 O O . LEU A 1 316 ? -32.136 13.422 1.395 1.00 42.66 316 LEU A O 1
ATOM 2563 N N . PRO A 1 317 ? -30.358 14.681 1.935 1.00 40.09 317 PRO A N 1
ATOM 2564 C CA . PRO A 1 317 ? -30.665 15.693 0.933 1.00 40.09 317 PRO A CA 1
ATOM 2565 C C . PRO A 1 317 ? -30.289 15.194 -0.471 1.00 40.09 317 PRO A C 1
ATOM 2567 O O . PRO A 1 317 ? -29.188 14.692 -0.702 1.00 40.09 317 PRO A O 1
ATOM 2570 N N . ALA A 1 318 ? -31.221 15.341 -1.415 1.00 37.25 318 ALA A N 1
ATOM 2571 C CA . ALA A 1 318 ? -30.997 15.127 -2.843 1.00 37.25 318 ALA A CA 1
ATOM 2572 C C . ALA A 1 318 ? -30.024 16.184 -3.422 1.00 37.25 318 ALA A C 1
ATOM 2574 O O . ALA A 1 318 ? -29.998 17.313 -2.926 1.00 37.25 318 ALA A O 1
ATOM 2575 N N . PRO A 1 319 ? -29.246 15.864 -4.476 1.00 33.59 319 PRO A N 1
ATOM 2576 C CA . PRO A 1 319 ? -28.228 16.765 -5.009 1.00 33.59 319 PRO A CA 1
ATOM 2577 C C . PRO A 1 319 ? -28.868 17.936 -5.769 1.00 33.59 319 PRO A C 1
ATOM 2579 O O . PRO A 1 319 ? -29.465 17.760 -6.833 1.00 33.59 319 PRO A O 1
ATOM 2582 N N . SER A 1 320 ? -28.725 19.145 -5.228 1.00 30.66 320 SER A N 1
ATOM 2583 C CA . SER A 1 320 ? -29.044 20.398 -5.911 1.00 30.66 320 SER A CA 1
ATOM 2584 C C . SER A 1 320 ? -27.822 20.951 -6.644 1.00 30.66 320 SER A C 1
ATOM 2586 O O . SER A 1 320 ? -26.736 21.040 -6.078 1.00 30.66 320 SER A O 1
ATOM 2588 N N . LYS A 1 321 ? -28.043 21.369 -7.894 1.00 42.69 321 LYS A N 1
ATOM 2589 C CA . LYS A 1 321 ? -27.186 22.278 -8.670 1.00 42.69 321 LYS A CA 1
ATOM 2590 C C . LYS A 1 321 ? -26.959 23.609 -7.939 1.00 42.69 321 LYS A C 1
ATOM 2592 O O . LYS A 1 321 ? -27.932 24.161 -7.434 1.00 42.69 321 LYS A O 1
ATOM 2597 N N . VAL A 1 322 ? -25.733 24.129 -8.012 1.00 30.81 322 VAL A N 1
ATOM 2598 C CA . VAL A 1 322 ? -25.315 25.553 -7.950 1.00 30.81 322 VAL A CA 1
ATOM 2599 C C . VAL A 1 322 ? -23.843 25.567 -8.403 1.00 30.81 322 VAL A C 1
ATOM 2601 O O . VAL A 1 322 ? -23.078 24.730 -7.933 1.00 30.81 322 VAL A O 1
ATOM 2604 N N . ASP A 1 323 ? -23.442 26.206 -9.504 1.00 29.23 323 ASP A N 1
ATOM 2605 C CA . ASP A 1 323 ? -23.305 27.651 -9.777 1.00 29.23 323 ASP A CA 1
ATOM 2606 C C . ASP A 1 323 ? -22.544 28.446 -8.700 1.00 29.23 323 ASP A C 1
ATOM 2608 O O . ASP A 1 323 ? -23.055 28.674 -7.608 1.00 29.23 323 ASP A O 1
ATOM 2612 N N . SER A 1 324 ? -21.341 28.856 -9.125 1.00 29.58 324 SER A N 1
ATOM 2613 C CA . SER A 1 324 ? -20.666 30.159 -8.994 1.00 29.58 324 SER A CA 1
ATOM 2614 C C . SER A 1 324 ? -20.318 30.775 -7.631 1.00 29.58 324 SER A C 1
ATOM 2616 O O . SER A 1 324 ? -21.197 31.084 -6.836 1.00 29.58 324 SER A O 1
ATOM 2618 N N . ASP A 1 325 ? -19.009 31.080 -7.543 1.00 29.66 325 ASP A N 1
ATOM 2619 C CA . ASP A 1 325 ? -18.291 32.138 -6.801 1.00 29.66 325 ASP A CA 1
ATOM 2620 C C . ASP A 1 325 ? -18.323 32.047 -5.249 1.00 29.66 325 ASP A C 1
ATOM 2622 O O . ASP A 1 325 ? -19.351 31.774 -4.641 1.00 29.66 325 ASP A O 1
ATOM 2626 N N . ASP A 1 326 ? -17.239 32.197 -4.479 1.00 30.56 326 ASP A N 1
ATOM 2627 C CA . ASP A 1 326 ? -16.140 33.179 -4.568 1.00 30.56 326 ASP A CA 1
ATOM 2628 C C . ASP A 1 326 ? -14.909 32.764 -3.695 1.00 30.56 326 ASP A C 1
ATOM 2630 O O . ASP A 1 326 ? -15.107 32.158 -2.642 1.00 30.56 326 ASP A O 1
ATOM 2634 N N . ALA A 1 327 ? -13.686 33.129 -4.136 1.00 32.88 327 ALA A N 1
ATOM 2635 C CA . ALA A 1 327 ? -12.457 33.592 -3.421 1.00 32.88 327 ALA A CA 1
ATOM 2636 C C . ALA A 1 327 ? -11.935 32.893 -2.113 1.00 32.88 327 ALA A C 1
ATOM 2638 O O . ALA A 1 327 ? -12.703 32.585 -1.212 1.00 32.88 327 ALA A O 1
ATOM 2639 N N . VAL A 1 328 ? -10.634 32.652 -1.835 1.00 32.53 328 VAL A N 1
ATOM 2640 C CA . VAL A 1 328 ? -9.362 33.383 -2.077 1.00 32.53 328 VAL A CA 1
ATOM 2641 C C . VAL A 1 328 ? -8.116 32.476 -1.859 1.00 32.53 328 VAL A C 1
ATOM 2643 O O . VAL A 1 328 ? -8.188 31.494 -1.124 1.00 32.53 328 VAL A O 1
ATOM 2646 N N . ASP A 1 329 ? -6.980 32.932 -2.413 1.00 28.39 329 ASP A N 1
ATOM 2647 C CA . ASP A 1 329 ? -5.561 32.749 -2.024 1.00 28.39 329 ASP A CA 1
ATOM 2648 C C . ASP A 1 329 ? -4.763 31.488 -2.416 1.00 28.39 329 ASP A C 1
ATOM 2650 O O . ASP A 1 329 ? -4.753 30.464 -1.737 1.00 28.39 329 ASP A O 1
ATOM 2654 N N . SER A 1 330 ? -3.914 31.629 -3.444 1.00 31.23 330 SER A N 1
ATOM 2655 C CA . SER A 1 330 ? -2.472 31.862 -3.216 1.00 31.23 330 SER A CA 1
ATOM 2656 C C . SER A 1 330 ? -1.705 32.186 -4.512 1.00 31.23 330 SER A C 1
ATOM 2658 O O . SER A 1 330 ? -1.821 31.501 -5.524 1.00 31.23 330 SER A O 1
ATOM 2660 N N . ASP A 1 331 ? -0.961 33.288 -4.418 1.00 31.08 331 ASP A N 1
ATOM 2661 C CA . ASP A 1 331 ? 0.207 33.788 -5.154 1.00 31.08 331 ASP A CA 1
ATOM 2662 C C . ASP A 1 331 ? 0.816 32.955 -6.301 1.00 31.08 331 ASP A C 1
ATOM 2664 O O . ASP A 1 331 ? 1.305 31.850 -6.075 1.00 31.08 331 ASP A O 1
ATOM 2668 N N . PHE A 1 332 ? 0.967 33.577 -7.482 1.00 29.42 332 PHE A N 1
ATOM 2669 C CA . PHE A 1 332 ? 2.278 33.802 -8.127 1.00 29.42 332 PHE A CA 1
ATOM 2670 C C . PHE A 1 332 ? 2.122 34.713 -9.363 1.00 29.42 332 PHE A C 1
ATOM 2672 O O . PHE A 1 332 ? 1.650 34.284 -10.416 1.00 29.42 332 PHE A O 1
ATOM 2679 N N . ASP A 1 333 ? 2.525 35.978 -9.219 1.00 31.48 333 ASP A N 1
ATOM 2680 C CA . ASP A 1 333 ? 2.592 36.978 -10.290 1.00 31.4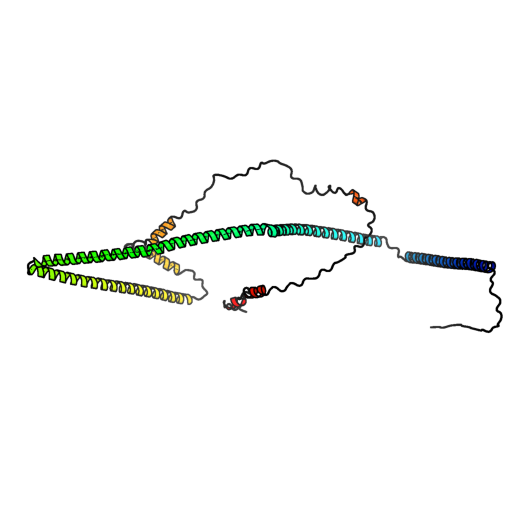8 333 ASP A CA 1
ATOM 2681 C C . ASP A 1 333 ? 3.851 36.797 -11.157 1.00 31.48 333 ASP A C 1
ATOM 2683 O O . ASP A 1 333 ? 4.977 36.750 -10.654 1.00 31.48 333 ASP A O 1
ATOM 2687 N N . GLY A 1 334 ? 3.650 36.780 -12.476 1.00 30.11 334 GLY A N 1
ATOM 2688 C CA . GLY A 1 334 ? 4.680 36.872 -13.510 1.00 30.11 334 GLY A CA 1
ATOM 2689 C C . GLY A 1 334 ? 4.089 37.467 -14.796 1.00 30.11 334 GLY A C 1
ATOM 2690 O O . GLY A 1 334 ? 3.239 36.854 -15.429 1.00 30.11 334 GLY A O 1
ATOM 2691 N N . ASP A 1 335 ? 4.543 38.678 -15.111 1.00 32.56 335 ASP A N 1
ATOM 2692 C CA . ASP A 1 335 ? 4.091 39.683 -16.093 1.00 32.56 335 ASP A CA 1
ATOM 2693 C C . ASP A 1 335 ? 3.925 39.226 -17.577 1.00 32.56 335 ASP A C 1
ATOM 2695 O O . ASP A 1 335 ? 4.594 38.275 -17.996 1.00 32.56 335 ASP A O 1
ATOM 2699 N N . PRO A 1 336 ? 3.087 39.910 -18.403 1.00 46.22 336 PRO A N 1
ATOM 2700 C CA . PRO A 1 336 ? 2.787 39.574 -19.798 1.00 46.22 336 PRO A CA 1
ATOM 2701 C C . PRO A 1 336 ? 3.333 40.575 -20.851 1.00 46.22 336 PRO A C 1
ATOM 2703 O O . PRO A 1 336 ? 3.524 41.758 -20.590 1.00 46.22 336 PRO A O 1
ATOM 2706 N N . GLY A 1 337 ? 3.452 40.112 -22.102 1.00 29.22 337 GLY A N 1
ATOM 2707 C CA . GLY A 1 337 ? 3.745 40.914 -23.310 1.00 29.22 337 GLY A CA 1
ATOM 2708 C C . GLY A 1 337 ? 4.918 40.306 -24.090 1.00 29.22 337 GLY A C 1
ATOM 2709 O O . GLY A 1 337 ? 5.899 39.902 -23.489 1.00 29.22 337 GLY A O 1
ATOM 2710 N N . GLU A 1 338 ? 4.921 40.133 -25.408 1.00 31.75 338 GLU A N 1
ATOM 2711 C CA . GLU A 1 338 ? 4.371 40.960 -26.478 1.00 31.75 338 GLU A CA 1
ATOM 2712 C C . GLU A 1 338 ? 4.382 40.140 -27.794 1.00 31.75 338 GLU A C 1
ATOM 2714 O O . GLU A 1 338 ? 5.056 39.116 -27.915 1.00 31.75 338 GLU A O 1
ATOM 2719 N N . GLU A 1 339 ? 3.582 40.583 -28.759 1.00 36.88 339 GLU A N 1
ATOM 2720 C CA . GLU A 1 339 ? 3.314 39.997 -30.076 1.00 36.88 339 GLU A CA 1
ATOM 2721 C C . GLU A 1 339 ? 4.562 39.738 -30.945 1.00 36.88 339 GLU A C 1
ATOM 2723 O O . GLU A 1 339 ? 5.527 40.499 -30.922 1.00 36.88 339 GLU A O 1
ATOM 2728 N N . GLY A 1 340 ? 4.506 38.735 -31.836 1.00 28.44 340 GLY A N 1
ATOM 2729 C CA . GLY A 1 340 ? 5.497 38.643 -32.912 1.00 28.44 340 GLY A CA 1
ATOM 2730 C C . GLY A 1 340 ? 5.479 37.381 -33.772 1.00 28.44 340 GLY A C 1
ATOM 2731 O O . GLY A 1 340 ? 6.200 36.434 -33.498 1.00 28.44 340 GLY A O 1
ATOM 2732 N N . SER A 1 341 ? 4.752 37.453 -34.889 1.00 36.41 341 SER A N 1
ATOM 2733 C CA . SER A 1 341 ? 5.065 36.801 -36.172 1.00 36.41 341 SER A CA 1
ATOM 2734 C C . SER A 1 341 ? 5.147 35.266 -36.224 1.00 36.41 341 SER A C 1
ATOM 2736 O O . SER A 1 341 ? 6.182 34.653 -35.976 1.00 36.41 341 SER A O 1
ATOM 2738 N N . ALA A 1 342 ? 4.082 34.652 -36.747 1.00 46.53 342 ALA A N 1
ATOM 2739 C CA . ALA A 1 342 ? 4.154 33.339 -37.377 1.00 46.53 342 ALA A CA 1
ATOM 2740 C C . ALA A 1 342 ? 5.110 33.399 -38.586 1.00 46.53 342 ALA A C 1
ATOM 2742 O O . ALA A 1 342 ? 4.750 33.928 -39.637 1.00 46.53 342 ALA A O 1
ATOM 2743 N N . ALA A 1 343 ? 6.329 32.885 -38.420 1.00 39.97 343 ALA A N 1
ATOM 2744 C CA . ALA A 1 343 ? 7.273 32.647 -39.505 1.00 39.97 343 ALA A CA 1
ATOM 2745 C C . ALA A 1 343 ? 7.350 31.143 -39.805 1.00 39.97 343 ALA A C 1
ATOM 2747 O O . ALA A 1 343 ? 7.458 30.307 -38.908 1.00 39.97 343 ALA A O 1
ATOM 2748 N N . ASP A 1 344 ? 7.247 30.846 -41.094 1.00 44.72 344 ASP A N 1
ATOM 2749 C CA . ASP A 1 344 ? 7.239 29.542 -41.747 1.00 44.72 344 ASP A CA 1
ATOM 2750 C C . ASP A 1 344 ? 8.497 28.700 -41.398 1.00 44.72 344 ASP A C 1
ATOM 2752 O O . ASP A 1 344 ? 9.615 29.218 -41.490 1.00 44.72 344 ASP A O 1
ATOM 2756 N N . PRO A 1 345 ? 8.385 27.408 -41.018 1.00 48.16 345 PRO A N 1
ATOM 2757 C CA . PRO A 1 345 ? 9.530 26.584 -40.603 1.00 48.16 345 PRO A CA 1
ATOM 2758 C C . PRO A 1 345 ? 10.553 26.250 -41.705 1.00 48.16 345 PRO A C 1
ATOM 2760 O O . PRO A 1 345 ? 11.529 25.552 -41.429 1.00 48.16 345 PRO A O 1
ATOM 2763 N N . PHE A 1 346 ? 10.355 26.699 -42.947 1.00 46.59 346 PHE A N 1
ATOM 2764 C CA . PHE A 1 346 ? 11.186 26.300 -44.090 1.00 46.59 346 PHE A CA 1
ATOM 2765 C C . PHE A 1 346 ? 12.370 27.224 -44.418 1.00 46.59 346 PHE A C 1
ATOM 2767 O O . PHE A 1 346 ? 13.234 26.830 -45.201 1.00 46.59 346 PHE A O 1
ATOM 2774 N N . GLU A 1 347 ? 12.485 28.410 -43.815 1.00 47.03 347 GLU A N 1
ATOM 2775 C CA . GLU A 1 347 ? 13.494 29.399 -44.245 1.00 47.03 347 GLU A CA 1
ATOM 2776 C C . GLU A 1 347 ? 14.844 29.344 -43.504 1.00 47.03 347 GLU A C 1
ATOM 2778 O O . GLU A 1 347 ? 15.821 29.933 -43.965 1.00 47.03 347 GLU A O 1
ATOM 2783 N N . LYS A 1 348 ? 14.964 28.611 -42.388 1.00 44.75 348 LYS A N 1
ATOM 2784 C CA . LYS A 1 348 ? 16.172 28.683 -41.535 1.00 44.75 348 LYS A CA 1
ATOM 2785 C C . LYS A 1 348 ? 17.294 27.694 -41.887 1.00 44.75 348 LYS A C 1
ATOM 2787 O O . LYS A 1 348 ? 18.403 27.838 -41.382 1.00 44.75 348 LYS A O 1
ATOM 2792 N N . ASN A 1 349 ? 17.059 26.733 -42.782 1.00 44.72 349 ASN A N 1
ATOM 2793 C CA . ASN A 1 349 ? 18.001 25.622 -42.994 1.00 44.72 349 ASN A CA 1
ATOM 2794 C C . ASN A 1 349 ? 18.834 25.701 -44.285 1.00 44.72 349 ASN A C 1
ATOM 2796 O O . ASN A 1 349 ? 19.586 24.771 -44.559 1.00 44.72 349 ASN A O 1
ATOM 2800 N N . PHE A 1 350 ? 18.730 26.771 -45.082 1.00 48.00 350 PHE A N 1
ATOM 2801 C CA . PHE A 1 350 ? 19.372 26.813 -46.409 1.00 48.00 350 PHE A CA 1
ATOM 2802 C C . PHE A 1 350 ? 20.549 27.784 -46.575 1.00 48.00 350 PHE A C 1
ATOM 2804 O O . PHE A 1 350 ? 21.178 27.768 -47.629 1.00 48.00 350 PHE A O 1
ATOM 2811 N N . LEU A 1 351 ? 20.885 28.612 -45.580 1.00 43.31 351 LEU A N 1
ATOM 2812 C CA . LEU A 1 351 ? 21.883 29.685 -45.761 1.00 43.31 351 LEU A CA 1
ATOM 2813 C C . LEU A 1 351 ? 22.924 29.802 -44.633 1.00 43.31 351 LEU A C 1
ATOM 2815 O O . LEU A 1 351 ? 23.547 30.848 -44.485 1.00 43.31 351 LEU A O 1
ATOM 2819 N N . GLY A 1 352 ? 23.124 28.747 -43.840 1.00 43.41 352 GLY A N 1
ATOM 2820 C CA . GLY A 1 352 ? 23.946 28.801 -42.624 1.00 43.41 352 GLY A CA 1
ATOM 2821 C C . GLY A 1 352 ? 25.181 27.903 -42.590 1.00 43.41 352 GLY A C 1
ATOM 2822 O O . GLY A 1 352 ? 25.637 27.610 -41.493 1.00 43.41 352 GLY A O 1
ATOM 2823 N N . ASP A 1 353 ? 25.703 27.431 -43.725 1.00 47.75 353 ASP A N 1
ATOM 2824 C CA . ASP A 1 353 ? 26.923 26.608 -43.726 1.00 47.75 353 ASP A CA 1
ATOM 2825 C C . ASP A 1 353 ? 28.148 27.483 -44.044 1.00 47.75 353 ASP A C 1
ATOM 2827 O O . ASP A 1 353 ? 28.498 27.721 -45.201 1.00 47.75 353 ASP A O 1
ATOM 2831 N N . GLU A 1 354 ? 28.809 27.980 -42.994 1.00 54.81 354 GLU A N 1
ATOM 2832 C CA . GLU A 1 354 ? 29.985 28.874 -43.051 1.00 54.81 354 GLU A CA 1
ATOM 2833 C C . GLU A 1 354 ? 31.255 28.219 -43.647 1.00 54.81 354 GLU A C 1
ATOM 2835 O O . GLU A 1 354 ? 32.329 28.819 -43.657 1.00 54.81 354 GLU A O 1
ATOM 2840 N N . HIS A 1 355 ? 31.150 27.005 -44.195 1.00 52.75 355 HIS A N 1
ATOM 2841 C CA . HIS A 1 355 ? 32.266 26.253 -44.780 1.00 52.75 355 HIS A CA 1
ATOM 2842 C C . HIS A 1 355 ? 32.011 25.762 -46.214 1.00 52.75 355 HIS A C 1
ATOM 2844 O O . HIS A 1 355 ? 32.710 24.868 -46.694 1.00 52.75 355 HIS A O 1
ATOM 2850 N N . PHE A 1 356 ? 31.052 26.350 -46.938 1.00 54.16 356 PHE A N 1
ATOM 2851 C CA . PHE A 1 356 ? 30.766 25.965 -48.328 1.00 54.16 356 PHE A CA 1
ATOM 2852 C C . PHE A 1 356 ? 31.983 26.124 -49.269 1.00 54.16 356 PHE A C 1
ATOM 2854 O O . PHE A 1 356 ? 32.202 25.296 -50.156 1.00 54.16 356 PHE A O 1
ATOM 2861 N N . GLU A 1 357 ? 32.838 27.125 -49.034 1.00 59.72 357 GLU A N 1
ATOM 2862 C CA . GLU A 1 357 ? 34.052 27.371 -49.829 1.00 59.72 357 GLU A CA 1
ATOM 2863 C C . GLU A 1 357 ? 35.123 26.264 -49.723 1.00 59.72 357 GLU A C 1
ATOM 2865 O O . GLU A 1 357 ? 35.925 26.099 -50.649 1.00 59.72 357 GLU A O 1
ATOM 2870 N N . ASP A 1 358 ? 35.150 25.494 -48.629 1.00 59.12 358 ASP A N 1
ATOM 2871 C CA . ASP A 1 358 ? 36.169 24.457 -48.409 1.00 59.12 358 ASP A CA 1
ATOM 2872 C C . ASP A 1 358 ? 35.863 23.163 -49.179 1.00 59.12 358 ASP A C 1
ATOM 2874 O O . ASP A 1 358 ? 36.781 22.442 -49.580 1.00 59.12 358 ASP A O 1
ATOM 2878 N N . TYR A 1 359 ? 34.590 22.912 -49.501 1.00 57.50 359 TYR A N 1
ATOM 2879 C CA . TYR A 1 359 ? 34.173 21.758 -50.306 1.00 57.50 359 TYR A CA 1
ATOM 2880 C C . TYR A 1 359 ? 34.599 21.866 -51.777 1.00 57.50 359 TYR A C 1
ATOM 2882 O O . TYR A 1 359 ? 34.816 20.848 -52.434 1.00 57.50 359 TYR A O 1
ATOM 2890 N N . LEU A 1 360 ? 34.789 23.086 -52.291 1.00 60.38 360 LEU A N 1
ATOM 2891 C CA . LEU A 1 360 ? 35.222 23.341 -53.672 1.00 60.38 360 LEU A CA 1
ATOM 2892 C C . LEU A 1 360 ? 36.746 23.230 -53.867 1.00 60.38 360 LEU A C 1
ATOM 2894 O O . LEU A 1 360 ? 37.223 23.272 -55.002 1.00 60.38 360 LEU A O 1
ATOM 2898 N N . ARG A 1 361 ? 37.523 23.086 -52.782 1.00 59.72 361 ARG A N 1
ATOM 2899 C CA . ARG A 1 361 ? 38.999 22.998 -52.815 1.00 59.72 361 ARG A CA 1
ATOM 2900 C C . ARG A 1 361 ? 39.544 21.573 -52.729 1.00 59.72 361 ARG A C 1
ATOM 2902 O O . ARG A 1 361 ? 40.760 21.383 -52.771 1.00 59.72 361 ARG A O 1
ATOM 2909 N N . LEU A 1 362 ? 38.678 20.569 -52.618 1.00 59.47 362 LEU A N 1
ATOM 2910 C CA . LEU A 1 362 ? 39.096 19.174 -52.539 1.00 59.47 362 LEU A CA 1
ATOM 2911 C C . LEU A 1 362 ? 39.414 18.645 -53.947 1.00 59.47 362 LEU A C 1
ATOM 2913 O O . LEU A 1 362 ? 38.540 18.522 -54.802 1.00 59.47 362 LEU A O 1
ATOM 2917 N N . GLY A 1 363 ? 40.696 18.356 -54.192 1.00 65.19 363 GLY A N 1
ATOM 2918 C CA . GLY A 1 363 ? 41.154 17.638 -55.385 1.00 65.19 363 GLY A CA 1
ATOM 2919 C C . GLY A 1 363 ? 40.676 16.174 -55.411 1.00 65.19 363 GLY A C 1
ATOM 2920 O O . GLY A 1 363 ? 39.996 15.733 -54.482 1.00 65.19 363 GLY A O 1
ATOM 2921 N N . PRO A 1 364 ? 41.021 15.396 -56.456 1.00 56.88 364 PRO A N 1
ATOM 2922 C CA . PRO A 1 364 ? 40.579 14.009 -56.599 1.00 56.88 364 PRO A CA 1
ATOM 2923 C C . PRO A 1 364 ? 40.880 13.185 -55.338 1.00 56.88 364 PRO A C 1
ATOM 2925 O O . PRO A 1 364 ? 42.019 13.134 -54.878 1.00 56.88 364 PRO A O 1
ATOM 2928 N N . LEU A 1 365 ? 39.838 12.568 -54.779 1.00 55.06 365 LEU A N 1
ATOM 2929 C CA . LEU A 1 365 ? 39.862 11.859 -53.502 1.00 55.06 365 LEU A CA 1
ATOM 2930 C C . LEU A 1 365 ? 40.789 10.629 -53.580 1.00 55.06 365 LEU A C 1
ATOM 2932 O O . LEU A 1 365 ? 40.475 9.650 -54.258 1.00 55.06 365 LEU A O 1
ATOM 2936 N N . GLU A 1 366 ? 41.930 10.654 -52.887 1.00 54.25 366 GLU A N 1
ATOM 2937 C CA . GLU A 1 366 ? 42.781 9.468 -52.744 1.00 54.25 366 GLU A CA 1
ATOM 2938 C C . GLU A 1 366 ? 42.082 8.430 -51.849 1.00 54.25 366 GLU A C 1
ATOM 2940 O O . GLU A 1 366 ? 41.760 8.689 -50.687 1.00 54.25 366 GLU A O 1
ATOM 2945 N N . LEU A 1 367 ? 41.845 7.233 -52.395 1.00 51.62 367 LEU A N 1
ATOM 2946 C CA . LEU A 1 367 ? 41.259 6.093 -51.689 1.00 51.62 367 LEU A CA 1
ATOM 2947 C C . LEU A 1 367 ? 42.172 5.641 -50.535 1.00 51.62 367 LEU A C 1
ATOM 2949 O O . LEU A 1 367 ? 43.091 4.841 -50.720 1.00 51.62 367 LEU A O 1
ATOM 2953 N N . LYS A 1 368 ? 41.900 6.114 -49.315 1.00 57.56 368 LYS A N 1
ATOM 2954 C CA . LYS A 1 368 ? 42.485 5.555 -48.089 1.00 57.56 368 LYS A CA 1
ATOM 2955 C C . LYS A 1 368 ? 41.751 4.266 -47.723 1.00 57.56 368 LYS A C 1
ATOM 2957 O O . LYS A 1 368 ? 40.626 4.294 -47.233 1.00 57.56 368 LYS A O 1
ATOM 2962 N N . MET A 1 369 ? 42.409 3.132 -47.955 1.00 53.56 369 MET A N 1
ATOM 2963 C CA . MET A 1 369 ? 41.959 1.819 -47.486 1.00 53.56 369 MET A CA 1
ATOM 2964 C C . MET A 1 369 ? 41.833 1.840 -45.956 1.00 53.56 369 MET A C 1
ATOM 2966 O O . MET A 1 369 ? 42.814 2.036 -45.236 1.00 53.56 369 MET A O 1
ATOM 2970 N N . LEU A 1 370 ? 40.605 1.677 -45.472 1.00 50.69 370 LEU A N 1
ATOM 2971 C CA . LEU A 1 370 ? 40.251 1.686 -44.058 1.00 50.69 370 LEU A CA 1
ATOM 2972 C C . LEU A 1 370 ? 40.549 0.299 -43.469 1.00 50.69 370 LEU A C 1
ATOM 2974 O O . LEU A 1 370 ? 39.926 -0.687 -43.855 1.00 50.69 370 LEU A O 1
ATOM 2978 N N . ASN A 1 371 ? 41.507 0.209 -42.545 1.00 57.94 371 ASN A N 1
ATOM 2979 C CA . ASN A 1 371 ? 41.790 -1.031 -41.820 1.00 57.94 371 ASN A CA 1
ATOM 2980 C C . ASN A 1 371 ? 40.953 -1.087 -40.538 1.00 57.94 371 ASN A C 1
ATOM 2982 O O . ASN A 1 371 ? 41.119 -0.264 -39.638 1.00 57.94 371 ASN A O 1
ATOM 2986 N N . VAL A 1 372 ? 40.072 -2.084 -40.452 1.00 58.66 372 VAL A N 1
ATOM 2987 C CA . VAL A 1 372 ? 39.266 -2.374 -39.262 1.00 58.66 372 VAL A CA 1
ATOM 2988 C C . VAL A 1 372 ? 40.049 -3.318 -38.351 1.00 58.66 372 VAL A C 1
ATOM 2990 O O . VAL A 1 372 ? 40.192 -4.503 -38.645 1.00 58.66 372 VAL A O 1
ATOM 2993 N N . ASN A 1 373 ? 40.532 -2.807 -37.218 1.00 53.47 373 ASN A N 1
ATOM 2994 C CA . ASN A 1 373 ? 41.102 -3.638 -36.159 1.00 53.47 373 ASN A CA 1
ATOM 2995 C C . ASN A 1 373 ? 40.013 -3.982 -35.134 1.00 53.47 373 ASN A C 1
ATOM 2997 O O . ASN A 1 373 ? 39.668 -3.166 -34.283 1.00 53.47 373 ASN A O 1
ATOM 3001 N N . GLY A 1 374 ? 39.485 -5.205 -35.200 1.00 57.38 374 GLY A N 1
ATOM 3002 C CA . GLY A 1 374 ? 38.575 -5.742 -34.188 1.00 57.38 374 GLY A CA 1
ATOM 3003 C C . GLY A 1 374 ? 39.337 -6.277 -32.973 1.00 57.38 374 GLY A C 1
ATOM 3004 O O . GLY A 1 374 ? 40.258 -7.083 -33.112 1.00 57.38 374 GLY A O 1
ATOM 3005 N N . LYS A 1 375 ? 38.945 -5.864 -31.764 1.00 62.03 375 LYS A N 1
ATOM 3006 C CA . LYS A 1 375 ? 39.453 -6.426 -30.504 1.00 62.03 375 LYS A CA 1
ATOM 3007 C C . LYS A 1 375 ? 38.414 -7.411 -29.962 1.00 62.03 375 LYS A C 1
ATOM 3009 O O . LYS A 1 375 ? 37.316 -7.008 -29.595 1.00 62.03 375 LYS A O 1
ATOM 3014 N N . GLY A 1 376 ? 38.740 -8.703 -29.932 1.00 60.72 376 GLY A N 1
ATOM 3015 C CA . GLY A 1 376 ? 37.832 -9.734 -29.422 1.00 60.72 376 GLY A CA 1
ATOM 3016 C C . GLY A 1 376 ? 37.612 -9.604 -27.913 1.00 60.72 376 GLY A C 1
ATOM 3017 O O . GLY A 1 376 ? 38.547 -9.796 -27.134 1.00 60.72 376 GLY A O 1
ATOM 3018 N N . MET A 1 377 ? 36.383 -9.297 -27.493 1.00 58.91 377 MET A N 1
ATOM 3019 C CA . MET A 1 377 ? 35.963 -9.386 -26.091 1.00 58.91 377 MET A CA 1
ATOM 3020 C C . MET A 1 377 ? 35.520 -10.816 -25.766 1.00 58.91 377 MET A C 1
ATOM 3022 O O . MET A 1 377 ? 34.872 -11.484 -26.570 1.00 58.91 377 MET A O 1
ATOM 3026 N N . LYS A 1 378 ? 35.884 -11.305 -24.577 1.00 63.44 378 LYS A N 1
ATOM 3027 C CA . LYS A 1 378 ? 35.463 -12.629 -24.107 1.00 63.44 378 LYS A CA 1
ATOM 3028 C C . LYS A 1 378 ? 34.004 -12.567 -23.660 1.00 63.44 378 LYS A C 1
ATOM 3030 O O . LYS A 1 378 ? 33.660 -11.756 -22.807 1.00 63.44 378 LYS A O 1
ATOM 3035 N N . ILE A 1 379 ? 33.184 -13.461 -24.204 1.00 58.56 379 ILE A N 1
ATOM 3036 C CA . ILE A 1 379 ? 31.801 -13.677 -23.775 1.00 58.56 379 ILE A CA 1
ATOM 3037 C C . ILE A 1 379 ? 31.832 -14.215 -22.340 1.00 58.56 379 ILE A C 1
ATOM 3039 O O . ILE A 1 379 ? 32.313 -15.324 -22.092 1.00 58.56 379 ILE A O 1
ATOM 3043 N N . ILE A 1 380 ? 31.347 -13.414 -21.393 1.00 65.31 380 ILE A N 1
ATOM 3044 C CA . ILE A 1 380 ? 31.122 -13.839 -20.012 1.00 65.31 380 ILE A CA 1
ATOM 3045 C C . ILE A 1 380 ? 29.902 -14.761 -20.039 1.00 65.31 380 ILE A C 1
ATOM 3047 O O . ILE A 1 380 ? 28.815 -14.346 -20.434 1.00 65.31 380 ILE A O 1
ATOM 3051 N N . LYS A 1 381 ? 30.080 -16.034 -19.671 1.00 63.94 381 LYS A N 1
ATOM 3052 C CA . LYS A 1 381 ? 28.941 -16.940 -19.478 1.00 63.94 381 LYS A CA 1
ATOM 3053 C C . LYS A 1 381 ? 28.101 -16.409 -18.310 1.00 63.94 381 LYS A C 1
ATOM 3055 O O . LYS A 1 381 ? 28.705 -16.038 -17.301 1.00 63.94 381 LYS A O 1
ATOM 3060 N N . PRO A 1 382 ? 26.761 -16.386 -18.413 1.00 55.06 382 PRO A N 1
ATOM 3061 C CA . PRO A 1 382 ? 25.915 -15.966 -17.306 1.00 55.06 382 PRO A CA 1
ATOM 3062 C C . PRO A 1 382 ? 26.223 -16.833 -16.084 1.00 55.06 382 PRO A C 1
ATOM 3064 O O . PRO A 1 382 ? 26.302 -18.061 -16.175 1.00 55.06 382 PRO A O 1
ATOM 3067 N N . GLN A 1 383 ? 26.476 -16.166 -14.962 1.00 59.72 383 GLN A N 1
ATOM 3068 C CA . GLN A 1 383 ? 26.718 -16.795 -13.674 1.00 59.72 383 GLN A CA 1
ATOM 3069 C C . GLN A 1 383 ? 25.473 -17.617 -13.322 1.00 59.72 383 GLN A C 1
ATOM 3071 O O . GLN A 1 383 ? 24.352 -17.124 -13.439 1.00 59.72 383 GLN A O 1
ATOM 3076 N N . THR A 1 384 ? 25.650 -18.885 -12.947 1.00 60.97 384 THR A N 1
ATOM 3077 C CA . THR A 1 384 ? 24.543 -19.676 -12.401 1.00 60.97 384 THR A CA 1
ATOM 3078 C C . THR A 1 384 ? 23.992 -18.944 -11.178 1.00 60.97 384 THR A C 1
ATOM 3080 O O . THR A 1 384 ? 24.799 -18.583 -10.313 1.00 60.97 384 THR A O 1
ATOM 3083 N N . PRO A 1 385 ? 22.671 -18.712 -11.105 1.00 62.66 385 PRO A N 1
ATOM 3084 C CA . PRO A 1 385 ? 22.076 -17.972 -10.006 1.00 62.66 385 PRO A CA 1
ATOM 3085 C C . PRO A 1 385 ? 22.365 -18.661 -8.662 1.00 62.66 385 PRO A C 1
ATOM 3087 O O . PRO A 1 385 ? 22.492 -19.892 -8.610 1.00 62.66 385 PRO A O 1
ATOM 3090 N N . PRO A 1 386 ? 22.521 -17.882 -7.580 1.00 66.56 386 PRO A N 1
ATOM 3091 C CA . PRO A 1 386 ? 22.827 -18.406 -6.256 1.00 66.56 386 PRO A CA 1
ATOM 3092 C C . PRO A 1 386 ? 21.730 -19.367 -5.779 1.00 66.56 386 PRO A C 1
ATOM 3094 O O . PRO A 1 386 ? 20.559 -19.236 -6.122 1.00 66.56 386 PRO A O 1
ATOM 3097 N N . VAL A 1 387 ? 22.109 -20.341 -4.947 1.00 65.69 387 VAL A N 1
ATOM 3098 C CA . VAL A 1 387 ? 21.238 -21.423 -4.434 1.00 65.69 387 VAL A CA 1
ATOM 3099 C C . VAL A 1 387 ? 19.963 -20.897 -3.746 1.00 65.69 387 VAL A C 1
ATOM 3101 O O . VAL A 1 387 ? 18.967 -21.610 -3.646 1.00 65.69 387 VAL A O 1
ATOM 3104 N N . GLU A 1 388 ? 19.965 -19.642 -3.304 1.00 65.31 388 GLU A N 1
ATOM 3105 C CA . GLU A 1 388 ? 18.817 -18.948 -2.713 1.00 65.31 388 GLU A CA 1
ATOM 3106 C C . GLU A 1 388 ? 17.734 -18.579 -3.744 1.00 65.31 388 GLU A C 1
ATOM 3108 O O . GLU A 1 388 ? 16.549 -18.680 -3.432 1.00 65.31 388 GLU A O 1
ATOM 3113 N N . GLU A 1 389 ? 18.105 -18.271 -4.992 1.00 62.12 389 GLU A N 1
ATOM 3114 C CA . GLU A 1 389 ? 17.156 -18.014 -6.089 1.00 62.12 389 GLU A CA 1
ATOM 3115 C C . GLU A 1 389 ? 16.520 -19.301 -6.636 1.00 62.12 389 GLU A C 1
ATOM 3117 O O . GLU A 1 389 ? 15.410 -19.289 -7.166 1.00 62.12 389 GLU A O 1
ATOM 3122 N N . ILE A 1 390 ? 17.196 -20.442 -6.479 1.00 63.00 390 ILE A N 1
ATOM 3123 C CA . ILE A 1 390 ? 16.628 -21.753 -6.827 1.00 63.00 390 ILE A CA 1
ATOM 3124 C C . ILE A 1 390 ? 15.559 -22.138 -5.796 1.00 63.00 390 ILE A C 1
ATOM 3126 O O . ILE A 1 390 ? 14.497 -22.624 -6.168 1.00 63.00 390 ILE A O 1
ATOM 3130 N N . LYS A 1 391 ? 15.794 -21.832 -4.513 1.00 65.25 391 LYS A N 1
ATOM 3131 C CA . LYS A 1 391 ? 14.809 -22.053 -3.444 1.00 65.25 391 LYS A CA 1
ATOM 3132 C C . LYS A 1 391 ? 13.621 -21.101 -3.534 1.00 65.25 391 LYS A C 1
ATOM 3134 O O . LYS A 1 391 ? 12.525 -21.499 -3.169 1.00 65.25 391 LYS A O 1
ATOM 3139 N N . SER A 1 392 ? 13.800 -19.862 -3.998 1.00 63.12 392 SER A N 1
ATOM 3140 C CA . SER A 1 392 ? 12.687 -18.911 -4.138 1.00 63.12 392 SER A CA 1
ATOM 3141 C C . SER A 1 392 ? 11.743 -19.259 -5.296 1.00 63.12 392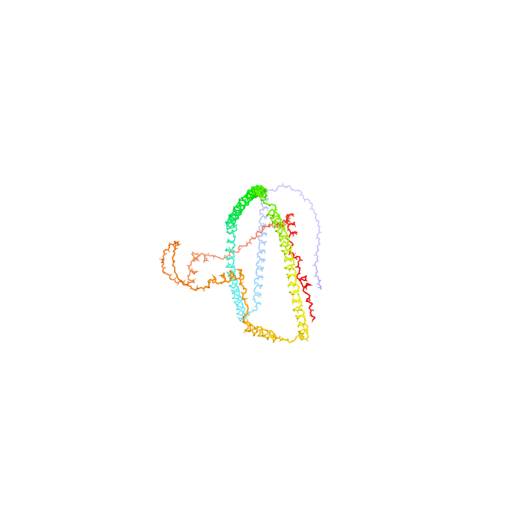 SER A C 1
ATOM 3143 O O . SER A 1 392 ? 10.547 -18.979 -5.200 1.00 63.12 392 SER A O 1
ATOM 3145 N N . LYS A 1 393 ? 12.233 -19.951 -6.335 1.00 60.09 393 LYS A N 1
ATOM 3146 C CA . LYS A 1 393 ? 11.401 -20.511 -7.416 1.00 60.09 393 LYS A CA 1
ATOM 3147 C C . LYS A 1 393 ? 10.483 -21.651 -6.968 1.00 60.09 393 LYS A C 1
ATOM 3149 O O . LYS A 1 393 ? 9.403 -21.794 -7.532 1.00 60.09 393 LYS A O 1
ATOM 3154 N N . ASP A 1 394 ? 10.834 -22.388 -5.914 1.00 62.56 394 ASP A N 1
ATOM 3155 C CA . ASP A 1 394 ? 9.945 -23.412 -5.340 1.00 62.56 394 ASP A CA 1
ATOM 3156 C C . ASP A 1 394 ? 8.698 -22.795 -4.671 1.00 62.56 394 ASP A C 1
ATOM 3158 O O . ASP A 1 394 ? 7.651 -23.436 -4.587 1.00 62.56 394 ASP A O 1
ATOM 3162 N N . TRP A 1 395 ? 8.781 -21.532 -4.228 1.00 60.34 395 TRP A N 1
ATOM 3163 C CA . TRP A 1 395 ? 7.665 -20.794 -3.615 1.00 60.34 395 TRP A CA 1
ATOM 3164 C C . TRP A 1 395 ? 6.810 -20.015 -4.628 1.00 60.34 395 TRP A C 1
ATOM 3166 O O . TRP A 1 395 ? 5.717 -19.563 -4.284 1.00 60.34 395 TRP A O 1
ATOM 3176 N N . ARG A 1 396 ? 7.287 -19.851 -5.869 1.00 58.31 396 ARG A N 1
ATOM 3177 C CA . ARG A 1 396 ? 6.561 -19.221 -6.984 1.00 58.31 396 ARG A CA 1
ATOM 3178 C C . ARG A 1 396 ? 6.792 -20.016 -8.275 1.00 58.31 396 ARG A C 1
ATOM 3180 O O . ARG A 1 396 ? 7.642 -19.623 -9.072 1.00 58.31 396 ARG A O 1
ATOM 3187 N N . PRO A 1 397 ? 6.065 -21.124 -8.493 1.00 66.25 397 PRO A N 1
ATOM 3188 C CA . PRO A 1 397 ? 6.110 -21.805 -9.778 1.00 66.25 397 PRO A CA 1
ATOM 3189 C C . PRO A 1 397 ? 5.556 -20.879 -10.873 1.00 66.25 397 PRO A C 1
ATOM 3191 O O . PRO A 1 397 ? 4.480 -20.302 -10.715 1.00 66.25 397 PRO A O 1
ATOM 3194 N N . ASP A 1 398 ? 6.280 -20.759 -11.990 1.00 64.06 398 ASP A N 1
ATOM 3195 C CA . ASP A 1 398 ? 5.852 -19.989 -13.174 1.00 64.06 398 ASP A CA 1
ATOM 3196 C C . ASP A 1 398 ? 4.586 -20.584 -13.833 1.00 64.06 398 ASP A C 1
ATOM 3198 O O . ASP A 1 398 ? 3.903 -19.926 -14.619 1.00 64.06 398 ASP A O 1
ATOM 3202 N N . GLU A 1 399 ? 4.231 -21.822 -13.480 1.00 64.56 399 GLU A N 1
ATOM 3203 C CA . GLU A 1 399 ? 2.987 -22.476 -13.873 1.00 64.56 399 GLU A CA 1
ATOM 3204 C C . GLU A 1 399 ? 2.004 -22.522 -12.695 1.00 64.56 399 GLU A C 1
ATOM 3206 O O . GLU A 1 399 ? 2.241 -23.157 -11.665 1.00 64.56 399 GLU A O 1
ATOM 3211 N N . TRP A 1 400 ? 0.865 -21.844 -12.864 1.00 63.16 400 TRP A N 1
ATOM 3212 C CA . TRP A 1 400 ? -0.247 -21.857 -11.913 1.00 63.16 400 TRP A CA 1
ATOM 3213 C C . TRP A 1 400 ? -0.734 -23.304 -11.702 1.00 63.16 400 TRP A C 1
ATOM 3215 O O . TRP A 1 400 ? -0.954 -24.008 -12.691 1.00 63.16 400 TRP A O 1
ATOM 3225 N N . PRO A 1 401 ? -1.018 -23.756 -10.464 1.00 65.94 401 PRO A N 1
ATOM 3226 C CA . PRO A 1 401 ? -1.496 -25.120 -10.185 1.00 65.94 401 PRO A CA 1
ATOM 3227 C C . PRO A 1 401 ? -2.853 -25.490 -10.818 1.00 65.94 401 PRO A C 1
ATOM 3229 O O . PRO A 1 401 ? -3.334 -26.607 -10.641 1.00 65.94 401 PRO A O 1
ATOM 3232 N N . VAL A 1 402 ? -3.492 -24.574 -11.550 1.00 64.12 402 VAL A N 1
ATOM 3233 C CA . VAL A 1 402 ? -4.782 -24.784 -12.205 1.00 64.12 402 VAL A CA 1
ATOM 3234 C C . VAL A 1 402 ? -4.631 -24.484 -13.691 1.00 64.12 402 VAL A C 1
ATOM 3236 O O . VAL A 1 402 ? -4.569 -23.332 -14.116 1.00 64.12 402 VAL A O 1
ATOM 3239 N N . THR A 1 403 ? -4.589 -25.536 -14.504 1.00 73.12 403 THR A N 1
ATOM 3240 C CA . THR A 1 403 ? -4.534 -25.401 -15.962 1.00 73.12 403 THR A CA 1
ATOM 3241 C C . THR A 1 403 ? -5.947 -25.224 -16.538 1.00 73.12 403 THR A C 1
ATOM 3243 O O . THR A 1 403 ? -6.919 -25.796 -16.041 1.00 73.12 403 THR A O 1
ATOM 3246 N N . LYS A 1 404 ? -6.091 -24.449 -17.625 1.00 66.94 404 LYS A N 1
ATOM 3247 C CA . LYS A 1 404 ? -7.367 -24.261 -18.356 1.00 66.94 404 LYS A CA 1
ATOM 3248 C C . LYS A 1 404 ? -8.156 -25.566 -18.626 1.00 66.94 404 LYS A C 1
ATOM 3250 O O . LYS A 1 404 ? -9.379 -25.523 -18.506 1.00 66.94 404 LYS A O 1
ATOM 3255 N N . PRO A 1 405 ? -7.539 -26.719 -18.964 1.00 69.19 405 PRO A N 1
ATOM 3256 C CA . PRO A 1 405 ? -8.266 -27.988 -19.085 1.00 69.19 405 PRO A CA 1
ATOM 3257 C C . PRO A 1 405 ? -8.827 -28.532 -17.759 1.00 69.19 405 PRO A C 1
ATOM 3259 O O . PRO A 1 405 ? -9.888 -29.146 -17.778 1.00 69.19 405 PRO A O 1
ATOM 3262 N N . MET A 1 406 ? -8.196 -28.273 -16.607 1.00 69.19 406 MET A N 1
ATOM 3263 C CA . MET A 1 406 ? -8.728 -28.695 -15.300 1.00 69.19 406 MET A CA 1
ATOM 3264 C C . MET A 1 406 ? -9.988 -27.913 -14.913 1.00 69.19 406 MET A C 1
ATOM 3266 O O . MET A 1 406 ? -10.908 -28.488 -14.343 1.00 69.19 406 MET A O 1
ATOM 3270 N N . LEU A 1 407 ? -10.081 -26.638 -15.307 1.00 65.44 407 LEU A N 1
ATOM 3271 C CA . LEU A 1 407 ? -11.296 -25.828 -15.141 1.00 65.44 407 LEU A CA 1
ATOM 3272 C C . LEU A 1 407 ? -12.441 -26.297 -16.053 1.00 65.44 407 LEU A C 1
ATOM 3274 O O . LEU A 1 407 ? -13.595 -26.293 -15.636 1.00 65.44 407 LEU A O 1
ATOM 3278 N N . ARG A 1 408 ? -12.126 -26.758 -17.273 1.00 63.22 408 ARG A N 1
ATOM 3279 C CA . ARG A 1 408 ? -13.122 -27.302 -18.217 1.00 63.22 408 ARG A CA 1
ATOM 3280 C C . ARG A 1 408 ? -13.681 -28.666 -17.814 1.00 63.22 408 ARG A C 1
ATOM 3282 O O . ARG A 1 408 ? -14.746 -29.025 -18.286 1.00 63.22 408 ARG A O 1
ATOM 3289 N N . ASN A 1 409 ? -12.989 -29.424 -16.967 1.00 58.66 409 ASN A N 1
ATOM 3290 C CA . ASN A 1 409 ? -13.498 -30.707 -16.473 1.00 58.66 409 ASN A CA 1
ATOM 3291 C C . ASN A 1 409 ? -14.439 -30.550 -15.264 1.00 58.66 409 ASN A C 1
ATOM 3293 O O . ASN A 1 409 ? -15.141 -31.497 -14.922 1.00 58.66 409 ASN A O 1
ATOM 3297 N N . ILE A 1 410 ? -14.459 -29.376 -14.621 1.00 60.50 410 ILE A N 1
ATOM 3298 C CA . ILE A 1 410 ? -15.357 -29.061 -13.495 1.00 60.50 410 ILE A CA 1
ATOM 3299 C C . ILE A 1 410 ? -16.700 -28.529 -14.013 1.00 60.50 410 ILE A C 1
ATOM 3301 O O . ILE A 1 410 ? -17.750 -28.821 -13.445 1.00 60.50 410 ILE A O 1
ATOM 3305 N N . THR A 1 411 ? -16.693 -27.802 -15.130 1.00 53.50 411 THR A N 1
ATOM 3306 C CA . THR A 1 411 ? -17.909 -27.437 -15.856 1.00 53.50 411 THR A CA 1
ATOM 3307 C C . THR A 1 411 ? -18.195 -28.524 -16.886 1.00 53.50 411 THR A C 1
ATOM 3309 O O . THR A 1 411 ? -17.582 -28.549 -17.942 1.00 53.50 411 THR A O 1
ATOM 3312 N N . GLY A 1 412 ? -19.089 -29.466 -16.568 1.00 52.75 412 GLY A N 1
ATOM 3313 C CA . GLY A 1 412 ? -19.434 -30.636 -17.391 1.00 52.75 412 GLY A CA 1
ATOM 3314 C C . GLY A 1 412 ? -20.061 -30.335 -18.763 1.00 52.75 412 GLY A C 1
ATOM 3315 O O . GLY A 1 412 ? -21.129 -30.846 -19.083 1.00 52.75 412 GLY A O 1
ATOM 3316 N N . VAL A 1 413 ? -19.404 -29.536 -19.600 1.00 53.88 413 VAL A N 1
ATOM 3317 C CA . VAL A 1 413 ? -19.811 -29.222 -20.965 1.00 53.88 413 VAL A CA 1
ATOM 3318 C C . VAL A 1 413 ? -18.960 -30.066 -21.902 1.00 53.88 413 VAL A C 1
ATOM 3320 O O . VAL A 1 413 ? -17.845 -29.716 -22.291 1.00 53.88 413 VAL A O 1
ATOM 3323 N N . THR A 1 414 ? -19.500 -31.229 -22.246 1.00 48.97 414 THR A N 1
ATOM 3324 C CA . THR A 1 414 ? -18.995 -32.044 -23.349 1.00 48.97 414 THR A CA 1
ATOM 3325 C C . THR A 1 414 ? -19.238 -31.306 -24.672 1.00 48.97 414 THR A C 1
ATOM 3327 O O . THR A 1 414 ? -20.349 -30.824 -24.905 1.00 48.97 414 THR A O 1
ATOM 3330 N N . PRO A 1 415 ? -18.243 -31.199 -25.570 1.00 48.06 415 PRO A N 1
ATOM 3331 C CA . PRO A 1 415 ? -18.484 -30.653 -26.894 1.00 48.06 415 PRO A CA 1
ATOM 3332 C C . PRO A 1 415 ? -19.262 -31.689 -27.714 1.00 48.06 415 PRO A C 1
ATOM 3334 O O . PRO A 1 415 ? -18.815 -32.827 -27.887 1.00 48.06 415 PRO A O 1
ATOM 3337 N N . ARG A 1 416 ? -20.445 -31.302 -28.206 1.00 44.09 416 ARG A N 1
ATOM 3338 C CA . ARG A 1 416 ? -21.146 -32.051 -29.256 1.00 44.09 416 ARG A CA 1
ATOM 3339 C C . ARG A 1 416 ? -20.266 -32.072 -30.513 1.00 44.09 416 ARG A C 1
ATOM 3341 O O . ARG A 1 416 ? -19.654 -31.061 -30.847 1.00 44.09 416 ARG A O 1
ATOM 3348 N N . LYS A 1 417 ? -20.191 -33.258 -31.124 1.00 47.69 417 LYS A N 1
ATOM 3349 C CA . LYS A 1 417 ? -19.488 -33.554 -32.379 1.00 47.69 417 LYS A CA 1
ATOM 3350 C C . LYS A 1 417 ? -19.913 -32.652 -33.526 1.00 47.69 417 LYS A C 1
ATOM 3352 O O . LYS A 1 417 ? -21.122 -32.332 -33.578 1.00 47.69 417 LYS A O 1
#